Protein AF-A0A139AJ85-F1 (afdb_monomer)

Structure (mmCIF, N/CA/C/O backbone):
data_AF-A0A139AJ85-F1
#
_entry.id   AF-A0A139AJ85-F1
#
loop_
_atom_site.group_PDB
_atom_site.id
_atom_site.type_symbol
_atom_site.label_atom_id
_atom_site.label_alt_id
_atom_site.label_comp_id
_atom_site.label_asym_id
_atom_site.label_entity_id
_atom_site.label_seq_id
_atom_site.pdbx_PDB_ins_code
_atom_site.Cartn_x
_atom_site.Cartn_y
_atom_site.Cartn_z
_atom_site.occupancy
_atom_site.B_iso_or_equiv
_atom_site.auth_seq_id
_atom_site.auth_comp_id
_atom_site.auth_asym_id
_atom_site.auth_atom_id
_atom_site.pdbx_PDB_model_num
ATOM 1 N N . MET A 1 1 ? 9.800 14.112 -50.191 1.00 46.16 1 MET A N 1
ATOM 2 C CA . MET A 1 1 ? 9.819 13.091 -49.121 1.00 46.16 1 MET A CA 1
ATOM 3 C C . MET A 1 1 ? 8.438 12.838 -48.501 1.00 46.16 1 MET A C 1
ATOM 5 O O . MET A 1 1 ? 8.319 11.889 -47.741 1.00 46.16 1 MET A O 1
ATOM 9 N N . ASP A 1 2 ? 7.379 13.553 -48.911 1.00 44.53 2 ASP A N 1
ATOM 10 C CA . ASP A 1 2 ? 6.018 13.368 -48.366 1.00 44.53 2 ASP A CA 1
ATOM 11 C C . ASP A 1 2 ? 5.126 12.355 -49.108 1.00 44.53 2 ASP A C 1
ATOM 13 O O . ASP A 1 2 ? 4.056 12.001 -48.620 1.00 44.53 2 ASP A O 1
ATOM 17 N N . SER A 1 3 ? 5.541 11.822 -50.264 1.00 40.16 3 SER A N 1
ATOM 18 C CA . SER A 1 3 ? 4.709 10.868 -51.022 1.00 40.16 3 SER A CA 1
ATOM 19 C C . SER A 1 3 ? 4.814 9.417 -50.537 1.00 40.16 3 SER A C 1
ATOM 21 O O . SER A 1 3 ? 3.957 8.599 -50.868 1.00 40.16 3 SER A O 1
ATOM 23 N N . HIS A 1 4 ? 5.823 9.080 -49.725 1.00 42.94 4 HIS A N 1
ATOM 24 C CA . HIS A 1 4 ? 6.067 7.693 -49.314 1.00 42.94 4 HIS A CA 1
ATOM 25 C C . HIS A 1 4 ? 5.326 7.284 -48.027 1.00 42.94 4 HIS A C 1
ATOM 27 O O . HIS A 1 4 ? 5.080 6.095 -47.817 1.00 42.94 4 HIS A O 1
ATOM 33 N N . TYR A 1 5 ? 4.900 8.253 -47.206 1.00 44.56 5 TYR A N 1
ATOM 34 C CA . TYR A 1 5 ? 4.148 8.002 -45.968 1.00 44.56 5 TYR A CA 1
ATOM 35 C C . TYR A 1 5 ? 2.639 7.798 -46.190 1.00 44.56 5 TYR A C 1
ATOM 37 O O . TYR A 1 5 ? 1.988 7.141 -45.377 1.00 44.56 5 TYR A O 1
ATOM 45 N N . GLY A 1 6 ? 2.080 8.279 -47.308 1.00 44.84 6 GLY A N 1
ATOM 46 C CA . GLY A 1 6 ? 0.665 8.060 -47.645 1.00 44.84 6 GLY A CA 1
ATOM 47 C C . GLY A 1 6 ? 0.330 6.589 -47.927 1.00 44.84 6 GLY A C 1
ATOM 48 O O . GLY A 1 6 ? -0.697 6.085 -47.479 1.00 44.84 6 GLY A O 1
ATOM 49 N N . SER A 1 7 ? 1.244 5.866 -48.583 1.00 50.69 7 SER A N 1
ATOM 50 C CA . SER A 1 7 ? 1.019 4.483 -49.038 1.00 50.69 7 SER A CA 1
ATOM 51 C C . SER A 1 7 ? 0.919 3.463 -47.888 1.00 50.69 7 SER A C 1
ATOM 53 O O . SER A 1 7 ? 0.108 2.536 -47.930 1.00 50.69 7 SER A O 1
ATOM 55 N N . LEU A 1 8 ? 1.669 3.663 -46.797 1.00 50.22 8 LEU A N 1
ATOM 56 C CA . LEU A 1 8 ? 1.635 2.764 -45.632 1.00 50.22 8 LEU A CA 1
ATOM 57 C C . LEU A 1 8 ? 0.370 2.943 -44.775 1.00 50.22 8 LEU A C 1
ATOM 59 O O . LEU A 1 8 ? -0.097 1.985 -44.153 1.00 50.22 8 LEU A O 1
ATOM 63 N N . ARG A 1 9 ? -0.226 4.143 -44.771 1.00 54.47 9 ARG A N 1
ATOM 64 C CA . ARG A 1 9 ? -1.460 4.426 -44.021 1.00 54.47 9 ARG A CA 1
ATOM 65 C C . ARG A 1 9 ? -2.677 3.751 -44.658 1.00 54.47 9 ARG A C 1
ATOM 67 O O . ARG A 1 9 ? -3.504 3.181 -43.943 1.00 54.47 9 ARG A O 1
ATOM 74 N N . ASP A 1 10 ? -2.733 3.726 -45.987 1.00 58.81 10 ASP A N 1
ATOM 75 C CA . ASP A 1 10 ? -3.826 3.094 -46.732 1.00 58.81 10 ASP A CA 1
ATOM 76 C C . ASP A 1 10 ? -3.798 1.561 -46.648 1.00 58.81 10 ASP A C 1
ATOM 78 O O . ASP A 1 10 ? -4.854 0.921 -46.615 1.00 58.81 10 ASP A O 1
ATOM 82 N N . HIS A 1 11 ? -2.613 0.955 -46.526 1.00 58.75 11 HIS A N 1
ATOM 83 C CA . HIS A 1 11 ? -2.492 -0.499 -46.388 1.00 58.75 11 HIS A CA 1
ATOM 84 C C . HIS A 1 11 ? -2.968 -1.010 -45.015 1.00 58.75 11 HIS A C 1
ATOM 86 O O . HIS A 1 11 ? -3.567 -2.085 -44.925 1.00 58.75 11 HIS A O 1
ATOM 92 N N . SER A 1 12 ? -2.770 -0.219 -43.953 1.00 50.75 12 SER A N 1
ATOM 93 C CA . SER A 1 12 ? -3.234 -0.541 -42.595 1.00 50.75 12 SER A CA 1
ATOM 94 C C . SER A 1 12 ? -4.761 -0.421 -42.461 1.00 50.75 12 SER A C 1
ATOM 96 O O . SER A 1 12 ? -5.419 -1.298 -41.897 1.00 50.75 12 SER A O 1
ATOM 98 N N . LEU A 1 13 ? -5.360 0.605 -43.079 1.00 58.16 13 LEU A N 1
ATOM 99 C CA . LEU A 1 13 ? -6.812 0.817 -43.046 1.00 58.16 13 LEU A CA 1
ATOM 100 C C . LEU A 1 13 ? -7.599 -0.222 -43.864 1.00 58.16 13 LEU A C 1
ATOM 102 O O . LEU A 1 13 ? -8.723 -0.566 -43.489 1.00 58.16 13 LEU A O 1
ATOM 106 N N . ARG A 1 14 ? -7.022 -0.774 -44.942 1.00 61.22 14 ARG A N 1
ATOM 107 C CA . ARG A 1 14 ? -7.651 -1.880 -45.692 1.00 61.22 14 ARG A CA 1
ATOM 108 C C . ARG A 1 14 ? -7.643 -3.200 -44.917 1.00 61.22 14 ARG A C 1
ATOM 110 O O . ARG A 1 14 ? -8.640 -3.913 -44.966 1.00 61.22 14 ARG A O 1
ATOM 117 N N . SER A 1 15 ? -6.586 -3.478 -44.152 1.00 55.41 15 SER A N 1
ATOM 118 C CA . SER A 1 15 ? -6.479 -4.690 -43.320 1.00 55.41 15 SER A CA 1
ATOM 119 C C . SER A 1 15 ? -7.489 -4.705 -42.160 1.00 55.41 15 SER A C 1
ATOM 121 O O . SER A 1 15 ? -8.096 -5.731 -41.860 1.00 55.41 15 SER A O 1
ATOM 123 N N . MET A 1 16 ? -7.775 -3.548 -41.549 1.00 49.44 16 MET A N 1
ATOM 124 C CA . MET A 1 16 ? -8.801 -3.464 -40.498 1.00 49.44 16 MET A CA 1
ATOM 125 C C . MET A 1 16 ? -10.239 -3.591 -41.025 1.00 49.44 16 MET A C 1
ATOM 127 O O . MET A 1 16 ? -11.108 -4.086 -40.308 1.00 49.44 16 MET A O 1
ATOM 131 N N . ARG A 1 17 ? -10.512 -3.191 -42.277 1.00 53.75 17 ARG A N 1
ATOM 132 C CA . ARG A 1 17 ? -11.850 -3.351 -42.877 1.00 53.75 17 ARG A CA 1
ATOM 133 C C . ARG A 1 17 ? -12.166 -4.792 -43.280 1.00 53.75 17 ARG A C 1
ATOM 135 O O . ARG A 1 17 ? -13.332 -5.164 -43.207 1.00 53.75 17 ARG A O 1
ATOM 142 N N . SER A 1 18 ? -11.176 -5.609 -43.645 1.00 50.78 18 SER A N 1
ATOM 143 C CA . SER A 1 18 ? -11.422 -7.025 -43.964 1.00 50.78 18 SER A CA 1
ATOM 144 C C . SER A 1 18 ? -11.755 -7.860 -42.725 1.00 50.78 18 SER A C 1
ATOM 146 O O . SER A 1 18 ? -12.577 -8.762 -42.813 1.00 50.78 18 SER A O 1
ATOM 148 N N . VAL A 1 19 ? -11.212 -7.516 -41.551 1.00 53.41 19 VAL A N 1
ATOM 149 C CA . VAL A 1 19 ? -11.481 -8.251 -40.297 1.00 53.41 19 VAL A CA 1
ATOM 150 C C . VAL A 1 19 ? -12.881 -7.963 -39.734 1.00 53.41 19 VAL A C 1
ATOM 152 O O . VAL A 1 19 ? -13.472 -8.812 -39.074 1.00 53.41 19 VAL A O 1
ATOM 155 N N . LEU A 1 20 ? -13.460 -6.794 -40.025 1.00 49.91 20 LEU A N 1
ATOM 156 C CA . LEU A 1 20 ? -14.815 -6.444 -39.575 1.00 49.91 20 LEU A CA 1
ATOM 157 C C . LEU A 1 20 ? -15.931 -6.948 -40.508 1.00 49.91 20 LEU A C 1
ATOM 159 O O . LEU A 1 20 ? -17.098 -6.914 -40.122 1.00 49.91 20 LEU A O 1
ATOM 163 N N . ALA A 1 21 ? -15.597 -7.441 -41.703 1.00 49.25 21 ALA A N 1
ATOM 164 C CA . ALA A 1 21 ? -16.579 -7.933 -42.672 1.00 49.25 21 ALA A CA 1
ATOM 165 C C . ALA A 1 21 ? -16.942 -9.426 -42.502 1.00 49.25 21 ALA A C 1
ATOM 167 O O . ALA A 1 21 ? -17.945 -9.864 -43.058 1.00 49.25 21 ALA A O 1
ATOM 168 N N . GLU A 1 22 ? -16.194 -10.202 -41.707 1.00 46.22 22 GLU A N 1
ATOM 169 C CA . GLU A 1 22 ? -16.394 -11.660 -41.563 1.00 46.22 22 GLU A CA 1
ATOM 170 C C . GLU A 1 22 ? -17.235 -12.100 -40.344 1.00 46.22 22 GLU A C 1
ATOM 172 O O . GLU A 1 22 ? -17.474 -13.289 -40.150 1.00 46.22 22 GLU A O 1
ATOM 177 N N . GLY A 1 23 ? -17.752 -11.175 -39.526 1.00 41.59 23 GLY A N 1
ATOM 178 C CA . GLY A 1 23 ? -18.477 -11.519 -38.286 1.00 41.59 23 GLY A CA 1
ATOM 179 C C . GLY A 1 23 ? -19.999 -11.713 -38.396 1.00 41.59 23 GLY A C 1
ATOM 180 O O . GLY A 1 23 ? -20.656 -11.985 -37.392 1.00 41.59 23 GLY A O 1
ATOM 181 N N . GLY A 1 24 ? -20.598 -11.535 -39.575 1.00 45.09 24 GLY A N 1
ATOM 182 C CA . GLY A 1 24 ? -22.053 -11.437 -39.735 1.00 45.09 24 GLY A CA 1
ATOM 183 C C . GLY A 1 24 ? -22.715 -12.690 -40.302 1.00 45.09 24 GLY A C 1
ATOM 184 O O . GLY A 1 24 ? -23.142 -12.671 -41.451 1.00 45.09 24 GLY A O 1
ATOM 185 N N . GLY A 1 25 ? -22.864 -13.765 -39.522 1.00 43.09 25 GLY A N 1
ATOM 186 C CA . GLY A 1 25 ? -23.618 -14.922 -40.012 1.00 43.09 25 GLY A CA 1
ATOM 187 C C . GLY A 1 25 ? -23.871 -16.046 -39.014 1.00 43.09 25 GLY A C 1
ATOM 188 O O . GLY A 1 25 ? -23.111 -17.005 -38.983 1.00 43.09 25 GLY A O 1
ATOM 189 N N . ARG A 1 26 ? -24.990 -15.974 -38.275 1.00 40.25 26 ARG A N 1
ATOM 190 C CA . ARG A 1 26 ? -25.966 -17.081 -38.111 1.00 40.25 26 ARG A CA 1
ATOM 191 C C . ARG A 1 26 ? -27.108 -16.689 -37.162 1.00 40.25 26 ARG A C 1
ATOM 193 O O . ARG A 1 26 ? -26.933 -16.569 -35.955 1.00 40.25 26 ARG A O 1
ATOM 200 N N . ARG A 1 27 ? -28.296 -16.515 -37.751 1.00 41.59 27 ARG A N 1
ATOM 201 C CA . ARG A 1 27 ? -29.621 -16.531 -37.108 1.00 41.59 27 ARG A CA 1
ATOM 202 C C . ARG A 1 27 ? -30.286 -17.886 -37.387 1.00 41.59 27 ARG A C 1
ATOM 204 O O . ARG A 1 27 ? -30.116 -18.425 -38.475 1.00 41.59 27 ARG A O 1
ATOM 211 N N . GLY A 1 28 ? -31.101 -18.342 -36.437 1.00 36.38 28 GLY A N 1
ATOM 212 C CA . GLY A 1 28 ? -31.976 -19.528 -36.488 1.00 36.38 28 GLY A CA 1
ATOM 213 C C . GLY A 1 28 ? -31.721 -20.389 -35.246 1.00 36.38 28 GLY A C 1
ATOM 214 O O . GLY A 1 28 ? -30.566 -20.656 -34.955 1.00 36.38 28 GLY A O 1
ATOM 215 N N . SER A 1 29 ? -32.673 -20.811 -34.411 1.00 37.75 29 SER A N 1
ATOM 216 C CA . SER A 1 29 ? -34.120 -21.062 -34.524 1.00 37.75 29 SER A CA 1
ATOM 217 C C . SER A 1 29 ? -34.685 -21.123 -33.078 1.00 37.75 29 SER A C 1
ATOM 219 O O . SER A 1 29 ? -34.001 -21.647 -32.207 1.00 37.75 29 SER A O 1
ATOM 221 N N . GLN A 1 30 ? -35.787 -20.437 -32.717 1.00 34.59 30 GLN A N 1
ATOM 222 C CA . GLN A 1 30 ? -37.128 -21.003 -32.376 1.00 34.59 30 GLN A CA 1
ATOM 223 C C . GLN A 1 30 ? -37.122 -22.508 -32.010 1.00 34.59 30 GLN A C 1
ATOM 225 O O . GLN A 1 30 ? -36.550 -23.276 -32.777 1.00 34.59 30 GLN A O 1
ATOM 230 N N . SER A 1 31 ? -37.733 -23.092 -30.968 1.00 33.62 31 SER A N 1
ATOM 231 C CA . SER A 1 31 ? -38.722 -22.830 -29.880 1.00 33.62 31 SER A CA 1
ATOM 232 C C . SER A 1 31 ? -38.666 -24.110 -28.965 1.00 33.62 31 SER A C 1
ATOM 234 O O . SER A 1 31 ? -37.783 -24.927 -29.232 1.00 33.62 31 SER A O 1
ATOM 236 N N . PRO A 1 32 ? -39.553 -24.442 -27.985 1.00 50.81 32 PRO A N 1
ATOM 237 C CA . PRO A 1 32 ? -40.655 -23.722 -27.341 1.00 50.81 32 PRO A CA 1
ATOM 238 C C . PRO A 1 32 ? -40.664 -23.763 -25.786 1.00 50.81 32 PRO A C 1
ATOM 240 O O . PRO A 1 32 ? -39.930 -24.478 -25.113 1.00 50.81 32 PRO A O 1
ATOM 243 N N . VAL A 1 33 ? -41.593 -22.958 -25.272 1.00 45.03 33 VAL A N 1
ATOM 244 C CA . VAL A 1 33 ? -42.319 -22.983 -23.992 1.00 45.03 33 VAL A CA 1
ATOM 245 C C . VAL A 1 33 ? -42.526 -24.377 -23.376 1.00 45.03 33 VAL A C 1
ATOM 247 O O . VAL A 1 33 ? -43.086 -25.246 -24.035 1.00 45.03 33 VAL A O 1
ATOM 250 N N . THR A 1 34 ? -42.258 -24.507 -22.069 1.00 39.62 34 THR A N 1
ATOM 251 C CA . THR A 1 34 ? -42.920 -25.475 -21.170 1.00 39.62 34 THR A CA 1
ATOM 252 C C . THR A 1 34 ? -43.019 -24.929 -19.740 1.00 39.62 34 THR A C 1
ATOM 254 O O . THR A 1 34 ? -42.014 -24.711 -19.071 1.00 39.62 34 THR A O 1
ATOM 257 N N . THR A 1 35 ? -44.275 -24.737 -19.327 1.00 39.78 35 THR A N 1
ATOM 258 C CA . THR A 1 35 ? -44.887 -25.059 -18.021 1.00 39.78 35 THR A CA 1
ATOM 259 C C . THR A 1 35 ? -44.314 -24.514 -16.708 1.00 39.78 35 THR A C 1
ATOM 261 O O . THR A 1 35 ? -43.349 -25.010 -16.137 1.00 39.78 35 THR A O 1
ATOM 264 N N . VAL A 1 36 ? -45.097 -23.565 -16.189 1.00 44.34 36 VAL A N 1
ATOM 265 C CA . VAL A 1 36 ? -45.476 -23.324 -14.790 1.00 44.34 36 VAL A CA 1
ATOM 266 C C . VAL A 1 36 ? -45.466 -24.603 -13.942 1.00 44.34 36 VAL A C 1
ATOM 268 O O . VAL A 1 36 ? -46.153 -25.570 -14.266 1.00 44.34 36 VAL A O 1
ATOM 271 N N . GLY A 1 37 ? -44.723 -24.567 -12.836 1.00 39.44 37 GLY A N 1
ATOM 272 C CA . GLY A 1 37 ? -44.782 -25.544 -11.755 1.00 39.44 37 GLY A CA 1
ATOM 273 C C . GLY A 1 37 ? -44.872 -24.820 -10.416 1.00 39.44 37 GLY A C 1
ATOM 274 O O . GLY A 1 37 ? -43.897 -24.210 -9.976 1.00 39.44 37 GLY A O 1
ATOM 275 N N . ASP A 1 38 ? -46.059 -24.880 -9.816 1.00 40.78 38 ASP A N 1
ATOM 276 C CA . ASP A 1 38 ? -46.347 -24.535 -8.426 1.00 40.78 38 ASP A CA 1
ATOM 277 C C . ASP A 1 38 ? -45.371 -25.243 -7.479 1.00 40.78 38 ASP A C 1
ATOM 279 O O . ASP A 1 38 ? -45.293 -26.472 -7.465 1.00 40.78 38 ASP A O 1
ATOM 283 N N . TYR A 1 39 ? -44.684 -24.481 -6.626 1.00 41.34 39 TYR A N 1
ATOM 284 C CA . TYR A 1 39 ? -44.057 -25.030 -5.426 1.00 41.34 39 TYR A CA 1
ATOM 285 C C . TYR A 1 39 ? -44.779 -24.499 -4.199 1.00 41.34 39 TYR A C 1
ATOM 287 O O . TYR A 1 39 ? -44.596 -23.363 -3.762 1.00 41.34 39 TYR A O 1
ATOM 295 N N . GLY A 1 40 ? -45.627 -25.382 -3.678 1.00 40.06 40 GLY A N 1
ATOM 296 C CA . GLY A 1 40 ? -46.323 -25.236 -2.421 1.00 40.06 40 GLY A CA 1
ATOM 297 C C . GLY A 1 40 ? -45.371 -25.099 -1.237 1.00 40.06 40 GLY A C 1
ATOM 298 O O . GLY A 1 40 ? -44.315 -25.722 -1.131 1.00 40.06 40 GLY A O 1
ATOM 299 N N . THR A 1 41 ? -45.823 -24.263 -0.322 1.00 46.53 41 THR A N 1
ATOM 300 C CA . THR A 1 41 ? -45.392 -24.087 1.054 1.00 46.53 41 THR A CA 1
ATOM 301 C C . THR A 1 41 ? -45.497 -25.395 1.839 1.00 46.53 41 THR A C 1
ATOM 303 O O . THR A 1 41 ? -46.592 -25.847 2.164 1.00 46.53 41 THR A O 1
ATOM 306 N N . THR A 1 42 ? -44.363 -25.949 2.265 1.00 40.69 42 THR A N 1
ATOM 307 C CA . THR A 1 42 ? -44.315 -26.861 3.419 1.00 40.69 42 THR A CA 1
ATOM 308 C C . THR A 1 42 ? -43.135 -26.506 4.311 1.00 40.69 42 THR A C 1
ATOM 310 O O . THR A 1 42 ? -41.975 -26.706 3.953 1.00 40.69 42 THR A O 1
ATOM 313 N N . ALA A 1 43 ? -43.449 -25.960 5.484 1.00 41.38 43 ALA A N 1
ATOM 314 C CA . ALA A 1 43 ? -42.504 -25.734 6.565 1.00 41.38 43 ALA A CA 1
ATOM 315 C C . ALA A 1 43 ? -42.009 -27.081 7.131 1.00 41.38 43 ALA A C 1
ATOM 317 O O . ALA A 1 43 ? -42.835 -27.949 7.430 1.00 41.38 43 ALA A O 1
ATOM 318 N N . PRO A 1 44 ? -40.696 -27.280 7.330 1.00 46.56 44 PRO A N 1
ATOM 319 C CA . PRO A 1 44 ? -40.202 -28.472 7.998 1.00 46.56 44 PRO A CA 1
ATOM 320 C C . PRO A 1 44 ? -40.453 -28.385 9.511 1.00 46.56 44 PRO A C 1
ATOM 322 O O . PRO A 1 44 ? -39.958 -27.505 10.214 1.00 46.56 44 PRO A O 1
ATOM 325 N N . ARG A 1 45 ? -41.232 -29.348 10.008 1.00 42.38 45 ARG A N 1
ATOM 326 C CA . ARG A 1 45 ? -41.467 -29.638 11.426 1.00 42.38 45 ARG A CA 1
ATOM 327 C C . ARG A 1 45 ? -40.188 -30.222 12.035 1.00 42.38 45 ARG A C 1
ATOM 329 O O . ARG A 1 45 ? -39.852 -31.376 11.782 1.00 42.38 45 ARG A O 1
ATOM 336 N N . ILE A 1 46 ? -39.489 -29.432 12.845 1.00 48.47 46 ILE A N 1
ATOM 337 C CA . ILE A 1 46 ? -38.326 -29.874 13.624 1.00 48.47 46 ILE A CA 1
ATOM 338 C C . ILE A 1 46 ? -38.817 -30.808 14.743 1.00 48.47 46 ILE A C 1
ATOM 340 O O . ILE A 1 46 ? -39.571 -30.391 15.622 1.00 48.47 46 ILE A O 1
ATOM 344 N N . LYS A 1 47 ? -38.408 -32.081 14.697 1.00 43.03 47 LYS A N 1
ATOM 345 C CA . LYS A 1 47 ? -38.470 -33.011 15.836 1.00 43.03 47 LYS A CA 1
ATOM 346 C C . LYS A 1 47 ? -37.233 -32.783 16.717 1.00 43.03 47 LYS A C 1
ATOM 348 O O . LYS A 1 47 ? -36.134 -32.760 16.167 1.00 43.03 47 LYS A O 1
ATOM 353 N N . PRO A 1 48 ? -37.364 -32.671 18.048 1.00 42.66 48 PRO A N 1
ATOM 354 C CA . PRO A 1 48 ? -36.221 -32.767 18.939 1.00 42.66 48 PRO A CA 1
ATOM 355 C C . PRO A 1 48 ? -35.925 -34.252 19.180 1.00 42.66 48 PRO A C 1
ATOM 357 O O . PRO A 1 48 ? -36.750 -34.965 19.749 1.00 42.66 48 PRO A O 1
ATOM 360 N N . SER A 1 49 ? -34.767 -34.734 18.733 1.00 40.31 49 SER A N 1
ATOM 361 C CA . SER A 1 49 ? -34.222 -36.014 19.191 1.00 40.31 49 SER A CA 1
ATOM 362 C C . SER A 1 49 ? -32.985 -35.751 20.034 1.00 40.31 49 SER A C 1
ATOM 364 O O . SER A 1 49 ? -31.931 -35.371 19.528 1.00 40.31 49 SER A O 1
ATOM 366 N N . HIS A 1 50 ? -33.173 -35.944 21.335 1.00 41.84 50 HIS A N 1
ATOM 367 C CA . HIS A 1 50 ? -32.130 -36.259 22.294 1.00 41.84 50 HIS A CA 1
ATOM 368 C C . HIS A 1 50 ? -31.313 -37.463 21.817 1.00 41.84 50 HIS A C 1
ATOM 370 O O . HIS A 1 50 ? -31.886 -38.526 21.605 1.00 41.84 50 HIS A O 1
ATOM 376 N N . THR A 1 51 ? -29.996 -37.304 21.777 1.00 39.53 51 THR A N 1
ATOM 377 C CA . THR A 1 51 ? -29.027 -38.311 22.229 1.00 39.53 51 THR A CA 1
ATOM 378 C C . THR A 1 51 ? -27.812 -37.531 22.706 1.00 39.53 51 THR A C 1
ATOM 380 O O . THR A 1 51 ? -27.056 -36.982 21.909 1.00 39.53 51 THR A O 1
ATOM 383 N N . ALA A 1 52 ? -27.734 -37.387 24.026 1.00 39.19 52 ALA A N 1
ATOM 384 C CA . ALA A 1 52 ? -26.536 -36.973 24.726 1.00 39.19 52 ALA A CA 1
ATOM 385 C C . ALA A 1 52 ? -25.614 -38.194 24.766 1.00 39.19 52 ALA A C 1
ATOM 387 O O . ALA A 1 52 ? -25.990 -39.212 25.344 1.00 39.19 52 ALA A O 1
ATOM 388 N N . GLU A 1 53 ? -24.463 -38.098 24.113 1.00 40.81 53 GLU A N 1
ATOM 389 C CA . GLU A 1 53 ? -23.305 -38.920 24.441 1.00 40.81 53 GLU A CA 1
ATOM 390 C C . GLU A 1 53 ? -22.296 -38.009 25.135 1.00 40.81 53 GLU A C 1
ATOM 392 O O . GLU A 1 53 ? -21.992 -36.906 24.672 1.00 40.81 53 GLU A O 1
ATOM 397 N N . ASP A 1 54 ? -21.906 -38.474 26.316 1.00 41.56 54 ASP A N 1
ATOM 398 C CA . ASP A 1 54 ? -20.961 -37.888 27.243 1.00 41.56 54 ASP A CA 1
ATOM 399 C C . ASP A 1 54 ? -19.563 -37.813 26.627 1.00 41.56 54 ASP A C 1
ATOM 401 O O . ASP A 1 54 ? -18.918 -38.837 26.437 1.00 41.56 54 ASP A O 1
ATOM 405 N N . ASP A 1 55 ? -19.061 -36.595 26.434 1.00 40.81 55 ASP A N 1
ATOM 406 C CA . ASP A 1 55 ? -17.627 -36.311 26.466 1.00 40.81 55 ASP A CA 1
ATOM 407 C C . ASP A 1 55 ? -17.395 -35.254 27.551 1.00 40.81 55 ASP A C 1
ATOM 409 O O . ASP A 1 55 ? -17.498 -34.041 27.341 1.00 40.81 55 ASP A O 1
ATOM 413 N N . GLN A 1 56 ? -17.143 -35.747 28.766 1.00 35.44 56 GLN A N 1
ATOM 414 C CA . GLN A 1 56 ? -16.674 -34.955 29.897 1.00 35.44 56 GLN A CA 1
ATOM 415 C C . GLN A 1 56 ? -15.233 -34.488 29.628 1.00 35.44 56 GLN A C 1
ATOM 417 O O . GLN A 1 56 ? -14.270 -35.114 30.063 1.00 35.44 56 GLN A O 1
ATOM 422 N N . GLU A 1 57 ? -15.067 -33.353 28.946 1.00 39.72 57 GLU A N 1
ATOM 423 C CA . GLU A 1 57 ? -13.884 -32.521 29.174 1.00 39.72 57 GLU A CA 1
ATOM 424 C C . GLU A 1 57 ? -14.059 -31.824 30.529 1.00 39.72 57 GLU A C 1
ATOM 426 O O . GLU A 1 57 ? -14.921 -30.962 30.714 1.00 39.72 57 GLU A O 1
ATOM 431 N N . GLU A 1 58 ? -13.234 -32.243 31.484 1.00 37.75 58 GLU A N 1
ATOM 432 C CA . GLU A 1 58 ? -13.055 -31.678 32.816 1.00 37.75 58 GLU A CA 1
ATOM 433 C C . GLU A 1 58 ? -12.672 -30.189 32.718 1.00 37.75 58 GLU A C 1
ATOM 435 O O . GLU A 1 58 ? -11.506 -29.787 32.726 1.00 37.75 58 GLU A O 1
ATOM 440 N N . ILE A 1 59 ? -13.684 -29.330 32.590 1.00 41.19 59 ILE A N 1
ATOM 441 C CA . ILE A 1 59 ? -13.553 -27.897 32.816 1.00 41.19 59 ILE A CA 1
ATOM 442 C C . ILE A 1 59 ? -13.451 -27.725 34.326 1.00 41.19 59 ILE A C 1
ATOM 444 O O . ILE A 1 59 ? -14.456 -27.678 35.033 1.00 41.19 59 ILE A O 1
ATOM 448 N N . VAL A 1 60 ? -12.216 -27.610 34.808 1.00 43.09 60 VAL A N 1
ATOM 449 C CA . VAL A 1 60 ? -11.907 -27.043 36.121 1.00 43.09 60 VAL A CA 1
ATOM 450 C C . VAL A 1 60 ? -12.488 -25.625 36.150 1.00 43.09 60 VAL A C 1
ATOM 452 O O . VAL A 1 60 ? -11.871 -24.663 35.687 1.00 43.09 60 VAL A O 1
ATOM 455 N N . MET A 1 61 ? -13.728 -25.504 36.629 1.00 37.25 61 MET A N 1
ATOM 456 C CA . MET A 1 61 ? -14.292 -24.239 37.073 1.00 37.25 61 MET A CA 1
ATOM 457 C C . MET A 1 61 ? -13.538 -23.851 38.340 1.00 37.25 61 MET A C 1
ATOM 459 O O . MET A 1 61 ? -13.815 -24.357 39.423 1.00 37.25 61 MET A O 1
ATOM 463 N N . GLU A 1 62 ? -12.552 -22.967 38.192 1.00 40.91 62 GLU A N 1
ATOM 464 C CA . GLU A 1 62 ? -12.092 -22.155 39.312 1.00 40.91 62 GLU A CA 1
ATOM 465 C C . GLU A 1 62 ? -13.303 -21.408 39.877 1.00 40.91 62 GLU A C 1
ATOM 467 O O . GLU A 1 62 ? -13.937 -20.614 39.175 1.00 40.91 62 GLU A O 1
ATOM 472 N N . ASP A 1 63 ? -13.605 -21.716 41.138 1.00 40.69 63 ASP A N 1
ATOM 473 C CA . ASP A 1 63 ? -14.576 -21.068 42.012 1.00 40.69 63 ASP A CA 1
ATOM 474 C C . ASP A 1 63 ? -14.566 -19.547 41.801 1.00 40.69 63 ASP A C 1
ATOM 476 O O . ASP A 1 63 ? -13.699 -18.813 42.293 1.00 40.69 63 ASP A O 1
ATOM 480 N N . PHE A 1 64 ? -15.551 -19.057 41.048 1.00 42.91 64 PHE A N 1
ATOM 481 C CA . PHE A 1 64 ? -15.838 -17.636 40.940 1.00 42.91 64 PHE A CA 1
ATOM 482 C C . PHE A 1 64 ? -16.550 -17.228 42.228 1.00 42.91 64 PHE A C 1
ATOM 484 O O . PHE A 1 64 ? -17.771 -17.221 42.332 1.00 42.91 64 PHE A O 1
ATOM 491 N N . ARG A 1 65 ? -15.731 -16.950 43.241 1.00 48.97 65 ARG A N 1
ATOM 492 C CA . ARG A 1 65 ? -16.135 -16.409 44.533 1.00 48.97 65 ARG A CA 1
ATOM 493 C C . ARG A 1 65 ? -16.953 -15.133 44.305 1.00 48.97 65 ARG A C 1
ATOM 495 O O . ARG A 1 65 ? -16.450 -14.162 43.738 1.00 48.97 65 ARG A O 1
ATOM 502 N N . ASP A 1 66 ? -18.210 -15.172 44.738 1.00 43.47 66 ASP A N 1
ATOM 503 C CA . ASP A 1 66 ? -19.152 -14.053 44.739 1.00 43.47 66 ASP A CA 1
ATOM 504 C C . ASP A 1 66 ? -18.609 -12.895 45.590 1.00 43.47 66 ASP A C 1
ATOM 506 O O . ASP A 1 66 ? -18.783 -12.850 46.807 1.00 43.47 66 ASP A O 1
ATOM 510 N N . ASP A 1 67 ? -17.949 -11.934 44.943 1.00 41.28 67 ASP A N 1
ATOM 511 C CA . ASP A 1 67 ? -17.655 -10.629 45.532 1.00 41.28 67 ASP A CA 1
ATOM 512 C C . ASP A 1 67 ? -18.811 -9.678 45.197 1.00 41.28 67 ASP A C 1
ATOM 514 O O . ASP A 1 67 ? -18.833 -8.964 44.189 1.00 41.28 67 ASP A O 1
ATOM 518 N N . SER A 1 68 ? -19.814 -9.677 46.074 1.00 46.25 68 SER A N 1
ATOM 519 C CA . SER A 1 68 ? -20.996 -8.816 46.050 1.00 46.25 68 SER A CA 1
ATOM 520 C C . SER A 1 68 ? -20.662 -7.349 46.379 1.00 46.25 68 SER A C 1
ATOM 522 O O . SER A 1 68 ? -21.197 -6.763 47.319 1.00 46.25 68 SER A O 1
ATOM 524 N N . THR A 1 69 ? -19.788 -6.714 45.593 1.00 47.97 69 THR A N 1
ATOM 525 C CA . THR A 1 69 ? -19.517 -5.264 45.642 1.00 47.97 69 THR A CA 1
ATOM 526 C C . THR A 1 69 ? -20.002 -4.573 44.365 1.00 47.97 69 THR A C 1
ATOM 528 O O . THR A 1 69 ? -19.261 -3.944 43.609 1.00 47.97 69 THR A O 1
ATOM 531 N N . MET A 1 70 ? -21.315 -4.641 44.135 1.00 47.03 70 MET A N 1
ATOM 532 C CA . MET A 1 70 ? -22.011 -4.099 42.958 1.00 47.03 70 MET A CA 1
ATOM 533 C C . MET A 1 70 ? -22.138 -2.554 42.933 1.00 47.03 70 MET A C 1
ATOM 535 O O . MET A 1 70 ? -23.047 -2.011 42.315 1.00 47.03 70 MET A O 1
ATOM 539 N N . GLY A 1 71 ? -21.225 -1.821 43.584 1.00 46.28 71 GLY A N 1
ATOM 540 C CA . GLY A 1 71 ? -21.254 -0.351 43.690 1.00 46.28 71 GLY A CA 1
ATOM 541 C C . GLY A 1 71 ? -20.094 0.399 43.018 1.00 46.28 71 GLY A C 1
ATOM 542 O O . GLY A 1 71 ? -20.095 1.627 43.006 1.00 46.28 71 GLY A O 1
ATOM 543 N N . ARG A 1 72 ? -19.084 -0.292 42.465 1.00 46.62 72 ARG A N 1
ATOM 544 C CA . ARG A 1 72 ? -17.820 0.337 41.998 1.00 46.62 72 ARG A CA 1
ATOM 545 C C . ARG A 1 72 ? -17.380 -0.017 40.568 1.00 46.62 72 ARG A C 1
ATOM 547 O O . ARG A 1 72 ? -16.238 0.232 40.191 1.00 46.62 72 ARG A O 1
ATOM 554 N N . SER A 1 73 ? -18.273 -0.573 39.749 1.00 48.28 73 SER A N 1
ATOM 555 C CA . SER A 1 73 ? -17.913 -1.134 38.433 1.00 48.28 73 SER A CA 1
ATOM 556 C C . SER A 1 73 ? -17.642 -0.089 37.328 1.00 48.28 73 SER A C 1
ATOM 558 O O . SER A 1 73 ? -16.919 -0.359 36.371 1.00 48.28 73 SER A O 1
ATOM 560 N N . THR A 1 74 ? -18.125 1.152 37.4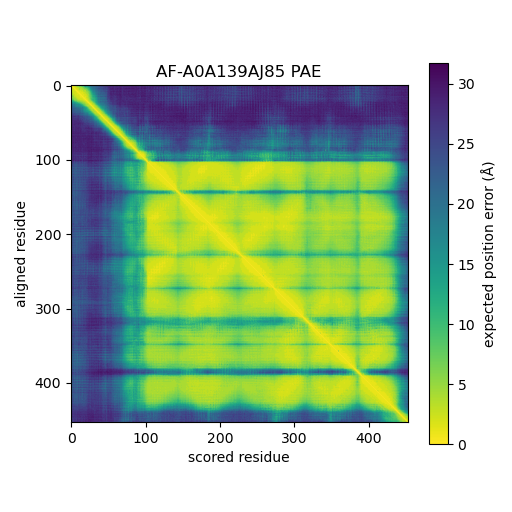51 1.00 52.47 74 THR A N 1
ATOM 561 C CA . THR A 1 74 ? -17.986 2.153 36.370 1.00 52.47 74 THR A CA 1
ATOM 562 C C . THR A 1 74 ? -16.635 2.879 36.336 1.00 52.47 74 THR A C 1
ATOM 564 O O . THR A 1 74 ? -16.257 3.413 35.293 1.00 52.47 74 THR A O 1
ATOM 567 N N . THR A 1 75 ? -15.857 2.877 37.422 1.00 50.81 75 THR A N 1
ATOM 568 C CA . THR A 1 75 ? -14.556 3.573 37.491 1.00 50.81 75 THR A CA 1
ATOM 569 C C . THR A 1 75 ? -13.379 2.734 36.986 1.00 50.81 75 THR A C 1
ATOM 571 O O . THR A 1 75 ? -12.398 3.297 36.498 1.00 50.81 75 THR A O 1
ATOM 574 N N . ILE A 1 76 ? -13.473 1.401 37.027 1.00 51.91 76 ILE A N 1
ATOM 575 C CA . ILE A 1 76 ? -12.388 0.499 36.590 1.00 51.91 76 ILE A CA 1
ATOM 576 C C . ILE A 1 76 ? -12.266 0.476 35.057 1.00 51.91 76 ILE A C 1
ATOM 578 O O . ILE A 1 76 ? -11.154 0.460 34.526 1.00 51.91 76 ILE A O 1
ATOM 582 N N . GLY A 1 77 ? -13.385 0.597 34.333 1.00 48.91 77 GLY A N 1
ATOM 583 C CA . GLY A 1 77 ? -13.379 0.685 32.867 1.00 48.91 77 GLY A CA 1
ATOM 584 C C . GLY A 1 77 ? -12.672 1.932 32.318 1.00 48.91 77 GLY A C 1
ATOM 585 O O . GLY A 1 77 ? -12.116 1.889 31.223 1.00 48.91 77 GLY A O 1
ATOM 586 N N . ARG A 1 78 ? -12.630 3.034 33.084 1.00 48.22 78 ARG A N 1
ATOM 587 C CA . ARG A 1 78 ? -11.999 4.292 32.647 1.00 48.22 78 ARG A CA 1
ATOM 588 C C . ARG A 1 78 ? -10.468 4.250 32.757 1.00 48.22 78 ARG A C 1
ATOM 590 O O . ARG A 1 78 ? -9.792 4.730 31.856 1.00 48.22 78 ARG A O 1
ATOM 597 N N . ARG A 1 79 ? -9.924 3.585 33.787 1.00 47.94 79 ARG A N 1
ATOM 598 C CA . ARG A 1 79 ? -8.466 3.458 34.002 1.00 47.94 79 ARG A CA 1
ATOM 599 C C . ARG A 1 79 ? -7.769 2.509 33.019 1.00 47.94 79 ARG A C 1
ATOM 601 O O . ARG A 1 79 ? -6.593 2.703 32.730 1.00 47.94 79 ARG A O 1
ATOM 608 N N . GLN A 1 80 ? -8.464 1.508 32.469 1.00 48.72 80 GLN A N 1
ATOM 609 C CA . GLN A 1 80 ? -7.854 0.619 31.465 1.00 48.72 80 GLN A CA 1
ATOM 610 C C . GLN A 1 80 ? -7.684 1.263 30.083 1.00 48.72 80 GLN A C 1
ATOM 612 O O . GLN A 1 80 ? -6.815 0.829 29.329 1.00 48.72 80 GLN A O 1
ATOM 617 N N . LEU A 1 81 ? -8.471 2.292 29.752 1.00 50.12 81 LEU A N 1
ATOM 618 C CA . LEU A 1 81 ? -8.284 3.053 28.514 1.00 50.12 81 LEU A CA 1
ATOM 619 C C . LEU A 1 81 ? -7.076 4.001 28.615 1.00 50.12 81 LEU A C 1
ATOM 621 O O . LEU A 1 81 ? -6.294 4.062 27.674 1.00 50.12 81 LEU A O 1
ATOM 625 N N . GLU A 1 82 ? -6.858 4.625 29.776 1.00 48.00 82 GLU A N 1
ATOM 626 C CA . GLU A 1 82 ? -5.716 5.525 30.039 1.00 48.00 82 GLU A CA 1
ATOM 627 C C . GLU A 1 82 ? -4.357 4.798 30.088 1.00 48.00 82 GLU A C 1
ATOM 629 O O . GLU A 1 82 ? -3.329 5.339 29.691 1.00 48.00 82 GLU A O 1
ATOM 634 N N . GLN A 1 83 ? -4.305 3.533 30.522 1.00 43.38 83 GLN A N 1
ATOM 635 C CA . GLN A 1 83 ? -3.029 2.806 30.624 1.00 43.38 83 GLN A CA 1
ATOM 636 C C . GLN A 1 83 ? -2.509 2.262 29.275 1.00 43.38 83 GLN A C 1
ATOM 638 O O . GLN A 1 83 ? -1.429 1.669 29.205 1.00 43.38 83 GLN A O 1
ATOM 643 N N . SER A 1 84 ? -3.249 2.483 28.184 1.00 48.31 84 SER A N 1
ATOM 644 C CA . SER A 1 84 ? -2.793 2.190 26.822 1.00 48.31 84 SER A CA 1
ATOM 645 C C . SER A 1 84 ? -1.936 3.315 26.213 1.00 48.31 84 SER A C 1
ATOM 647 O O . SER A 1 84 ? -1.369 3.114 25.136 1.00 48.31 84 SER A O 1
ATOM 649 N N . ASP A 1 85 ? -1.802 4.469 26.880 1.00 46.88 85 ASP A N 1
ATOM 650 C CA . ASP A 1 85 ? -1.386 5.716 26.222 1.00 46.88 85 ASP A CA 1
ATOM 651 C C . ASP A 1 85 ? 0.125 5.951 26.052 1.00 46.88 85 ASP A C 1
ATOM 653 O O . ASP A 1 85 ? 0.506 6.778 25.226 1.00 46.88 85 ASP A O 1
ATOM 657 N N . ASN A 1 86 ? 1.014 5.205 26.720 1.00 45.72 86 ASN A N 1
ATOM 658 C CA . ASN A 1 86 ? 2.446 5.566 26.753 1.00 45.72 86 ASN A CA 1
ATOM 659 C C . ASN A 1 86 ? 3.427 4.614 26.045 1.00 45.72 86 ASN A C 1
ATOM 661 O O . ASN A 1 86 ? 4.634 4.707 26.254 1.00 45.72 86 ASN A O 1
ATOM 665 N N . ASN A 1 87 ? 2.957 3.696 25.195 1.00 42.16 87 ASN A N 1
ATOM 666 C CA . ASN A 1 87 ? 3.795 2.584 24.722 1.00 42.16 87 ASN A CA 1
ATOM 667 C C . ASN A 1 87 ? 3.898 2.486 23.187 1.00 42.16 87 ASN A C 1
ATOM 669 O O . ASN A 1 87 ? 3.561 1.466 22.590 1.00 42.16 87 ASN A O 1
ATOM 673 N N . TRP A 1 88 ? 4.363 3.572 22.561 1.00 49.28 88 TRP A N 1
ATOM 674 C CA . TRP A 1 88 ? 4.485 3.757 21.103 1.00 49.28 88 TRP A CA 1
ATOM 675 C C . TRP A 1 88 ? 5.759 3.167 20.482 1.00 49.28 88 TRP A C 1
ATOM 677 O O . TRP A 1 88 ? 5.946 3.224 19.268 1.00 49.28 88 TRP A O 1
ATOM 687 N N . ARG A 1 89 ? 6.657 2.584 21.281 1.00 55.16 89 ARG A N 1
ATOM 688 C CA . ARG A 1 89 ? 7.786 1.839 20.725 1.00 55.16 89 ARG A CA 1
ATOM 689 C C . ARG A 1 89 ? 7.235 0.528 20.136 1.00 55.16 89 ARG A C 1
ATOM 691 O O . ARG A 1 89 ? 6.597 -0.251 20.836 1.00 55.16 89 ARG A O 1
ATOM 698 N N . PHE A 1 90 ? 7.508 0.275 18.857 1.00 54.34 90 PHE A N 1
ATOM 699 C CA . PHE A 1 90 ? 7.190 -0.981 18.152 1.00 54.34 90 PHE A CA 1
ATOM 700 C C . PHE A 1 90 ? 7.585 -2.231 18.974 1.00 54.34 90 PHE A C 1
ATOM 702 O O . PHE A 1 90 ? 6.871 -3.229 19.041 1.00 54.34 90 PHE A O 1
ATOM 709 N N . TRP A 1 91 ? 8.692 -2.116 19.709 1.00 53.28 91 TRP A N 1
ATOM 710 C CA . TRP A 1 91 ? 9.251 -3.146 20.580 1.00 53.28 91 TRP A CA 1
ATOM 711 C C . TRP A 1 91 ? 8.341 -3.599 21.740 1.00 53.28 91 TRP A C 1
ATOM 713 O O . TRP A 1 91 ? 8.052 -4.791 21.830 1.00 53.28 91 TRP A O 1
ATOM 723 N N . PRO A 1 92 ? 7.843 -2.727 22.635 1.00 64.06 92 PRO A N 1
ATOM 724 C CA . PRO A 1 92 ? 6.932 -3.135 23.701 1.00 64.06 92 PRO A CA 1
ATOM 725 C C . PRO A 1 92 ? 5.593 -3.705 23.226 1.00 64.06 92 PRO A C 1
ATOM 727 O O . PRO A 1 92 ? 4.937 -4.399 24.004 1.00 64.06 92 PRO A O 1
ATOM 730 N N . ALA A 1 93 ? 5.157 -3.439 21.994 1.00 59.19 93 ALA A N 1
ATOM 731 C CA . ALA A 1 93 ? 3.953 -4.053 21.446 1.00 59.19 93 ALA A CA 1
ATOM 732 C C . ALA A 1 93 ? 4.189 -5.535 21.099 1.00 59.19 93 ALA A C 1
ATOM 734 O O . ALA A 1 93 ? 3.457 -6.398 21.592 1.00 59.19 93 ALA A O 1
ATOM 735 N N . ILE A 1 94 ? 5.311 -5.841 20.431 1.00 63.09 94 ILE A N 1
ATOM 736 C CA . ILE A 1 94 ? 5.807 -7.216 20.250 1.00 63.09 94 ILE A CA 1
ATOM 737 C C . ILE A 1 94 ? 5.978 -7.890 21.617 1.00 63.09 94 ILE A C 1
ATOM 739 O O . ILE A 1 94 ? 5.391 -8.936 21.870 1.00 63.09 94 ILE A O 1
ATOM 743 N N . VAL A 1 95 ? 6.681 -7.268 22.567 1.00 66.19 95 VAL A N 1
ATOM 744 C CA . VAL A 1 95 ? 6.913 -7.861 23.900 1.00 66.19 95 VAL A CA 1
ATOM 745 C C . VAL A 1 95 ? 5.601 -8.136 24.658 1.00 66.19 95 VAL A C 1
ATOM 747 O O . VAL A 1 95 ? 5.484 -9.155 25.343 1.00 66.19 95 VAL A O 1
ATOM 750 N N . ARG A 1 96 ? 4.580 -7.276 24.528 1.00 63.78 96 ARG A N 1
ATOM 751 C CA . ARG A 1 96 ? 3.250 -7.505 25.128 1.00 63.78 96 ARG A CA 1
ATOM 752 C C . ARG A 1 96 ? 2.508 -8.672 24.477 1.00 63.78 96 ARG A C 1
ATOM 754 O O . ARG A 1 96 ? 1.888 -9.453 25.201 1.00 63.78 96 ARG A O 1
ATOM 761 N N . LEU A 1 97 ? 2.608 -8.813 23.155 1.00 56.00 97 LEU A N 1
ATOM 762 C CA . LEU A 1 97 ? 2.099 -9.968 22.407 1.00 56.00 97 LEU A CA 1
ATOM 763 C C . LEU A 1 97 ? 2.712 -11.281 22.921 1.00 56.00 97 LEU A C 1
ATOM 765 O O . LEU A 1 97 ? 2.024 -12.295 22.996 1.00 56.00 97 LEU A O 1
ATOM 769 N N . TRP A 1 98 ? 3.971 -11.246 23.362 1.00 57.56 98 TRP A N 1
ATOM 770 C CA . TRP A 1 98 ? 4.683 -12.414 23.879 1.00 57.56 98 TRP A CA 1
ATOM 771 C C . TRP A 1 98 ? 4.352 -12.780 25.337 1.00 57.56 98 TRP A C 1
ATOM 773 O O . TRP A 1 98 ? 4.340 -13.969 25.660 1.00 57.56 98 TRP A O 1
ATOM 783 N N . ARG A 1 99 ? 4.028 -11.815 26.216 1.00 59.03 99 ARG A N 1
ATOM 784 C CA . ARG A 1 99 ? 3.774 -12.085 27.653 1.00 59.03 99 ARG A CA 1
ATOM 785 C C . ARG A 1 99 ? 2.442 -12.775 27.963 1.00 59.03 99 ARG A C 1
ATOM 787 O O . ARG A 1 99 ? 2.365 -13.541 28.917 1.00 59.03 99 ARG A O 1
ATOM 794 N N . LYS A 1 100 ? 1.371 -12.509 27.212 1.00 55.81 100 LYS A N 1
ATOM 795 C CA . LYS A 1 100 ? 0.040 -13.072 27.507 1.00 55.81 100 LYS A CA 1
ATOM 796 C C . LYS A 1 100 ? -0.204 -14.310 26.664 1.00 55.81 100 LYS A C 1
ATOM 798 O O . LYS A 1 100 ? -0.720 -14.076 25.584 1.00 55.81 100 LYS A O 1
ATOM 803 N N . LYS A 1 101 ? 0.131 -15.543 27.112 1.00 54.28 101 LYS A N 1
ATOM 804 C CA . LYS A 1 101 ? -0.051 -16.844 26.392 1.00 54.28 101 LYS A CA 1
ATOM 805 C C . LYS A 1 101 ? -0.917 -16.693 25.122 1.00 54.28 101 LYS A C 1
ATOM 807 O O . LYS A 1 101 ? -2.120 -16.972 25.169 1.00 54.28 101 LYS A O 1
ATOM 812 N N . PRO A 1 102 ? -0.371 -16.143 24.017 1.00 59.16 102 PRO A N 1
ATOM 813 C CA . PRO A 1 102 ? -1.214 -15.793 22.898 1.00 59.16 102 PRO A CA 1
ATOM 814 C C . PRO A 1 102 ? -1.649 -17.108 22.292 1.00 59.16 102 PRO A C 1
ATOM 816 O O . PRO A 1 102 ? -0.890 -18.081 22.237 1.00 59.16 102 PRO A O 1
ATOM 819 N N . ARG A 1 103 ? -2.916 -17.141 21.903 1.00 81.06 103 ARG A N 1
ATOM 820 C CA . ARG A 1 103 ? -3.507 -18.321 21.293 1.00 81.06 103 ARG A CA 1
ATOM 821 C C . ARG A 1 103 ? -2.628 -18.763 20.137 1.00 81.06 103 ARG A C 1
ATOM 823 O O . ARG A 1 103 ? -2.186 -17.921 19.355 1.00 81.06 103 ARG A O 1
ATOM 830 N N . LEU A 1 104 ? -2.391 -20.069 20.063 1.00 89.75 104 LEU A N 1
ATOM 831 C CA . LEU A 1 104 ? -1.493 -20.718 19.111 1.00 89.75 104 LEU A CA 1
ATOM 832 C C . LEU A 1 104 ? -1.631 -20.137 17.691 1.00 89.75 104 LEU A C 1
ATOM 834 O O . LEU A 1 104 ? -0.638 -19.746 17.087 1.00 89.75 104 LEU A O 1
ATOM 838 N N . TRP A 1 105 ? -2.869 -19.942 17.230 1.00 92.94 105 TRP A N 1
ATOM 839 C CA . TRP A 1 105 ? -3.194 -19.367 15.922 1.00 92.94 105 TRP A CA 1
ATOM 840 C C . TRP A 1 105 ? -2.613 -17.974 15.660 1.00 92.94 105 TRP A C 1
ATOM 842 O O . TRP A 1 105 ? -2.113 -17.726 14.569 1.00 92.94 105 TRP A O 1
ATOM 852 N N . LEU A 1 106 ? -2.630 -17.068 16.643 1.00 92.75 106 LEU A N 1
ATOM 853 C CA . LEU A 1 106 ? -2.104 -15.712 16.457 1.00 92.75 106 LEU A CA 1
ATOM 854 C C . LEU A 1 106 ? -0.573 -15.715 16.352 1.00 92.75 106 LEU A C 1
ATOM 856 O O . LEU A 1 106 ? -0.013 -14.956 15.568 1.00 92.75 106 LEU A O 1
ATOM 860 N N . ARG A 1 107 ? 0.097 -16.605 17.102 1.00 92.81 107 ARG A N 1
ATOM 861 C CA . ARG A 1 107 ? 1.551 -16.808 16.996 1.00 92.81 107 ARG A CA 1
ATOM 862 C C . ARG A 1 107 ? 1.925 -17.346 15.621 1.00 92.81 107 ARG A C 1
ATOM 864 O O . ARG A 1 107 ? 2.839 -16.816 15.002 1.00 92.81 107 ARG A O 1
ATOM 871 N N . ILE A 1 108 ? 1.206 -18.367 15.151 1.00 95.75 108 ILE A N 1
ATOM 872 C CA . ILE A 1 108 ? 1.427 -18.957 13.826 1.00 95.75 108 ILE A CA 1
ATOM 873 C C . ILE A 1 108 ? 1.227 -17.891 12.743 1.00 95.75 108 ILE A C 1
ATOM 875 O O . ILE A 1 108 ? 2.126 -17.677 11.938 1.00 95.75 108 ILE A O 1
ATOM 879 N N . GLY A 1 109 ? 0.102 -17.166 12.769 1.00 96.19 109 GLY A N 1
ATOM 880 C CA . GLY A 1 109 ? -0.177 -16.097 11.806 1.00 96.19 109 GLY A CA 1
ATOM 881 C C . GLY A 1 109 ? 0.888 -14.998 11.800 1.00 96.19 109 GLY A C 1
ATOM 882 O O . GLY A 1 109 ? 1.300 -14.556 10.734 1.00 96.19 109 GLY A O 1
ATOM 883 N N . PHE A 1 110 ? 1.392 -14.602 12.971 1.00 95.94 110 PHE A N 1
ATOM 884 C CA . PHE A 1 110 ? 2.462 -13.608 13.084 1.00 95.94 110 PHE A CA 1
ATOM 885 C C . PHE A 1 110 ? 3.770 -14.070 12.439 1.00 95.94 110 PHE A C 1
ATOM 887 O O . PHE A 1 110 ? 4.362 -13.325 11.660 1.00 95.94 110 PHE A O 1
ATOM 894 N N . TRP A 1 111 ? 4.202 -15.303 12.714 1.00 96.69 111 TRP A N 1
ATOM 895 C CA . TRP A 1 111 ? 5.403 -15.854 12.089 1.00 96.69 111 TRP A CA 1
ATOM 896 C C . TRP A 1 111 ? 5.244 -16.000 10.580 1.00 96.69 111 TRP A C 1
ATOM 898 O O . TRP A 1 111 ? 6.136 -15.596 9.842 1.00 96.69 111 TRP A O 1
ATOM 908 N N . VAL A 1 112 ? 4.087 -16.475 10.112 1.00 97.44 112 VAL A N 1
ATOM 909 C CA . VAL A 1 112 ? 3.790 -16.559 8.676 1.00 97.44 112 VAL A CA 1
ATOM 910 C C . VAL A 1 112 ? 3.822 -15.175 8.021 1.00 97.44 112 VAL A C 1
ATOM 912 O O . VAL A 1 112 ? 4.426 -15.034 6.962 1.00 97.44 112 VAL A O 1
ATOM 915 N N . ALA A 1 113 ? 3.253 -14.142 8.653 1.00 97.06 113 ALA A N 1
ATOM 916 C CA . ALA A 1 113 ? 3.289 -12.769 8.141 1.00 97.06 113 ALA A CA 1
ATOM 917 C C . ALA A 1 113 ? 4.724 -12.229 8.018 1.00 97.06 113 ALA A C 1
ATOM 919 O O . ALA A 1 113 ? 5.075 -11.618 7.005 1.00 97.06 113 ALA A O 1
ATOM 920 N N . ILE A 1 114 ? 5.569 -12.471 9.028 1.00 97.38 114 ILE A N 1
ATOM 921 C CA . ILE A 1 114 ? 6.984 -12.075 9.004 1.00 97.38 114 ILE A CA 1
ATOM 922 C C . ILE A 1 114 ? 7.731 -12.824 7.905 1.00 97.38 114 ILE A C 1
ATOM 924 O O . ILE A 1 114 ? 8.403 -12.192 7.093 1.00 97.38 114 ILE A O 1
ATOM 928 N N . THR A 1 115 ? 7.601 -14.151 7.850 1.00 97.81 115 THR A N 1
ATOM 929 C CA . THR A 1 115 ? 8.270 -14.980 6.843 1.00 97.81 115 THR A CA 1
ATOM 930 C C . THR A 1 115 ? 7.844 -14.584 5.433 1.00 97.81 115 THR A C 1
ATOM 932 O O . THR A 1 115 ? 8.706 -14.436 4.570 1.00 97.81 115 THR A O 1
ATOM 935 N N . GLN A 1 116 ? 6.550 -14.333 5.207 1.00 97.06 116 GLN A N 1
ATOM 936 C CA . GLN A 1 116 ? 6.045 -13.805 3.940 1.00 97.06 116 GLN A CA 1
ATOM 937 C C . GLN A 1 116 ? 6.717 -12.487 3.582 1.00 97.06 116 GLN A C 1
ATOM 939 O O . GLN A 1 116 ? 7.253 -12.352 2.486 1.00 97.06 116 GLN A O 1
ATOM 944 N N . THR A 1 117 ? 6.705 -11.524 4.502 1.00 96.69 117 THR A N 1
ATOM 945 C CA . THR A 1 117 ? 7.242 -10.184 4.242 1.00 96.69 117 THR A CA 1
ATOM 946 C C . THR A 1 117 ? 8.733 -10.246 3.927 1.00 96.69 117 THR A C 1
ATOM 948 O O . THR A 1 117 ? 9.166 -9.689 2.924 1.00 96.69 117 THR A O 1
ATOM 951 N N . LEU A 1 118 ? 9.513 -10.981 4.725 1.00 97.12 118 LEU A N 1
ATOM 952 C CA . LEU A 1 118 ? 10.953 -11.132 4.516 1.00 97.12 118 LEU A CA 1
ATOM 953 C C . LEU A 1 118 ? 11.275 -11.842 3.199 1.00 97.12 118 LEU A C 1
ATOM 955 O O . LEU A 1 118 ? 12.109 -11.349 2.442 1.00 97.12 118 LEU A O 1
ATOM 959 N N . LEU A 1 119 ? 10.607 -12.961 2.893 1.00 96.94 119 LEU A N 1
ATOM 960 C CA . LEU A 1 119 ? 10.849 -13.687 1.645 1.00 96.94 119 LEU A CA 1
ATOM 961 C C . LEU A 1 119 ? 10.516 -12.816 0.428 1.00 96.94 119 LEU A C 1
ATOM 963 O O . LEU A 1 119 ? 11.307 -12.742 -0.509 1.00 96.94 119 LEU A O 1
ATOM 967 N N . MET A 1 120 ? 9.384 -12.111 0.464 1.00 95.50 120 MET A N 1
ATOM 968 C CA . MET A 1 120 ? 8.970 -11.209 -0.613 1.00 95.50 120 MET A CA 1
ATOM 969 C C . MET A 1 120 ? 9.922 -10.031 -0.779 1.00 95.50 120 MET A C 1
ATOM 971 O O . MET A 1 120 ? 10.265 -9.679 -1.904 1.00 95.50 120 MET A O 1
ATOM 975 N N . MET A 1 121 ? 10.399 -9.452 0.324 1.00 94.81 121 MET A N 1
ATOM 976 C CA . MET A 1 121 ? 11.406 -8.393 0.285 1.00 94.81 121 MET A CA 1
ATOM 977 C C . MET A 1 121 ? 12.721 -8.878 -0.330 1.00 94.81 121 MET A C 1
ATOM 979 O O . MET A 1 121 ? 13.300 -8.166 -1.146 1.00 94.81 121 MET A O 1
ATOM 983 N N . ILE A 1 122 ? 13.181 -10.084 0.021 1.00 96.38 122 ILE A N 1
ATOM 984 C CA . ILE A 1 122 ? 14.409 -10.668 -0.535 1.00 96.38 122 ILE A CA 1
ATOM 985 C C . ILE A 1 122 ? 14.248 -10.927 -2.037 1.00 96.38 122 ILE A C 1
ATOM 987 O O . ILE A 1 122 ? 15.100 -10.506 -2.818 1.00 96.38 122 ILE A O 1
ATOM 991 N N . LEU A 1 123 ? 13.152 -11.569 -2.456 1.00 95.38 123 LEU A N 1
ATOM 992 C CA . LEU A 1 123 ? 12.889 -11.866 -3.868 1.00 95.38 123 LEU A CA 1
ATOM 993 C C . LEU A 1 123 ? 12.730 -10.586 -4.699 1.00 95.38 123 LEU A C 1
ATOM 995 O O . LEU A 1 123 ? 13.363 -10.447 -5.744 1.00 95.38 123 LEU A O 1
ATOM 999 N N . SER A 1 124 ? 11.943 -9.621 -4.214 1.00 93.69 124 SER A N 1
ATOM 1000 C CA . SER A 1 124 ? 11.741 -8.337 -4.892 1.00 93.69 124 SER A CA 1
ATOM 1001 C C . SER A 1 124 ? 13.024 -7.506 -4.934 1.00 93.69 124 SER A C 1
ATOM 1003 O O . SER A 1 124 ? 13.318 -6.893 -5.956 1.00 93.69 124 SER A O 1
ATOM 1005 N N . GLY A 1 125 ? 13.814 -7.494 -3.856 1.00 94.50 125 GLY A N 1
ATOM 1006 C CA . GLY A 1 125 ? 15.091 -6.783 -3.805 1.00 94.50 125 GLY A CA 1
ATOM 1007 C C . GLY A 1 125 ? 16.136 -7.392 -4.740 1.00 94.50 125 GLY A C 1
ATOM 1008 O O . GLY A 1 125 ? 16.833 -6.664 -5.447 1.00 94.50 125 GLY A O 1
ATOM 1009 N N . ALA A 1 126 ? 16.206 -8.724 -4.811 1.00 95.44 126 ALA A N 1
ATOM 1010 C CA . ALA A 1 126 ? 17.055 -9.421 -5.770 1.00 95.44 126 ALA A CA 1
ATOM 1011 C C . ALA A 1 126 ? 16.611 -9.162 -7.225 1.00 95.44 126 ALA A C 1
ATOM 1013 O O . ALA A 1 126 ? 17.470 -8.956 -8.084 1.00 95.44 126 ALA A O 1
ATOM 1014 N N . SER A 1 127 ? 15.298 -9.092 -7.491 1.00 93.88 127 SER A N 1
ATOM 1015 C CA . SER A 1 127 ? 14.745 -8.748 -8.814 1.00 93.88 127 SER A CA 1
ATOM 1016 C C . SER A 1 127 ? 15.148 -7.342 -9.218 1.00 93.88 127 SER A C 1
ATOM 1018 O O . SER A 1 127 ? 15.748 -7.153 -10.275 1.00 93.88 127 SER A O 1
ATOM 1020 N N . LEU A 1 128 ? 14.950 -6.378 -8.320 1.00 92.81 128 LEU A N 1
ATOM 1021 C CA . LEU A 1 128 ? 15.318 -4.985 -8.536 1.00 92.81 128 LEU A CA 1
ATOM 1022 C C . LEU A 1 128 ? 16.822 -4.821 -8.794 1.00 92.81 128 LEU A C 1
ATOM 1024 O O . LEU A 1 128 ? 17.225 -4.114 -9.722 1.00 92.81 128 LEU A O 1
ATOM 1028 N N . ALA A 1 129 ? 17.667 -5.493 -8.008 1.00 93.69 129 ALA A N 1
ATOM 1029 C CA . ALA A 1 129 ? 19.118 -5.445 -8.172 1.00 93.69 129 ALA A CA 1
ATOM 1030 C C . ALA A 1 129 ? 19.568 -6.045 -9.514 1.00 93.69 129 ALA A C 1
ATOM 1032 O O . ALA A 1 129 ? 20.428 -5.479 -10.196 1.00 93.69 129 ALA A O 1
ATOM 1033 N N . LEU A 1 130 ? 18.976 -7.170 -9.920 1.00 93.44 130 LEU A N 1
ATOM 1034 C CA . LEU A 1 130 ? 19.301 -7.831 -11.180 1.00 93.44 130 LEU A CA 1
ATOM 1035 C C . LEU A 1 130 ? 18.802 -7.032 -12.389 1.00 93.44 130 LEU A C 1
ATOM 1037 O O . LEU A 1 130 ? 19.577 -6.800 -13.317 1.00 93.44 130 LEU A O 1
ATOM 1041 N N . ASN A 1 131 ? 17.561 -6.542 -12.347 1.00 90.81 131 ASN A N 1
ATOM 1042 C CA . ASN A 1 131 ? 16.998 -5.658 -13.367 1.00 90.81 131 ASN A CA 1
ATOM 1043 C C . ASN A 1 131 ? 17.836 -4.384 -13.506 1.00 90.81 131 ASN A C 1
ATOM 1045 O O . ASN A 1 131 ? 18.129 -3.953 -14.618 1.00 90.81 131 ASN A O 1
ATOM 1049 N N . SER A 1 132 ? 18.329 -3.831 -12.394 1.00 90.06 132 SER A N 1
ATOM 1050 C CA . SER A 1 132 ? 19.219 -2.667 -12.419 1.00 90.06 132 SER A CA 1
ATOM 1051 C C . SER A 1 132 ? 20.535 -2.930 -13.148 1.00 90.06 132 SER A C 1
ATOM 1053 O O . SER A 1 132 ? 20.973 -2.087 -13.927 1.00 90.06 132 SER A O 1
ATOM 1055 N N . ARG A 1 133 ? 21.132 -4.113 -12.965 1.00 91.69 133 ARG A N 1
ATOM 1056 C CA . ARG A 1 133 ? 22.344 -4.522 -13.695 1.00 91.69 133 ARG A CA 1
ATOM 1057 C C . ARG A 1 133 ? 22.075 -4.808 -15.170 1.00 91.69 133 ARG A C 1
ATOM 1059 O O . ARG A 1 133 ? 22.926 -4.511 -16.004 1.00 91.69 133 ARG A O 1
ATOM 1066 N N . LEU A 1 134 ? 20.922 -5.398 -15.489 1.00 89.56 134 LEU A N 1
ATOM 1067 C CA . LEU A 1 134 ? 20.518 -5.667 -16.870 1.00 89.56 134 LEU A CA 1
ATOM 1068 C C . LEU A 1 134 ? 20.357 -4.368 -17.656 1.00 89.56 134 LEU A C 1
ATOM 1070 O O . LEU A 1 134 ? 20.879 -4.284 -18.759 1.00 89.56 134 LEU A O 1
ATOM 1074 N N . ILE A 1 135 ? 19.737 -3.348 -17.061 1.00 89.38 135 ILE A N 1
ATOM 1075 C CA . ILE A 1 135 ? 19.568 -2.027 -17.681 1.00 89.38 135 ILE A CA 1
ATOM 1076 C C . ILE A 1 135 ? 20.909 -1.452 -18.118 1.00 89.38 135 ILE A C 1
ATOM 1078 O O . ILE A 1 135 ? 21.075 -1.149 -19.288 1.00 89.38 135 ILE A O 1
ATOM 1082 N N . VAL A 1 136 ? 21.891 -1.392 -17.213 1.00 89.88 136 VAL A N 1
ATOM 1083 C CA . VAL A 1 136 ? 23.215 -0.830 -17.527 1.00 89.88 136 VAL A CA 1
ATOM 1084 C C . VAL A 1 136 ? 23.865 -1.552 -18.709 1.00 89.88 136 VAL A C 1
ATOM 1086 O O . VAL A 1 136 ? 24.400 -0.902 -19.599 1.00 89.88 136 VAL A O 1
ATOM 1089 N N . ARG A 1 137 ? 23.779 -2.889 -18.751 1.00 89.19 137 ARG A N 1
ATOM 1090 C CA . ARG A 1 137 ? 24.363 -3.692 -19.839 1.00 89.19 137 ARG A CA 1
ATOM 1091 C C . ARG A 1 137 ? 23.649 -3.511 -21.170 1.00 89.19 137 ARG A C 1
ATOM 1093 O O . ARG A 1 137 ? 24.293 -3.536 -22.213 1.00 89.19 137 ARG A O 1
ATOM 1100 N N . VAL A 1 138 ? 22.324 -3.405 -21.137 1.00 88.81 138 VAL A N 1
ATOM 1101 C CA . VAL A 1 138 ? 21.547 -3.230 -22.360 1.00 88.81 138 VAL A CA 1
ATOM 1102 C C . VAL A 1 138 ? 21.743 -1.811 -22.886 1.00 88.81 138 VAL A C 1
ATOM 1104 O O . VAL A 1 138 ? 22.062 -1.663 -24.058 1.00 88.81 138 VAL A O 1
ATOM 1107 N N . THR A 1 139 ? 21.680 -0.786 -22.032 1.00 87.81 139 THR A N 1
ATOM 1108 C CA . THR A 1 139 ? 21.959 0.603 -22.423 1.00 87.81 139 THR A CA 1
ATOM 1109 C C . THR A 1 139 ? 23.366 0.752 -23.008 1.00 87.81 139 THR A C 1
ATOM 1111 O O . THR A 1 139 ? 23.512 1.385 -24.047 1.00 87.81 139 THR A O 1
ATOM 1114 N N . SER A 1 140 ? 24.390 0.104 -22.434 1.00 88.44 140 SER A N 1
ATOM 1115 C CA . SER A 1 140 ? 25.750 0.150 -22.997 1.00 88.44 140 SER A CA 1
ATOM 1116 C C . SER A 1 140 ? 25.888 -0.538 -24.358 1.00 88.44 140 SER A C 1
ATOM 1118 O O . SER A 1 140 ? 26.777 -0.190 -25.117 1.00 88.44 140 SER A O 1
ATOM 1120 N N . ALA A 1 141 ? 25.041 -1.522 -24.672 1.00 87.44 141 ALA A N 1
ATOM 1121 C CA . ALA A 1 141 ? 25.054 -2.187 -25.978 1.00 87.44 141 ALA A CA 1
ATOM 1122 C C . ALA A 1 141 ? 24.302 -1.391 -27.061 1.00 87.44 141 ALA A C 1
ATOM 1124 O O . ALA A 1 141 ? 24.453 -1.666 -28.248 1.00 87.44 141 ALA A O 1
ATOM 1125 N N . TYR A 1 142 ? 23.467 -0.432 -26.650 1.00 83.62 142 TYR A N 1
ATOM 1126 C CA . TYR A 1 142 ? 22.649 0.392 -27.537 1.00 83.62 142 TYR A CA 1
ATOM 1127 C C . TYR A 1 142 ? 23.403 1.583 -28.132 1.00 83.62 142 TYR A C 1
ATOM 1129 O O . TYR A 1 142 ? 23.072 1.987 -29.247 1.00 83.62 142 TYR A O 1
ATOM 1137 N N . ASP A 1 143 ? 24.387 2.124 -27.405 1.00 76.19 143 ASP A N 1
ATOM 1138 C CA . ASP A 1 143 ? 25.100 3.363 -27.764 1.00 76.19 143 ASP A CA 1
ATOM 1139 C C . ASP A 1 143 ? 25.776 3.304 -29.144 1.00 76.19 143 ASP A C 1
ATOM 1141 O O . ASP A 1 143 ? 25.959 4.336 -29.781 1.00 76.19 143 ASP A O 1
ATOM 1145 N N . ASP A 1 144 ? 26.069 2.103 -29.646 1.00 69.88 144 ASP A N 1
ATOM 1146 C CA . ASP A 1 144 ? 26.838 1.935 -30.879 1.00 69.88 144 ASP A CA 1
ATOM 1147 C C . ASP A 1 144 ? 25.981 1.733 -32.144 1.00 69.88 144 ASP A C 1
ATOM 1149 O O . ASP A 1 144 ? 26.515 1.802 -33.251 1.00 69.88 144 ASP A O 1
ATOM 1153 N N . THR A 1 145 ? 24.677 1.424 -32.037 1.00 70.44 145 THR A N 1
ATOM 1154 C CA . THR A 1 145 ? 23.943 0.836 -33.187 1.00 70.44 145 THR A CA 1
ATOM 1155 C C . THR A 1 145 ? 22.476 1.226 -33.375 1.00 70.44 145 THR A C 1
ATOM 1157 O O . THR A 1 145 ? 21.926 0.939 -34.441 1.00 70.44 145 THR A O 1
ATOM 1160 N N . VAL A 1 146 ? 21.807 1.859 -32.405 1.00 80.50 146 VAL A N 1
ATOM 1161 C CA . VAL A 1 146 ? 20.337 1.984 -32.437 1.00 80.50 146 VAL A CA 1
ATOM 1162 C C . VAL A 1 146 ? 19.849 3.434 -32.341 1.00 80.50 146 VAL A C 1
ATOM 1164 O O . VAL A 1 146 ? 20.455 4.275 -31.693 1.00 80.50 146 VAL A O 1
ATOM 1167 N N . THR A 1 147 ? 18.705 3.719 -32.971 1.00 85.25 147 THR A N 1
ATOM 1168 C CA . THR A 1 147 ? 17.991 5.004 -32.896 1.00 85.25 147 THR A CA 1
ATOM 1169 C C . THR A 1 147 ? 17.667 5.414 -31.453 1.00 85.25 147 THR A C 1
ATOM 1171 O O . THR A 1 147 ? 17.135 4.595 -30.693 1.00 85.25 147 THR A O 1
ATOM 1174 N N . GLU A 1 148 ? 17.861 6.695 -31.124 1.00 83.00 148 GLU A N 1
ATOM 1175 C CA . GLU A 1 148 ? 17.559 7.302 -29.812 1.00 83.00 148 GLU A CA 1
ATOM 1176 C C . GLU A 1 148 ? 16.143 6.986 -29.294 1.00 83.00 148 GLU A C 1
ATOM 1178 O O . GLU A 1 148 ? 15.958 6.670 -28.118 1.00 83.00 148 GLU A O 1
ATOM 1183 N N . ASP A 1 149 ? 15.138 6.944 -30.174 1.00 81.19 149 ASP A N 1
ATOM 1184 C CA . ASP A 1 149 ? 13.752 6.632 -29.794 1.00 81.19 149 ASP A CA 1
ATOM 1185 C C . ASP A 1 149 ? 13.594 5.239 -29.160 1.00 81.19 149 ASP A C 1
ATOM 1187 O O . ASP A 1 149 ? 12.816 5.035 -28.222 1.00 81.19 149 ASP A O 1
ATOM 1191 N N . ALA A 1 150 ? 14.338 4.248 -29.659 1.00 81.50 150 ALA A N 1
ATOM 1192 C CA . ALA A 1 150 ? 14.276 2.886 -29.139 1.00 81.50 150 ALA A CA 1
ATOM 1193 C C . ALA A 1 150 ? 15.010 2.760 -27.796 1.00 81.50 150 ALA A C 1
ATOM 1195 O O . ALA A 1 150 ? 14.556 2.000 -26.934 1.00 81.50 150 ALA A O 1
ATOM 1196 N N . LYS A 1 151 ? 16.096 3.523 -27.611 1.00 82.69 151 LYS A N 1
ATOM 1197 C CA . LYS A 1 151 ? 16.823 3.640 -26.340 1.00 82.69 151 LYS A CA 1
ATOM 1198 C C . LYS A 1 151 ? 15.915 4.247 -25.269 1.00 82.69 151 LYS A C 1
ATOM 1200 O O . LYS A 1 151 ? 15.682 3.615 -24.238 1.00 82.69 151 LYS A O 1
ATOM 1205 N N . MET A 1 152 ? 15.281 5.380 -25.573 1.00 80.75 152 MET A N 1
ATOM 1206 C CA . MET A 1 152 ? 14.355 6.062 -24.663 1.00 80.75 152 MET A CA 1
ATOM 1207 C C . MET A 1 152 ? 13.156 5.177 -24.283 1.00 80.75 152 MET A C 1
ATOM 1209 O O . MET A 1 152 ? 12.837 5.015 -23.102 1.00 80.75 152 MET A O 1
ATOM 1213 N N . SER A 1 153 ? 12.531 4.506 -25.259 1.00 80.88 153 SER A N 1
ATOM 1214 C CA . SER A 1 153 ? 11.400 3.603 -24.997 1.00 80.88 153 SER A CA 1
ATOM 1215 C C . SER A 1 153 ? 11.774 2.410 -24.102 1.00 80.88 153 SER A C 1
ATOM 1217 O O . SER A 1 153 ? 10.947 1.899 -23.334 1.00 80.88 153 SER A O 1
ATOM 1219 N N . MET A 1 154 ? 13.018 1.940 -24.190 1.00 81.62 154 MET A N 1
ATOM 1220 C CA .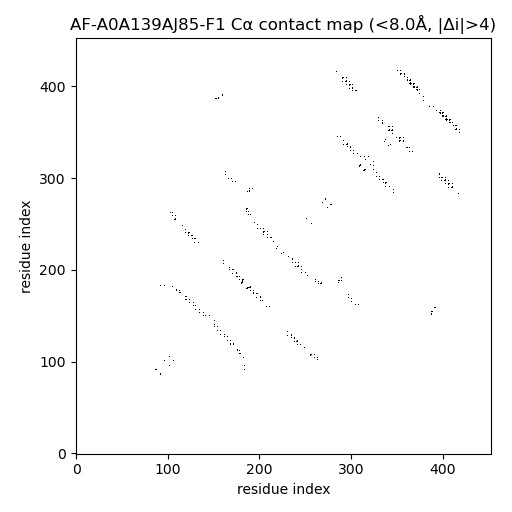 MET A 1 154 ? 13.520 0.851 -23.364 1.00 81.62 154 MET A CA 1
ATOM 1221 C C . MET A 1 154 ? 13.815 1.303 -21.934 1.00 81.62 154 MET A C 1
ATOM 1223 O O . MET A 1 154 ? 13.335 0.663 -20.995 1.00 81.62 154 MET A O 1
ATOM 1227 N N . GLU A 1 155 ? 14.555 2.399 -21.762 1.00 82.62 155 GLU A N 1
ATOM 1228 C CA . GLU A 1 155 ? 14.844 2.980 -20.444 1.00 82.62 155 GLU A CA 1
ATOM 1229 C C . GLU A 1 155 ? 13.555 3.254 -19.670 1.00 82.62 155 GLU A C 1
ATOM 1231 O O . GLU A 1 155 ? 13.432 2.906 -18.493 1.00 82.62 155 GLU A O 1
ATOM 1236 N N . TYR A 1 156 ? 12.544 3.762 -20.372 1.00 81.31 156 TYR A N 1
ATOM 1237 C CA . TYR A 1 156 ? 11.220 3.977 -19.820 1.00 81.31 156 TYR A CA 1
ATOM 1238 C C . TYR A 1 156 ? 10.550 2.684 -19.331 1.00 81.31 156 TYR A C 1
ATOM 1240 O O . TYR A 1 156 ? 10.040 2.626 -18.211 1.00 81.31 156 TYR A O 1
ATOM 1248 N N . SER A 1 157 ? 10.572 1.621 -20.144 1.00 83.88 157 SER A N 1
ATOM 1249 C CA . SER A 1 157 ? 9.974 0.323 -19.787 1.00 83.88 157 SER A CA 1
ATOM 1250 C C . SER A 1 157 ? 10.592 -0.244 -18.505 1.00 83.88 157 SER A C 1
ATOM 1252 O O . SER A 1 157 ? 9.903 -0.803 -17.650 1.00 83.88 157 SER A O 1
ATOM 1254 N N . PHE A 1 158 ? 11.896 -0.049 -18.343 1.00 84.44 158 PHE A N 1
ATOM 1255 C CA . PHE A 1 158 ? 12.628 -0.450 -17.155 1.00 84.44 158 PHE A CA 1
ATOM 1256 C C . PHE A 1 158 ? 12.345 0.429 -15.934 1.00 84.44 158 PHE A C 1
ATOM 1258 O O . PHE A 1 158 ? 12.250 -0.084 -14.819 1.00 84.44 158 PHE A O 1
ATOM 1265 N N . LEU A 1 159 ? 12.188 1.739 -16.122 1.00 83.75 159 LEU A N 1
ATOM 1266 C CA . LEU A 1 159 ? 11.822 2.658 -15.047 1.00 83.75 159 LEU A CA 1
ATOM 1267 C C . LEU A 1 159 ? 10.434 2.324 -14.487 1.00 83.75 159 LEU A C 1
ATOM 1269 O O . LEU A 1 159 ? 10.266 2.256 -13.269 1.00 83.75 159 LEU A O 1
ATOM 1273 N N . VAL A 1 160 ? 9.474 2.034 -15.369 1.00 82.94 160 VAL A N 1
ATOM 1274 C CA . VAL A 1 160 ? 8.137 1.543 -15.005 1.00 82.94 160 VAL A CA 1
ATOM 1275 C C . VAL A 1 160 ? 8.237 0.276 -14.158 1.00 82.94 160 VAL A C 1
ATOM 1277 O O . VAL A 1 160 ? 7.621 0.197 -13.097 1.00 82.94 160 VAL A O 1
ATOM 1280 N N . LEU A 1 161 ? 9.051 -0.690 -14.589 1.00 85.44 161 LEU A N 1
ATOM 1281 C CA . LEU A 1 161 ? 9.250 -1.947 -13.870 1.00 85.44 161 LEU A CA 1
ATOM 1282 C C . LEU A 1 161 ? 9.821 -1.725 -12.458 1.00 85.44 161 LEU A C 1
ATOM 1284 O O . LEU A 1 161 ? 9.312 -2.296 -11.494 1.00 85.44 161 LEU A O 1
ATOM 1288 N N . ARG A 1 162 ? 10.826 -0.849 -12.313 1.00 87.31 162 ARG A N 1
ATOM 1289 C CA . ARG A 1 162 ? 11.413 -0.501 -11.005 1.00 87.31 162 ARG A CA 1
ATOM 1290 C C . ARG A 1 162 ? 10.396 0.156 -10.076 1.00 87.31 162 ARG A C 1
ATOM 1292 O O . ARG A 1 162 ? 10.321 -0.191 -8.900 1.00 87.31 162 ARG A O 1
ATOM 1299 N N . LEU A 1 163 ? 9.613 1.101 -10.599 1.00 85.25 163 LEU A N 1
ATOM 1300 C CA . LEU A 1 163 ? 8.574 1.788 -9.832 1.00 85.25 163 LEU A CA 1
ATOM 1301 C C . LEU A 1 163 ? 7.557 0.784 -9.274 1.00 85.25 163 LEU A C 1
ATOM 1303 O O . LEU A 1 163 ? 7.196 0.823 -8.099 1.00 85.25 163 LEU A O 1
ATOM 1307 N N . TYR A 1 164 ? 7.148 -0.150 -10.123 1.00 86.06 164 TYR A N 1
ATOM 1308 C CA . TYR A 1 164 ? 6.254 -1.249 -9.801 1.00 86.06 164 TYR A CA 1
ATOM 1309 C C . TYR A 1 164 ? 6.809 -2.159 -8.692 1.00 86.06 164 TYR A C 1
ATOM 1311 O O . TYR A 1 164 ? 6.098 -2.432 -7.722 1.00 86.06 164 TYR A O 1
ATOM 1319 N N . GLU A 1 165 ? 8.082 -2.550 -8.760 1.00 88.88 165 GLU A N 1
ATOM 1320 C CA . GLU A 1 165 ? 8.739 -3.337 -7.704 1.00 88.88 165 GLU A CA 1
ATOM 1321 C C . GLU A 1 165 ? 8.778 -2.593 -6.354 1.00 88.88 165 GLU A C 1
ATOM 1323 O O . GLU A 1 165 ? 8.485 -3.181 -5.310 1.00 88.88 165 GLU A O 1
ATOM 1328 N N . ILE A 1 166 ? 9.059 -1.284 -6.358 1.00 88.62 166 ILE A N 1
ATOM 1329 C CA . ILE A 1 166 ? 9.063 -0.452 -5.142 1.00 88.62 166 ILE A CA 1
ATOM 1330 C C . ILE A 1 166 ? 7.666 -0.383 -4.504 1.00 88.62 166 ILE A C 1
ATOM 1332 O O . ILE A 1 166 ? 7.531 -0.488 -3.283 1.00 88.62 166 ILE A O 1
ATOM 1336 N N . ILE A 1 167 ? 6.609 -0.234 -5.308 1.00 87.38 167 ILE A N 1
ATOM 1337 C CA . ILE A 1 167 ? 5.226 -0.189 -4.805 1.00 87.38 167 ILE A CA 1
ATOM 1338 C C . ILE A 1 167 ? 4.860 -1.503 -4.110 1.00 87.38 167 ILE A C 1
ATOM 1340 O O . ILE A 1 167 ? 4.248 -1.491 -3.042 1.00 87.38 167 ILE A O 1
ATOM 1344 N N . VAL A 1 168 ? 5.258 -2.640 -4.680 1.00 89.31 168 VAL A N 1
ATOM 1345 C CA . VAL A 1 168 ? 4.996 -3.959 -4.085 1.00 89.31 168 VAL A CA 1
ATOM 1346 C C . VAL A 1 168 ? 5.756 -4.153 -2.794 1.00 89.31 168 VAL A C 1
ATOM 1348 O O . VAL A 1 168 ? 5.189 -4.649 -1.823 1.00 89.31 168 VAL A O 1
ATOM 1351 N N . PHE A 1 169 ? 7.011 -3.718 -2.751 1.00 91.19 169 PHE A N 1
ATOM 1352 C CA . PHE A 1 169 ? 7.797 -3.726 -1.528 1.00 91.19 169 PHE A CA 1
ATOM 1353 C C . PHE A 1 169 ? 7.080 -2.965 -0.400 1.00 91.19 169 PHE A C 1
ATOM 1355 O O . PHE A 1 169 ? 6.910 -3.486 0.705 1.00 91.19 169 PHE A O 1
ATOM 1362 N N . MET A 1 170 ? 6.564 -1.770 -0.702 1.00 91.50 170 MET A N 1
ATOM 1363 C CA . MET A 1 170 ? 5.775 -0.981 0.247 1.00 91.50 170 MET A CA 1
ATOM 1364 C C . MET A 1 170 ? 4.459 -1.668 0.629 1.00 91.50 170 MET A C 1
ATOM 1366 O O . MET A 1 170 ? 4.079 -1.648 1.801 1.00 91.50 170 MET A O 1
ATOM 1370 N N . ALA A 1 171 ? 3.780 -2.312 -0.323 1.00 92.69 171 ALA A N 1
ATOM 1371 C CA . ALA A 1 171 ? 2.553 -3.062 -0.065 1.00 92.69 171 ALA A CA 1
ATOM 1372 C C . ALA A 1 171 ? 2.782 -4.226 0.913 1.00 92.69 171 ALA A C 1
ATOM 1374 O O . ALA A 1 171 ? 1.961 -4.432 1.804 1.00 92.69 171 ALA A O 1
ATOM 1375 N N . MET A 1 172 ? 3.916 -4.932 0.819 1.00 94.06 172 MET A N 1
ATOM 1376 C CA . MET A 1 172 ? 4.265 -6.019 1.746 1.00 94.06 172 MET A CA 1
ATOM 1377 C C . MET A 1 172 ? 4.483 -5.514 3.173 1.00 94.06 172 MET A C 1
ATOM 1379 O O . MET A 1 172 ? 3.938 -6.076 4.125 1.00 94.06 172 MET A O 1
ATOM 1383 N N . ILE A 1 173 ? 5.227 -4.414 3.332 1.00 94.50 173 ILE A N 1
ATOM 1384 C CA . ILE A 1 173 ? 5.434 -3.779 4.643 1.00 94.50 173 ILE A CA 1
ATOM 1385 C C . ILE A 1 173 ? 4.094 -3.316 5.223 1.00 94.50 173 ILE A C 1
ATOM 1387 O O . ILE A 1 173 ? 3.814 -3.513 6.408 1.00 94.50 173 ILE A O 1
ATOM 1391 N N . PHE A 1 174 ? 3.242 -2.723 4.388 1.00 95.12 174 PHE A N 1
ATOM 1392 C CA . PHE A 1 174 ? 1.922 -2.275 4.804 1.00 95.12 174 PHE A CA 1
ATOM 1393 C C . PHE A 1 174 ? 1.011 -3.437 5.219 1.00 95.12 174 PHE A C 1
ATOM 1395 O O . PHE A 1 174 ? 0.343 -3.347 6.249 1.00 95.12 174 PHE A O 1
ATOM 1402 N N . GLN A 1 175 ? 1.027 -4.552 4.486 1.00 96.00 175 GLN A N 1
ATOM 1403 C CA . GLN A 1 175 ? 0.269 -5.754 4.826 1.00 96.00 175 GLN A CA 1
ATOM 1404 C C . GLN A 1 175 ? 0.698 -6.326 6.188 1.00 96.00 175 GLN A C 1
ATOM 1406 O O . GLN A 1 175 ? -0.158 -6.672 7.007 1.00 96.00 175 GLN A O 1
ATOM 1411 N N . LEU A 1 176 ? 2.006 -6.367 6.474 1.00 96.38 176 LEU A N 1
ATOM 1412 C CA . LEU A 1 176 ? 2.520 -6.757 7.790 1.00 96.38 176 LEU A CA 1
ATOM 1413 C C . LEU A 1 176 ? 2.041 -5.801 8.887 1.00 96.38 176 LEU A C 1
ATOM 1415 O O . LEU A 1 176 ? 1.600 -6.245 9.946 1.00 96.38 176 LEU A O 1
ATOM 1419 N N . ASN A 1 177 ? 2.085 -4.492 8.632 1.00 95.75 177 ASN A N 1
ATOM 1420 C CA . ASN A 1 177 ? 1.614 -3.484 9.578 1.00 95.75 177 ASN A CA 1
ATOM 1421 C C . ASN A 1 177 ? 0.112 -3.638 9.883 1.00 95.75 177 ASN A C 1
ATOM 1423 O O . ASN A 1 177 ? -0.281 -3.613 11.049 1.00 95.75 177 ASN A O 1
ATOM 1427 N N . LEU A 1 178 ? -0.726 -3.870 8.863 1.00 95.94 178 LEU A N 1
ATOM 1428 C CA . LEU A 1 178 ? -2.148 -4.172 9.056 1.00 95.94 178 LEU A CA 1
ATOM 1429 C C . LEU A 1 178 ? -2.346 -5.418 9.923 1.00 95.94 178 LEU A C 1
ATOM 1431 O O . LEU A 1 178 ? -3.184 -5.409 10.821 1.00 95.94 178 LEU A O 1
ATOM 1435 N N . PHE A 1 179 ? -1.559 -6.473 9.701 1.00 96.94 179 PHE A N 1
ATOM 1436 C CA . PHE A 1 179 ? -1.643 -7.688 10.508 1.00 96.94 179 PHE A CA 1
ATOM 1437 C C . PHE A 1 179 ? -1.252 -7.453 11.978 1.00 96.94 179 PHE A C 1
ATOM 1439 O O . PHE A 1 179 ? -1.929 -7.940 12.889 1.00 96.94 179 PHE A O 1
ATOM 1446 N N . ILE A 1 180 ? -0.173 -6.702 12.225 1.00 95.88 180 ILE A N 1
ATOM 1447 C CA . ILE A 1 180 ? 0.287 -6.366 13.581 1.00 95.88 180 ILE A CA 1
ATOM 1448 C C . ILE A 1 180 ? -0.803 -5.590 14.325 1.00 95.88 180 ILE A C 1
ATOM 1450 O O . ILE A 1 180 ? -1.200 -5.983 15.423 1.00 95.88 180 ILE A O 1
ATOM 1454 N N . ARG A 1 181 ? -1.360 -4.551 13.697 1.00 93.88 181 ARG A N 1
ATOM 1455 C CA . ARG A 1 181 ? -2.425 -3.732 14.295 1.00 93.88 181 ARG A CA 1
ATOM 1456 C C . ARG A 1 181 ? -3.709 -4.522 14.530 1.00 93.88 181 ARG A C 1
ATOM 1458 O O . ARG A 1 181 ? -4.249 -4.495 15.640 1.00 93.88 181 ARG A O 1
ATOM 1465 N N . ALA A 1 182 ? -4.109 -5.346 13.560 1.00 95.50 182 ALA A N 1
ATOM 1466 C CA . ALA A 1 182 ? -5.229 -6.267 13.709 1.00 95.50 182 ALA A CA 1
ATOM 1467 C C . ALA A 1 182 ? -5.054 -7.191 14.925 1.00 95.50 182 ALA A C 1
ATOM 1469 O O . ALA A 1 182 ? -6.012 -7.453 15.657 1.00 95.50 182 ALA A O 1
ATOM 1470 N N . SER A 1 183 ? -3.826 -7.655 15.168 1.00 94.38 183 SER A N 1
ATOM 1471 C CA . SER A 1 183 ? -3.483 -8.545 16.279 1.00 94.38 183 SER A CA 1
ATOM 1472 C C . SER A 1 183 ? -3.522 -7.842 17.639 1.00 94.38 183 SER A C 1
ATOM 1474 O O . SER A 1 183 ? -4.066 -8.391 18.601 1.00 94.38 183 SER A O 1
ATOM 1476 N N . GLU A 1 184 ? -2.982 -6.626 17.732 1.00 92.00 184 GLU A N 1
ATOM 1477 C CA . GLU A 1 184 ? -2.912 -5.848 18.977 1.00 92.00 184 GLU A CA 1
ATOM 1478 C C . GLU A 1 184 ? -4.300 -5.431 19.480 1.00 92.00 184 GLU A C 1
ATOM 1480 O O . GLU A 1 184 ? -4.646 -5.607 20.660 1.00 92.00 184 GLU A O 1
ATOM 1485 N N . GLU A 1 185 ? -5.123 -4.939 18.559 1.00 91.44 185 GLU A N 1
ATOM 1486 C CA . GLU A 1 185 ? -6.442 -4.386 18.856 1.00 91.44 185 GLU A CA 1
ATOM 1487 C C . GLU A 1 185 ? -7.565 -5.418 18.726 1.00 91.44 185 GLU A C 1
ATOM 1489 O O . GLU A 1 185 ? -8.715 -5.151 19.072 1.00 91.44 185 GLU A O 1
ATOM 1494 N N . SER A 1 186 ? -7.246 -6.637 18.274 1.00 94.06 186 SER A N 1
ATOM 1495 C CA . SER A 1 186 ? -8.254 -7.639 17.901 1.00 94.06 186 SER A CA 1
ATOM 1496 C C . SER A 1 186 ? -9.221 -7.112 16.830 1.00 94.06 186 SER A C 1
ATOM 1498 O O . SER A 1 186 ? -10.422 -7.411 16.834 1.00 94.06 186 SER A O 1
ATOM 1500 N N . ASN A 1 187 ? -8.684 -6.315 15.903 1.00 94.88 187 ASN A N 1
ATOM 1501 C CA . ASN A 1 187 ? -9.431 -5.674 14.839 1.00 94.88 187 ASN A CA 1
ATOM 1502 C C . ASN A 1 187 ? -9.587 -6.613 13.630 1.00 94.88 187 ASN A C 1
ATOM 1504 O O . ASN A 1 187 ? -8.699 -6.790 12.799 1.00 94.88 187 ASN A O 1
ATOM 1508 N N . ARG A 1 188 ? -10.774 -7.213 13.518 1.00 95.25 188 ARG A N 1
ATOM 1509 C CA . ARG A 1 188 ? -11.109 -8.154 12.439 1.00 95.25 188 ARG A CA 1
ATOM 1510 C C . ARG A 1 188 ? -11.204 -7.504 11.059 1.00 95.25 188 ARG A C 1
ATOM 1512 O O . ARG A 1 188 ? -10.979 -8.197 10.072 1.00 95.25 188 ARG A O 1
ATOM 1519 N N . THR A 1 189 ? -11.567 -6.222 10.972 1.00 95.25 189 THR A N 1
ATOM 1520 C CA . THR A 1 189 ? -11.700 -5.547 9.671 1.00 95.25 189 THR A CA 1
ATOM 1521 C C . THR A 1 189 ? -10.329 -5.278 9.064 1.00 95.25 189 THR A C 1
ATOM 1523 O O . THR A 1 189 ? -10.156 -5.475 7.868 1.00 95.25 189 THR A O 1
ATOM 1526 N N . GLU A 1 190 ? -9.333 -4.937 9.887 1.00 95.81 190 GLU A N 1
ATOM 1527 C CA . GLU A 1 190 ? -7.935 -4.832 9.448 1.00 95.81 190 GLU A CA 1
ATOM 1528 C C . GLU A 1 190 ? -7.346 -6.177 9.017 1.00 95.81 190 GLU A C 1
ATOM 1530 O O . GLU A 1 190 ? -6.639 -6.218 8.015 1.00 95.81 190 GLU A O 1
ATOM 1535 N N . LEU A 1 191 ? -7.683 -7.286 9.691 1.00 96.19 191 LEU A N 1
ATOM 1536 C CA . LEU A 1 191 ? -7.265 -8.617 9.232 1.00 96.19 191 LEU A CA 1
ATOM 1537 C C . LEU A 1 191 ? -7.852 -8.946 7.849 1.00 96.19 191 LEU A C 1
ATOM 1539 O O . LEU A 1 191 ? -7.137 -9.434 6.977 1.00 96.19 191 LEU A O 1
ATOM 1543 N N . LEU A 1 192 ? -9.146 -8.675 7.643 1.00 95.56 192 LEU A N 1
ATOM 1544 C CA . LEU A 1 192 ? -9.795 -8.905 6.350 1.00 95.56 192 LEU A CA 1
ATOM 1545 C C . LEU A 1 192 ? -9.172 -8.034 5.254 1.00 95.56 192 LEU A C 1
ATOM 1547 O O . LEU A 1 192 ? -8.945 -8.508 4.145 1.00 95.56 192 LEU A O 1
ATOM 1551 N N . ALA A 1 193 ? -8.850 -6.781 5.577 1.00 95.12 193 ALA A N 1
ATOM 1552 C CA . ALA A 1 193 ? -8.132 -5.912 4.663 1.00 95.12 193 ALA A CA 1
ATOM 1553 C C . ALA A 1 193 ? -6.728 -6.443 4.361 1.00 95.12 193 ALA A C 1
ATOM 1555 O O . ALA A 1 193 ? -6.363 -6.498 3.197 1.00 95.12 193 ALA A O 1
ATOM 1556 N N . ALA A 1 194 ? -5.968 -6.910 5.356 1.00 95.81 194 ALA A N 1
ATOM 1557 C CA . ALA A 1 194 ? -4.661 -7.526 5.127 1.00 95.81 194 ALA A CA 1
ATOM 1558 C C . ALA A 1 194 ? -4.755 -8.727 4.168 1.00 95.81 194 ALA A C 1
ATOM 1560 O O . ALA A 1 194 ? -3.908 -8.868 3.291 1.00 95.81 194 ALA A O 1
ATOM 1561 N N . ALA A 1 195 ? -5.808 -9.545 4.283 1.00 94.62 195 ALA A N 1
ATOM 1562 C CA . ALA A 1 195 ? -6.086 -10.633 3.345 1.00 94.62 195 ALA A CA 1
ATOM 1563 C C . ALA A 1 195 ? -6.428 -10.122 1.934 1.00 94.62 195 ALA A C 1
ATOM 1565 O O . ALA A 1 195 ? -5.876 -10.615 0.955 1.00 94.62 195 ALA A O 1
ATOM 1566 N N . ALA A 1 196 ? -7.276 -9.096 1.812 1.00 93.69 196 ALA A N 1
ATOM 1567 C CA . ALA A 1 196 ? -7.584 -8.476 0.520 1.00 93.69 196 ALA A CA 1
ATOM 1568 C C . ALA A 1 196 ? -6.336 -7.853 -0.135 1.00 93.69 196 ALA A C 1
ATOM 1570 O O . ALA A 1 196 ? -6.145 -7.960 -1.345 1.00 93.69 196 ALA A O 1
ATOM 1571 N N . PHE A 1 197 ? -5.443 -7.267 0.666 1.00 93.12 197 PHE A N 1
ATOM 1572 C CA . PHE A 1 197 ? -4.179 -6.700 0.204 1.00 93.12 197 PHE A CA 1
ATOM 1573 C C . PHE A 1 197 ? -3.209 -7.749 -0.349 1.00 93.12 197 PHE A C 1
ATOM 1575 O O . PHE A 1 197 ? -2.328 -7.361 -1.104 1.00 93.12 197 PHE A O 1
ATOM 1582 N N . MET A 1 198 ? -3.396 -9.049 -0.084 1.00 93.75 198 MET A N 1
ATOM 1583 C CA . MET A 1 198 ? -2.612 -10.120 -0.725 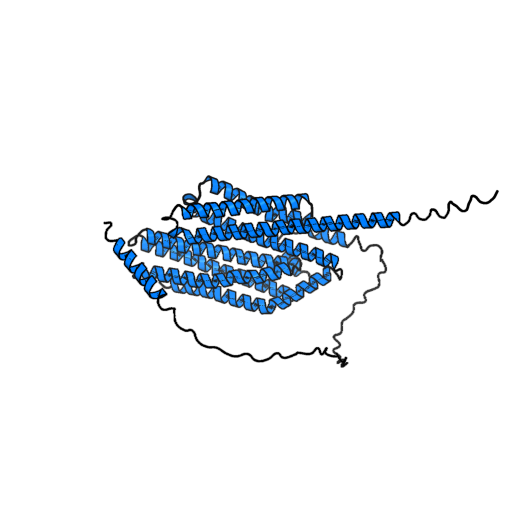1.00 93.75 198 MET A CA 1
ATOM 1584 C C . MET A 1 198 ? -2.952 -10.307 -2.207 1.00 93.75 198 MET A C 1
ATOM 1586 O O . MET A 1 198 ? -2.131 -10.821 -2.964 1.00 93.75 198 MET A O 1
ATOM 1590 N N . ILE A 1 199 ? -4.135 -9.865 -2.646 1.00 92.56 199 ILE A N 1
ATOM 1591 C CA . ILE A 1 199 ? -4.540 -9.939 -4.056 1.00 92.56 199 ILE A CA 1
ATOM 1592 C C . ILE A 1 199 ? -3.665 -9.008 -4.905 1.00 92.56 199 ILE A C 1
ATOM 1594 O O . ILE A 1 199 ? -3.302 -9.350 -6.027 1.00 92.56 199 ILE A O 1
ATOM 1598 N N . ILE A 1 200 ? -3.269 -7.855 -4.357 1.00 90.62 200 ILE A N 1
ATOM 1599 C CA . ILE A 1 200 ? -2.447 -6.856 -5.052 1.00 90.62 200 ILE A CA 1
ATOM 1600 C C . ILE A 1 200 ? -1.093 -7.436 -5.502 1.00 90.62 200 ILE A C 1
ATOM 1602 O O . ILE A 1 200 ? -0.824 -7.411 -6.704 1.00 90.62 200 ILE A O 1
ATOM 1606 N N . PRO A 1 201 ? -0.238 -7.989 -4.616 1.00 91.69 201 PRO A N 1
ATOM 1607 C CA . PRO A 1 201 ? 1.032 -8.567 -5.026 1.00 91.69 201 PRO A CA 1
ATOM 1608 C C . PRO A 1 201 ? 0.881 -9.841 -5.862 1.00 91.69 201 PRO A C 1
ATOM 1610 O O . PRO A 1 201 ? 1.777 -10.149 -6.640 1.00 91.69 201 PRO A O 1
ATOM 1613 N N . PHE A 1 202 ? -0.240 -10.559 -5.758 1.00 94.81 202 PHE A N 1
ATOM 1614 C CA . PHE A 1 202 ? -0.536 -11.674 -6.658 1.00 94.81 202 PHE A CA 1
ATOM 1615 C C . PHE A 1 202 ? -0.781 -11.199 -8.095 1.00 94.81 202 PHE A C 1
ATOM 1617 O O . PHE A 1 202 ? -0.106 -11.657 -9.019 1.00 94.81 202 PHE A O 1
ATOM 1624 N N . CYS A 1 203 ? -1.690 -10.233 -8.284 1.00 93.44 203 CYS A N 1
ATOM 1625 C CA . CYS A 1 203 ? -1.936 -9.617 -9.588 1.00 93.44 203 CYS A CA 1
ATOM 1626 C C . CYS A 1 203 ? -0.647 -9.012 -10.144 1.00 93.44 203 CYS A C 1
ATOM 1628 O O . CYS A 1 203 ? -0.316 -9.197 -11.313 1.00 93.44 203 CYS A O 1
ATOM 1630 N N . PHE A 1 204 ? 0.112 -8.338 -9.282 1.00 90.56 204 PHE A N 1
ATOM 1631 C CA . PHE A 1 204 ? 1.415 -7.814 -9.637 1.00 90.56 204 PHE A CA 1
ATOM 1632 C C . PHE A 1 204 ? 2.375 -8.897 -10.115 1.00 90.56 204 PHE A C 1
ATOM 1634 O O . PHE A 1 204 ? 2.979 -8.723 -11.162 1.00 90.56 204 PHE A O 1
ATOM 1641 N N . GLY A 1 205 ? 2.532 -9.996 -9.373 1.00 92.31 205 GLY A N 1
ATOM 1642 C CA . GLY A 1 205 ? 3.454 -11.068 -9.741 1.00 92.31 205 GLY A CA 1
ATOM 1643 C C . GLY A 1 205 ? 3.139 -11.620 -11.131 1.00 92.31 205 GLY A C 1
ATOM 1644 O O . GLY A 1 205 ? 4.046 -11.809 -11.937 1.00 92.31 205 GLY A O 1
ATOM 1645 N N . ALA A 1 206 ? 1.851 -11.775 -11.454 1.00 93.69 206 ALA A N 1
ATOM 1646 C CA . ALA A 1 206 ? 1.414 -12.170 -12.790 1.00 93.69 206 ALA A CA 1
ATOM 1647 C C . ALA A 1 206 ? 1.793 -11.125 -13.856 1.00 93.69 206 ALA A C 1
ATOM 1649 O O . ALA A 1 206 ? 2.382 -11.469 -14.883 1.00 93.69 206 ALA A O 1
ATOM 1650 N N . PHE A 1 207 ? 1.499 -9.843 -13.611 1.00 91.75 207 PHE A N 1
ATOM 1651 C CA . PHE A 1 207 ? 1.854 -8.766 -14.540 1.00 91.75 207 PHE A CA 1
ATOM 1652 C C . PHE A 1 207 ? 3.365 -8.601 -14.710 1.00 91.75 207 PHE A C 1
ATOM 1654 O O . PHE A 1 207 ? 3.820 -8.366 -15.826 1.00 91.75 207 PHE A O 1
ATOM 1661 N N . HIS A 1 208 ? 4.141 -8.763 -13.640 1.00 90.62 208 HIS A N 1
ATOM 1662 C CA . HIS A 1 208 ? 5.597 -8.652 -13.637 1.00 90.62 208 HIS A CA 1
ATOM 1663 C C . HIS A 1 208 ? 6.223 -9.709 -14.544 1.00 90.62 208 HIS A C 1
ATOM 1665 O O . HIS A 1 208 ? 7.019 -9.362 -15.410 1.00 90.62 208 HIS A O 1
ATOM 1671 N N . VAL A 1 209 ? 5.773 -10.967 -14.466 1.00 94.00 209 VAL A N 1
ATOM 1672 C CA . VAL A 1 209 ? 6.211 -12.032 -15.388 1.00 94.00 209 VAL A CA 1
ATOM 1673 C C . VAL A 1 209 ? 5.909 -11.670 -16.846 1.00 94.00 209 VAL A C 1
ATOM 1675 O O . VAL A 1 209 ? 6.777 -11.801 -17.713 1.00 94.00 209 VAL A O 1
ATOM 1678 N N . VAL A 1 210 ? 4.695 -11.185 -17.136 1.00 92.69 210 VAL A N 1
ATOM 1679 C CA . VAL A 1 210 ? 4.299 -10.797 -18.501 1.00 92.69 210 VAL A CA 1
ATOM 1680 C C . VAL A 1 210 ? 5.145 -9.630 -19.014 1.00 92.69 210 VAL A C 1
ATOM 1682 O O . VAL A 1 210 ? 5.649 -9.694 -20.137 1.00 92.69 210 VAL A O 1
ATOM 1685 N N . GLN A 1 211 ? 5.339 -8.588 -18.205 1.00 89.69 211 GLN A N 1
ATOM 1686 C CA . GLN A 1 211 ? 6.158 -7.425 -18.554 1.00 89.69 211 GLN A CA 1
ATOM 1687 C C . GLN A 1 211 ? 7.616 -7.820 -18.785 1.00 89.69 211 GLN A C 1
ATOM 1689 O O . GLN A 1 211 ? 8.203 -7.435 -19.795 1.00 89.69 211 GLN A O 1
ATOM 1694 N N . GLN A 1 212 ? 8.177 -8.659 -17.915 1.00 90.75 212 GLN A N 1
ATOM 1695 C CA . GLN A 1 212 ? 9.544 -9.153 -18.034 1.00 90.75 212 GLN A CA 1
ATOM 1696 C C . GLN A 1 212 ? 9.747 -9.911 -19.357 1.00 90.75 212 GLN A C 1
ATOM 1698 O O . GLN A 1 212 ? 10.697 -9.652 -20.099 1.00 90.75 212 GLN A O 1
ATOM 1703 N N . LEU A 1 213 ? 8.807 -10.792 -19.721 1.00 92.75 213 LEU A N 1
ATOM 1704 C CA . LEU A 1 213 ? 8.816 -11.493 -21.009 1.00 92.75 213 LEU A CA 1
ATOM 1705 C C . LEU A 1 213 ? 8.713 -10.532 -22.202 1.00 92.75 213 LEU A C 1
ATOM 1707 O O . LEU A 1 213 ? 9.378 -10.745 -23.217 1.00 92.75 213 LEU A O 1
ATOM 1711 N N . GLN A 1 214 ? 7.887 -9.489 -22.106 1.00 90.62 214 GLN A N 1
ATOM 1712 C CA . GLN A 1 214 ? 7.739 -8.487 -23.165 1.00 90.62 214 GLN A CA 1
ATOM 1713 C C . GLN A 1 214 ? 9.021 -7.674 -23.368 1.00 90.62 214 GLN A C 1
ATOM 1715 O O . GLN A 1 214 ? 9.459 -7.528 -24.510 1.00 90.62 214 GLN A O 1
ATOM 1720 N N . VAL A 1 215 ? 9.650 -7.206 -22.285 1.00 88.50 215 VAL A N 1
ATOM 1721 C CA . VAL A 1 215 ? 10.927 -6.474 -22.333 1.00 88.50 215 VAL A CA 1
ATOM 1722 C C . VAL A 1 215 ? 12.003 -7.335 -22.989 1.00 88.50 215 VAL A C 1
ATOM 1724 O O . VAL A 1 215 ? 12.675 -6.885 -23.916 1.00 88.50 215 VAL A O 1
ATOM 1727 N N . PHE A 1 216 ? 12.111 -8.607 -22.606 1.00 90.00 216 PHE A N 1
ATOM 1728 C CA . PHE A 1 216 ? 13.097 -9.510 -23.196 1.00 90.00 216 PHE A CA 1
ATOM 1729 C C . PHE A 1 216 ? 12.836 -9.834 -24.667 1.00 90.00 216 PHE A C 1
ATOM 1731 O O . PHE A 1 216 ? 13.770 -9.825 -25.467 1.00 90.00 216 PHE A O 1
ATOM 1738 N N . ARG A 1 217 ? 11.577 -10.058 -25.062 1.00 90.88 217 ARG A N 1
ATOM 1739 C CA . ARG A 1 217 ? 11.218 -10.221 -26.482 1.00 90.88 217 ARG A CA 1
ATOM 1740 C C . ARG A 1 217 ? 11.552 -8.978 -27.297 1.00 90.88 217 ARG A C 1
ATOM 1742 O O . ARG A 1 217 ? 11.901 -9.103 -28.466 1.00 90.88 217 ARG A O 1
ATOM 1749 N N . ARG A 1 218 ? 11.428 -7.790 -26.700 1.00 88.50 218 ARG A N 1
ATOM 1750 C CA . ARG A 1 218 ? 11.779 -6.530 -27.353 1.00 88.50 218 ARG A CA 1
ATOM 1751 C C . ARG A 1 218 ? 13.286 -6.417 -27.552 1.00 88.50 218 ARG A C 1
ATOM 1753 O O . ARG A 1 218 ? 13.687 -6.198 -28.685 1.00 88.50 218 ARG A O 1
ATOM 1760 N N . ILE A 1 219 ? 14.081 -6.672 -26.508 1.00 88.88 219 ILE A N 1
ATOM 1761 C CA . ILE A 1 219 ? 15.554 -6.691 -26.582 1.00 88.88 219 ILE A CA 1
ATOM 1762 C C . ILE A 1 219 ? 16.034 -7.671 -27.659 1.00 88.88 219 ILE A C 1
ATOM 1764 O O . ILE A 1 219 ? 16.856 -7.309 -28.488 1.00 88.88 219 ILE A O 1
ATOM 1768 N N . ALA A 1 220 ? 15.482 -8.886 -27.703 1.00 90.44 220 ALA A N 1
ATOM 1769 C CA . ALA A 1 220 ? 15.880 -9.889 -28.693 1.00 90.44 220 ALA A CA 1
ATOM 1770 C C . ALA A 1 220 ? 15.569 -9.480 -30.147 1.00 90.44 220 ALA A C 1
ATOM 1772 O O . ALA A 1 220 ? 16.232 -9.942 -31.069 1.00 90.44 220 ALA A O 1
ATOM 1773 N N . ARG A 1 221 ? 14.552 -8.635 -30.367 1.00 89.56 221 ARG A N 1
ATOM 1774 C CA . ARG A 1 221 ? 14.208 -8.116 -31.702 1.00 89.56 221 ARG A CA 1
ATOM 1775 C C . ARG A 1 221 ? 15.060 -6.920 -32.103 1.00 89.56 221 ARG A C 1
ATOM 1777 O O . ARG A 1 221 ? 15.317 -6.748 -33.286 1.00 89.56 221 ARG A O 1
ATOM 1784 N N . THR A 1 222 ? 15.425 -6.073 -31.146 1.00 87.69 222 THR A N 1
ATOM 1785 C CA . THR A 1 222 ? 16.185 -4.847 -31.409 1.00 87.69 222 THR A CA 1
ATOM 1786 C C . THR A 1 222 ? 17.689 -5.083 -31.450 1.00 87.69 222 THR A C 1
ATOM 1788 O O . THR A 1 222 ? 18.380 -4.398 -32.191 1.00 87.69 222 THR A O 1
ATOM 1791 N N . LEU A 1 223 ? 18.185 -6.061 -30.692 1.00 89.06 223 LEU A N 1
ATOM 1792 C CA . LEU A 1 223 ? 19.590 -6.449 -30.623 1.00 89.06 223 LEU A CA 1
ATOM 1793 C C . LEU A 1 223 ? 19.723 -7.969 -30.842 1.00 89.06 223 LEU A C 1
ATOM 1795 O O . LEU A 1 223 ? 19.925 -8.712 -29.877 1.00 89.06 223 LEU A O 1
ATOM 1799 N N . PRO A 1 224 ? 19.597 -8.464 -32.087 1.00 86.88 224 PRO A N 1
ATOM 1800 C CA . PRO A 1 224 ? 19.637 -9.902 -32.368 1.00 86.88 224 PRO A CA 1
ATOM 1801 C C . PRO A 1 224 ? 20.980 -10.550 -31.993 1.00 86.88 224 PRO A C 1
ATOM 1803 O O . PRO A 1 224 ? 21.004 -11.701 -31.559 1.00 86.88 224 PRO A O 1
ATOM 1806 N N . ASP A 1 225 ? 22.081 -9.800 -32.085 1.00 89.50 225 ASP A N 1
ATOM 1807 C CA . ASP A 1 225 ? 23.429 -10.293 -31.774 1.00 89.50 225 ASP A CA 1
ATOM 1808 C C . ASP A 1 225 ? 23.778 -10.208 -30.277 1.00 89.50 225 ASP A C 1
ATOM 1810 O O . ASP A 1 225 ? 24.774 -10.782 -29.818 1.00 89.50 225 ASP A O 1
ATOM 1814 N N . PHE A 1 226 ? 22.955 -9.522 -29.474 1.00 86.94 226 PHE A N 1
ATOM 1815 C CA . PHE A 1 226 ? 23.210 -9.359 -28.048 1.00 86.94 226 PHE A CA 1
ATOM 1816 C C . PHE A 1 226 ? 22.852 -10.632 -27.280 1.00 86.94 226 PHE A C 1
ATOM 1818 O O . PHE A 1 226 ? 21.689 -10.978 -27.063 1.00 86.94 226 PHE A O 1
ATOM 1825 N N . LYS A 1 227 ? 23.876 -11.330 -26.788 1.00 87.19 227 LYS A N 1
ATOM 1826 C CA . LYS A 1 227 ? 23.699 -12.496 -25.918 1.00 87.19 227 LYS A CA 1
ATOM 1827 C C . LYS A 1 227 ? 23.326 -12.030 -24.508 1.00 87.19 227 LYS A C 1
ATOM 1829 O O . LYS A 1 227 ? 24.203 -11.692 -23.718 1.00 87.19 227 LYS A O 1
ATOM 1834 N N . LEU A 1 228 ? 22.035 -12.089 -24.153 1.00 80.44 228 LEU A N 1
ATOM 1835 C CA . LEU A 1 228 ? 21.551 -11.727 -22.806 1.00 80.44 228 LEU A CA 1
ATOM 1836 C C . LEU A 1 228 ? 22.225 -12.535 -21.668 1.00 80.44 228 LEU A C 1
ATOM 1838 O O . LEU A 1 228 ? 22.251 -12.093 -20.515 1.00 80.44 228 LEU A O 1
ATOM 1842 N N . GLY A 1 229 ? 22.792 -13.704 -21.983 1.00 85.50 229 GLY A N 1
ATOM 1843 C CA . GLY A 1 229 ? 23.539 -14.544 -21.048 1.00 85.50 229 GLY A CA 1
ATOM 1844 C C . GLY A 1 229 ? 22.677 -15.137 -19.926 1.00 85.50 229 GLY A C 1
ATOM 1845 O O . GLY A 1 229 ? 21.449 -15.079 -19.952 1.00 85.50 229 GLY A O 1
ATOM 1846 N N . ALA A 1 230 ? 23.329 -15.707 -18.907 1.00 88.62 230 ALA A N 1
ATOM 1847 C CA . ALA A 1 230 ? 22.653 -16.373 -17.786 1.00 88.62 230 ALA A CA 1
ATOM 1848 C C . ALA A 1 230 ? 21.754 -15.433 -16.955 1.00 88.62 230 ALA A C 1
ATOM 1850 O O . ALA A 1 230 ? 20.779 -15.880 -16.354 1.00 88.62 230 ALA A O 1
ATOM 1851 N N . ASN A 1 231 ? 22.040 -14.126 -16.949 1.00 86.81 231 ASN A N 1
ATOM 1852 C CA . ASN A 1 231 ? 21.288 -13.141 -16.166 1.00 86.81 231 ASN A CA 1
ATOM 1853 C C . ASN A 1 231 ? 19.809 -13.056 -16.572 1.00 86.81 231 ASN A C 1
ATOM 1855 O O . ASN A 1 231 ? 18.965 -12.803 -15.717 1.00 86.81 231 ASN A O 1
ATOM 1859 N N . TYR A 1 232 ? 19.493 -13.292 -17.849 1.00 87.62 232 TYR A N 1
ATOM 1860 C CA . TYR A 1 232 ? 18.114 -13.353 -18.342 1.00 87.62 232 TYR A CA 1
ATOM 1861 C C . TYR A 1 232 ? 17.322 -14.469 -17.660 1.00 87.62 232 TYR A C 1
ATOM 1863 O O . TYR A 1 232 ? 16.246 -14.228 -17.111 1.00 87.62 232 TYR A O 1
ATOM 1871 N N . THR A 1 233 ? 17.883 -15.679 -17.654 1.00 91.75 233 THR A N 1
ATOM 1872 C CA . THR A 1 233 ? 17.228 -16.855 -17.080 1.00 91.75 233 THR A CA 1
ATOM 1873 C C . THR A 1 233 ? 17.010 -16.665 -15.587 1.00 91.75 233 THR A C 1
ATOM 1875 O O . THR A 1 233 ? 15.935 -16.977 -15.086 1.00 91.75 233 THR A O 1
ATOM 1878 N N . VAL A 1 234 ? 17.990 -16.081 -14.887 1.00 94.56 234 VAL A N 1
ATOM 1879 C CA . VAL A 1 234 ? 17.864 -15.771 -13.457 1.00 94.56 234 VAL A CA 1
ATOM 1880 C C . VAL A 1 234 ? 16.767 -14.733 -13.210 1.00 94.56 234 VAL A C 1
ATOM 1882 O O . VAL A 1 234 ? 15.963 -14.920 -12.304 1.00 94.56 234 VAL A O 1
ATOM 1885 N N . ALA A 1 235 ? 16.680 -13.672 -14.017 1.00 92.81 235 ALA A N 1
ATOM 1886 C CA . ALA A 1 235 ? 15.662 -12.636 -13.842 1.00 92.81 235 ALA A CA 1
ATOM 1887 C C . ALA A 1 235 ? 14.247 -13.171 -14.080 1.00 92.81 235 ALA A C 1
ATOM 1889 O O . ALA A 1 235 ? 13.334 -12.883 -13.309 1.00 92.81 235 ALA A O 1
ATOM 1890 N N . LEU A 1 236 ? 14.074 -13.994 -15.116 1.00 93.50 236 LEU A N 1
ATOM 1891 C CA . LEU A 1 236 ? 12.796 -14.637 -15.395 1.00 93.50 236 LEU A CA 1
ATOM 1892 C C . LEU A 1 236 ? 12.428 -15.655 -14.305 1.00 93.50 236 LEU A C 1
ATOM 1894 O O . LEU A 1 236 ? 11.287 -15.681 -13.849 1.00 93.50 236 LEU A O 1
ATOM 1898 N N . PHE A 1 237 ? 13.394 -16.458 -13.851 1.00 96.12 237 PHE A N 1
ATOM 1899 C CA . PHE A 1 237 ? 13.200 -17.390 -12.742 1.00 96.12 237 PHE A CA 1
ATOM 1900 C C . PHE A 1 237 ? 12.759 -16.663 -11.472 1.00 96.12 237 PHE A C 1
ATOM 1902 O O . PHE A 1 237 ? 11.848 -17.120 -10.791 1.00 96.12 237 PHE A O 1
ATOM 1909 N N . LEU A 1 238 ? 13.357 -15.511 -11.176 1.00 95.56 238 LEU A N 1
ATOM 1910 C CA . LEU A 1 238 ? 13.030 -14.737 -9.988 1.00 95.56 238 LEU A CA 1
ATOM 1911 C C . LEU A 1 238 ? 11.628 -14.114 -10.062 1.00 95.56 238 LEU A C 1
ATOM 1913 O O . LEU A 1 238 ? 10.914 -14.122 -9.061 1.00 95.56 238 LEU A O 1
ATOM 1917 N N . ALA A 1 239 ? 11.199 -13.665 -11.247 1.00 94.44 239 ALA A N 1
ATOM 1918 C CA . ALA A 1 239 ? 9.825 -13.222 -11.487 1.00 94.44 239 ALA A CA 1
ATOM 1919 C C . ALA A 1 239 ? 8.813 -14.362 -11.251 1.00 94.44 239 ALA A C 1
ATOM 1921 O O . ALA A 1 239 ? 7.823 -14.184 -10.538 1.00 94.44 239 ALA A O 1
ATOM 1922 N N . TYR A 1 240 ? 9.092 -15.566 -11.769 1.00 96.81 240 TYR A N 1
ATOM 1923 C CA . TYR A 1 240 ? 8.268 -16.748 -11.492 1.00 96.81 240 TYR A CA 1
ATOM 1924 C C . TYR A 1 240 ? 8.288 -17.140 -10.013 1.00 96.81 240 TYR A C 1
ATOM 1926 O O . TYR A 1 240 ? 7.237 -17.448 -9.457 1.00 96.81 240 TYR A O 1
ATOM 1934 N N . ALA A 1 241 ? 9.450 -17.102 -9.359 1.00 96.69 241 ALA A N 1
ATOM 1935 C CA . ALA A 1 241 ? 9.582 -17.413 -7.940 1.00 96.69 241 ALA A CA 1
ATOM 1936 C C . ALA A 1 241 ? 8.755 -16.451 -7.077 1.00 96.69 241 ALA A C 1
ATOM 1938 O O . ALA A 1 241 ? 8.070 -16.899 -6.161 1.00 96.69 241 ALA A O 1
ATOM 1939 N N . LEU A 1 242 ? 8.758 -15.153 -7.402 1.00 95.19 242 LEU A N 1
ATOM 1940 C CA . LEU A 1 242 ? 7.921 -14.151 -6.742 1.00 95.19 242 LEU A CA 1
ATOM 1941 C C . LEU A 1 242 ? 6.430 -14.486 -6.912 1.00 95.19 242 LEU A C 1
ATOM 1943 O O . LEU A 1 242 ? 5.695 -14.555 -5.926 1.00 95.19 242 LEU A O 1
ATOM 1947 N N . PHE A 1 243 ? 5.990 -14.766 -8.142 1.00 96.69 243 PHE A N 1
ATOM 1948 C CA . PHE A 1 243 ? 4.600 -15.127 -8.421 1.00 96.69 243 PHE A CA 1
ATOM 1949 C C . PHE A 1 243 ? 4.171 -16.410 -7.689 1.00 96.69 243 PHE A C 1
ATOM 1951 O O . PHE A 1 243 ? 3.169 -16.412 -6.972 1.00 96.69 243 PHE A O 1
ATOM 1958 N N . VAL A 1 244 ? 4.960 -17.482 -7.776 1.00 97.69 244 VAL A N 1
ATOM 1959 C CA . VAL A 1 244 ? 4.679 -18.756 -7.094 1.00 97.69 244 VAL A CA 1
ATOM 1960 C C . VAL A 1 244 ? 4.660 -18.574 -5.577 1.00 97.69 244 VAL A C 1
ATOM 1962 O O . VAL A 1 244 ? 3.743 -19.063 -4.918 1.00 97.69 244 VAL A O 1
ATOM 1965 N N . ALA A 1 245 ? 5.607 -17.823 -5.010 1.00 97.06 245 ALA A N 1
ATOM 1966 C CA . ALA A 1 245 ? 5.622 -17.536 -3.581 1.00 97.06 245 ALA A CA 1
ATOM 1967 C C . ALA A 1 245 ? 4.347 -16.795 -3.141 1.00 97.06 245 ALA A C 1
ATOM 1969 O O . ALA A 1 245 ? 3.792 -17.119 -2.092 1.00 97.06 245 ALA A O 1
ATOM 1970 N N . THR A 1 246 ? 3.839 -15.839 -3.935 1.00 96.31 246 THR A N 1
ATOM 1971 C CA . THR A 1 246 ? 2.599 -15.120 -3.578 1.00 96.31 246 THR A CA 1
ATOM 1972 C C . THR A 1 246 ? 1.394 -16.056 -3.592 1.00 96.31 246 THR A C 1
ATOM 1974 O O . THR A 1 246 ? 0.597 -16.025 -2.655 1.00 96.31 246 THR A O 1
ATOM 1977 N N . CYS A 1 247 ? 1.312 -16.958 -4.575 1.00 97.69 247 CYS A N 1
ATOM 1978 C CA . CYS A 1 247 ? 0.282 -17.996 -4.633 1.00 97.69 247 CYS A CA 1
ATOM 1979 C C . CYS A 1 247 ? 0.327 -18.904 -3.397 1.00 97.69 247 CYS A C 1
ATOM 1981 O O . CYS A 1 247 ? -0.698 -19.139 -2.758 1.00 97.69 247 CYS A O 1
ATOM 1983 N N . LEU A 1 248 ? 1.521 -19.378 -3.026 1.00 98.12 248 LEU A N 1
ATOM 1984 C CA . LEU A 1 248 ? 1.709 -20.239 -1.859 1.00 98.12 248 LEU A CA 1
ATOM 1985 C C . LEU A 1 248 ? 1.275 -19.544 -0.566 1.00 98.12 248 LEU A C 1
ATOM 1987 O O . LEU A 1 248 ? 0.544 -20.137 0.224 1.00 98.12 248 LEU A O 1
ATOM 1991 N N . PHE A 1 249 ? 1.656 -18.280 -0.355 1.00 97.81 249 PHE A N 1
ATOM 1992 C CA . PHE A 1 249 ? 1.223 -17.553 0.838 1.00 97.81 249 PHE A CA 1
ATOM 1993 C C . PHE A 1 249 ? -0.280 -17.296 0.866 1.00 97.81 249 PHE A C 1
ATOM 1995 O O . PHE A 1 249 ? -0.865 -17.396 1.940 1.00 97.81 249 PHE A O 1
ATOM 2002 N N . ILE A 1 250 ? -0.927 -17.035 -0.272 1.00 97.50 250 ILE A N 1
ATOM 2003 C CA . ILE A 1 250 ? -2.393 -16.926 -0.327 1.00 97.50 250 ILE A CA 1
ATOM 2004 C C . ILE A 1 250 ? -3.049 -18.228 0.144 1.00 97.50 250 ILE A C 1
ATOM 2006 O O . ILE A 1 250 ? -3.964 -18.183 0.964 1.00 97.50 250 ILE A O 1
ATOM 2010 N N . LEU A 1 251 ? -2.557 -19.387 -0.307 1.00 97.62 251 LEU A N 1
ATOM 2011 C CA . LEU A 1 251 ? -3.072 -20.691 0.126 1.00 97.62 251 LEU A CA 1
ATOM 2012 C C . LEU A 1 251 ? -2.826 -20.940 1.620 1.00 97.62 251 LEU A C 1
ATOM 2014 O O . LEU A 1 251 ? -3.730 -21.381 2.331 1.00 97.62 251 LEU A O 1
ATOM 2018 N N . ILE A 1 252 ? -1.632 -20.604 2.121 1.00 97.56 252 ILE A N 1
ATOM 2019 C CA . ILE A 1 252 ? -1.310 -20.699 3.551 1.00 97.56 252 ILE A CA 1
ATOM 2020 C C . ILE A 1 252 ? -2.267 -19.821 4.365 1.00 97.56 252 ILE A C 1
ATOM 2022 O O . ILE A 1 252 ? -2.831 -20.289 5.354 1.00 97.56 252 ILE A O 1
ATOM 2026 N N . TRP A 1 253 ? -2.504 -18.577 3.942 1.00 97.25 253 TRP A N 1
ATOM 2027 C CA . TRP A 1 253 ? -3.436 -17.665 4.606 1.00 97.25 253 TRP A CA 1
ATOM 2028 C C . TRP A 1 253 ? -4.889 -18.105 4.506 1.00 97.25 253 TRP A C 1
ATOM 2030 O O . TRP A 1 253 ? -5.629 -17.904 5.466 1.00 97.25 253 TRP A O 1
ATOM 2040 N N . ALA A 1 254 ? -5.300 -18.746 3.415 1.00 95.81 254 ALA A N 1
ATOM 2041 C CA . ALA A 1 254 ? -6.622 -19.352 3.322 1.00 95.81 254 ALA A CA 1
ATOM 2042 C C . ALA A 1 254 ? -6.805 -20.453 4.385 1.00 95.81 254 ALA A C 1
ATOM 2044 O O . ALA A 1 254 ? -7.854 -20.517 5.026 1.00 95.81 254 ALA A O 1
ATOM 2045 N N . ALA A 1 255 ? -5.766 -21.259 4.636 1.00 95.69 255 ALA A N 1
ATOM 2046 C CA . ALA A 1 255 ? -5.793 -22.317 5.645 1.00 95.69 255 ALA A CA 1
ATOM 2047 C C . ALA A 1 255 ? -5.743 -21.778 7.088 1.00 95.69 255 ALA A C 1
ATOM 2049 O O . ALA A 1 255 ? -6.587 -22.129 7.911 1.00 95.69 255 ALA A O 1
ATOM 2050 N N . ILE A 1 256 ? -4.780 -20.906 7.417 1.00 96.31 256 ILE A N 1
ATOM 2051 C CA . ILE A 1 256 ? -4.584 -20.419 8.800 1.00 96.31 256 ILE A CA 1
ATOM 2052 C C . ILE A 1 256 ? -5.490 -19.234 9.158 1.00 96.31 256 ILE A C 1
ATOM 2054 O O . ILE A 1 256 ? -5.737 -18.964 10.337 1.00 96.31 256 ILE A O 1
ATOM 2058 N N . GLY A 1 257 ? -5.971 -18.495 8.156 1.00 94.88 257 GLY A N 1
ATOM 2059 C CA . GLY A 1 257 ? -6.684 -17.231 8.332 1.00 94.88 257 GLY A CA 1
ATOM 2060 C C . GLY A 1 257 ? -8.002 -17.393 9.079 1.00 94.88 257 GLY A C 1
ATOM 2061 O O . GLY A 1 257 ? -8.353 -16.534 9.887 1.00 94.88 257 GLY A O 1
ATOM 2062 N N . THR A 1 258 ? -8.690 -18.523 8.898 1.00 93.81 258 THR A N 1
ATOM 2063 C CA . THR A 1 258 ? -9.918 -18.865 9.634 1.00 93.81 258 THR A CA 1
ATOM 2064 C C . THR A 1 258 ? -9.649 -19.015 11.137 1.00 93.81 258 THR A C 1
ATOM 2066 O O . THR A 1 258 ? -10.371 -18.436 11.955 1.00 93.81 258 THR A O 1
ATOM 2069 N N . GLY A 1 259 ? -8.561 -19.698 11.509 1.00 94.50 259 GLY A N 1
ATOM 2070 C CA . GLY A 1 259 ? -8.114 -19.859 12.895 1.00 94.50 259 GLY A CA 1
ATOM 2071 C C . GLY A 1 259 ? -7.708 -18.532 13.542 1.00 94.50 259 GLY A C 1
ATOM 2072 O O . GLY A 1 259 ? -8.128 -18.226 14.664 1.00 94.50 259 GLY A O 1
ATOM 2073 N N . VAL A 1 260 ? -6.959 -17.690 12.818 1.00 96.12 260 VAL A N 1
ATOM 2074 C CA . VAL A 1 260 ? -6.596 -16.336 13.279 1.00 96.12 260 VAL A CA 1
ATOM 2075 C C . VAL A 1 260 ? -7.849 -15.476 13.473 1.00 96.12 260 VAL A C 1
ATOM 2077 O O . VAL A 1 260 ? -8.015 -14.852 14.525 1.00 96.12 260 VAL A O 1
ATOM 2080 N N . TYR A 1 261 ? -8.770 -15.486 12.505 1.00 95.69 261 TYR A N 1
ATOM 2081 C CA . TYR A 1 261 ? -10.020 -14.728 12.560 1.00 95.69 261 TYR A CA 1
ATOM 2082 C C . TYR A 1 261 ? -10.889 -15.139 13.759 1.00 95.69 261 TYR A C 1
ATOM 2084 O O . TYR A 1 261 ? -11.364 -14.280 14.513 1.00 95.69 261 TYR A O 1
ATOM 2092 N N . GLY A 1 262 ? -11.061 -16.448 13.981 1.00 93.88 262 GLY A N 1
ATOM 2093 C CA . GLY A 1 262 ? -11.767 -16.990 15.146 1.00 93.88 262 GLY A CA 1
ATOM 2094 C C . GLY A 1 262 ? -11.108 -16.580 16.467 1.00 93.88 262 GLY A C 1
ATOM 2095 O O . GLY A 1 262 ? -11.788 -16.150 17.406 1.00 93.88 262 GLY A O 1
ATOM 2096 N N . GLY A 1 263 ? -9.772 -16.611 16.513 1.00 92.81 263 GLY A N 1
ATOM 2097 C CA . GLY A 1 263 ? -8.976 -16.150 17.648 1.00 92.81 263 GLY A CA 1
ATOM 2098 C C . GLY A 1 263 ? -9.243 -14.687 18.016 1.00 92.81 263 GLY A C 1
ATOM 2099 O O . GLY A 1 263 ? -9.517 -14.395 19.185 1.00 92.81 263 GLY A O 1
ATOM 2100 N N . LEU A 1 264 ? -9.229 -13.781 17.031 1.00 93.19 264 LEU A N 1
ATOM 2101 C CA . LEU A 1 264 ? -9.484 -12.350 17.242 1.00 93.19 264 LEU A CA 1
ATOM 2102 C C . LEU A 1 264 ? -10.942 -12.068 17.623 1.00 93.19 264 LEU A C 1
ATOM 2104 O O . LEU A 1 264 ? -11.191 -11.265 18.524 1.00 93.19 264 LEU A O 1
ATOM 2108 N N . ARG A 1 265 ? -11.911 -12.757 17.000 1.00 91.75 265 ARG A N 1
ATOM 2109 C CA . ARG A 1 265 ? -13.344 -12.630 17.334 1.00 91.75 265 ARG A CA 1
ATOM 2110 C C . ARG A 1 265 ? -13.591 -12.886 18.814 1.00 91.75 265 ARG A C 1
ATOM 2112 O O . ARG A 1 265 ? -14.297 -12.121 19.470 1.00 91.75 265 ARG A O 1
ATOM 2119 N N . TRP A 1 266 ? -13.015 -13.958 19.335 1.00 91.12 266 TRP A N 1
ATOM 2120 C CA . TRP A 1 266 ? -13.191 -14.318 20.732 1.00 91.12 266 TRP A CA 1
ATOM 2121 C C . TRP A 1 266 ? -12.455 -13.371 21.687 1.00 91.12 266 TRP A C 1
ATOM 2123 O O . TRP A 1 266 ? -12.985 -13.038 22.745 1.00 91.12 266 TRP A O 1
ATOM 2133 N N . ASN A 1 267 ? -11.267 -12.885 21.316 1.00 90.88 267 ASN A N 1
ATOM 2134 C CA . ASN A 1 267 ? -10.562 -11.877 22.112 1.00 90.88 267 ASN A CA 1
ATOM 2135 C C . ASN A 1 267 ? -11.374 -10.582 22.232 1.00 90.88 267 ASN A C 1
ATOM 2137 O O . ASN A 1 267 ? -11.482 -10.026 23.324 1.00 90.88 267 ASN A O 1
ATOM 2141 N N . LEU A 1 268 ? -11.995 -10.138 21.136 1.00 90.50 268 LEU A N 1
ATOM 2142 C CA . LEU A 1 268 ? -12.891 -8.985 21.145 1.00 90.50 268 LEU A CA 1
ATOM 2143 C C . LEU A 1 268 ? -14.128 -9.241 22.021 1.00 90.50 268 LEU A C 1
ATOM 2145 O O . LEU A 1 268 ? -14.498 -8.381 22.816 1.00 90.50 268 LEU A O 1
ATOM 2149 N N . TYR A 1 269 ? -14.729 -10.434 21.925 1.00 91.12 269 TYR A N 1
ATOM 2150 C CA . TYR A 1 269 ? -15.868 -10.833 22.762 1.00 91.12 269 TYR A CA 1
ATOM 2151 C C . TYR A 1 269 ? -15.524 -10.766 24.256 1.00 91.12 269 TYR A C 1
ATOM 2153 O O . TYR A 1 269 ? -16.271 -10.169 25.027 1.00 91.12 269 TYR A O 1
ATOM 2161 N N . LYS A 1 270 ? -14.365 -11.313 24.650 1.00 91.25 270 LYS A N 1
ATOM 2162 C CA . LYS A 1 270 ? -13.877 -11.284 26.036 1.00 91.25 270 LYS A CA 1
ATOM 2163 C C . LYS A 1 270 ? -13.609 -9.869 26.553 1.00 91.25 270 LYS A C 1
ATOM 2165 O O . LYS A 1 270 ? -13.870 -9.607 27.717 1.00 91.25 270 LYS A O 1
ATOM 2170 N N . ARG A 1 271 ? -13.079 -8.969 25.715 1.00 89.31 271 ARG A N 1
ATOM 2171 C CA . ARG A 1 271 ? -12.761 -7.588 26.128 1.00 89.31 271 ARG A CA 1
ATOM 2172 C C . ARG A 1 271 ? -13.995 -6.702 26.265 1.00 89.31 271 ARG A C 1
ATOM 2174 O O . ARG A 1 271 ? -14.049 -5.887 27.173 1.00 89.31 271 ARG A O 1
ATOM 2181 N N . VAL A 1 272 ? -14.945 -6.818 25.339 1.00 91.44 272 VAL A N 1
ATOM 2182 C CA . VAL A 1 272 ? -16.091 -5.897 25.256 1.00 91.44 272 VAL A CA 1
ATOM 2183 C C . VAL A 1 272 ? -17.296 -6.400 26.056 1.00 91.44 272 VAL A C 1
ATOM 2185 O O . VAL A 1 272 ? -18.143 -5.606 26.452 1.00 91.44 272 VAL A O 1
ATOM 2188 N N . GLY A 1 273 ? -17.394 -7.709 26.303 1.00 92.62 273 GLY A N 1
ATOM 2189 C CA . GLY A 1 273 ? -18.581 -8.307 26.913 1.00 92.62 273 GLY A CA 1
ATOM 2190 C C . GLY A 1 273 ? -19.772 -8.341 25.950 1.00 92.62 273 GLY A C 1
ATOM 2191 O O . GLY A 1 273 ? -19.614 -8.117 24.745 1.00 92.62 273 GLY A O 1
ATOM 2192 N N . ALA A 1 274 ? -20.961 -8.678 26.459 1.00 91.94 274 ALA A N 1
ATOM 2193 C CA . ALA A 1 274 ? -22.174 -8.934 25.669 1.00 91.94 274 ALA A CA 1
ATOM 2194 C C . ALA A 1 274 ? -22.907 -7.674 25.163 1.00 91.94 274 ALA A C 1
ATOM 2196 O O . ALA A 1 274 ? -23.793 -7.799 24.320 1.00 91.94 274 ALA A O 1
ATOM 2197 N N . ASP A 1 275 ? -22.529 -6.473 25.614 1.00 93.50 275 ASP A N 1
ATOM 2198 C CA . ASP A 1 275 ? -23.234 -5.239 25.249 1.00 93.50 275 ASP A CA 1
ATOM 2199 C C . ASP A 1 275 ? -23.134 -4.928 23.741 1.00 93.50 275 ASP A C 1
ATOM 2201 O O . ASP A 1 275 ? -22.073 -4.613 23.186 1.00 93.50 275 ASP A O 1
ATOM 2205 N N . THR A 1 276 ? -24.283 -4.980 23.067 1.00 90.88 276 THR A N 1
ATOM 2206 C CA . THR A 1 276 ? -24.421 -4.717 21.634 1.00 90.88 276 THR A CA 1
ATOM 2207 C C . THR A 1 276 ? -24.124 -3.267 21.258 1.00 90.88 276 THR A C 1
ATOM 2209 O O . THR A 1 276 ? -23.602 -3.025 20.164 1.00 90.88 276 THR A O 1
ATOM 2212 N N . ARG A 1 277 ? -24.413 -2.294 22.138 1.00 90.50 277 ARG A N 1
ATOM 2213 C CA . ARG A 1 277 ? -24.213 -0.866 21.837 1.00 90.50 277 ARG A CA 1
ATOM 2214 C C . ARG A 1 277 ? -22.725 -0.541 21.789 1.00 90.50 277 ARG A C 1
ATOM 2216 O O . ARG A 1 277 ? -22.246 0.021 20.799 1.00 90.50 277 ARG A O 1
ATOM 2223 N N . THR A 1 278 ? -21.979 -0.979 22.801 1.00 90.12 278 THR A N 1
ATOM 2224 C CA . THR A 1 278 ? -20.523 -0.808 22.852 1.00 90.12 278 THR A CA 1
ATOM 2225 C C . THR A 1 278 ? -19.834 -1.521 21.685 1.00 90.12 278 THR A C 1
ATOM 2227 O O . THR A 1 278 ? -18.985 -0.926 21.017 1.00 90.12 278 THR A O 1
ATOM 2230 N N . ARG A 1 279 ? -20.262 -2.744 21.333 1.00 91.06 279 ARG A N 1
ATOM 2231 C CA . ARG A 1 279 ? -19.743 -3.463 20.152 1.00 91.06 279 ARG A CA 1
ATOM 2232 C C . ARG A 1 279 ? -19.942 -2.695 18.850 1.00 91.06 279 ARG A C 1
ATOM 2234 O O . ARG A 1 279 ? -19.012 -2.617 18.050 1.00 91.06 279 ARG A O 1
ATOM 2241 N N . ARG A 1 280 ? -21.126 -2.112 18.630 1.00 91.81 280 ARG A N 1
ATOM 2242 C CA . ARG A 1 280 ? -21.404 -1.316 17.424 1.00 91.81 280 ARG A CA 1
ATOM 2243 C C . ARG A 1 280 ? -20.524 -0.066 17.368 1.00 91.81 280 ARG A C 1
ATOM 2245 O O . ARG A 1 280 ? -20.053 0.297 16.293 1.00 91.81 280 ARG A O 1
ATOM 2252 N N . ARG A 1 281 ? -20.276 0.589 18.506 1.00 90.75 281 ARG A N 1
ATOM 2253 C CA . ARG A 1 281 ? -19.381 1.755 18.575 1.00 90.75 281 ARG A CA 1
ATOM 2254 C C . ARG A 1 281 ? -17.929 1.384 18.261 1.00 90.75 281 ARG A C 1
ATOM 2256 O O . ARG A 1 281 ? -17.293 2.059 17.458 1.00 90.75 281 ARG A O 1
ATOM 2263 N N . ILE A 1 282 ? -17.431 0.287 18.831 1.00 91.88 282 ILE A N 1
ATOM 2264 C CA . ILE A 1 282 ? -16.074 -0.215 18.563 1.00 91.88 282 ILE A CA 1
ATOM 2265 C C . ILE A 1 282 ? -15.925 -0.634 17.097 1.00 91.88 282 ILE A C 1
ATOM 2267 O O . ILE A 1 282 ? -14.947 -0.267 16.457 1.00 91.88 282 ILE A O 1
ATOM 2271 N N . GLY A 1 283 ? -16.922 -1.322 16.530 1.00 92.81 283 GLY A N 1
ATOM 2272 C CA . GLY A 1 283 ? -16.916 -1.703 15.116 1.00 92.81 283 GLY A CA 1
ATOM 2273 C C . GLY A 1 283 ? -16.781 -0.502 14.175 1.00 92.81 283 GLY A C 1
ATOM 2274 O O . GLY A 1 283 ? -15.972 -0.540 13.254 1.00 92.81 283 GLY A O 1
ATOM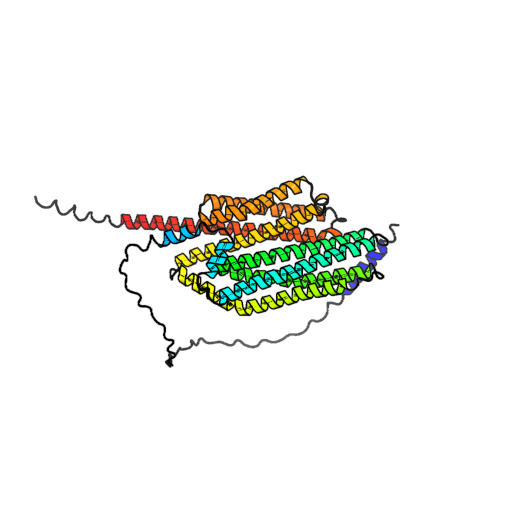 2275 N N . ARG A 1 284 ? -17.501 0.596 14.440 1.00 93.19 284 ARG A N 1
ATOM 2276 C CA . ARG A 1 284 ? -17.378 1.842 13.662 1.00 93.19 284 ARG A CA 1
ATOM 2277 C C . ARG A 1 284 ? -15.976 2.445 13.746 1.00 93.19 284 ARG A C 1
ATOM 2279 O O . ARG A 1 284 ? -15.415 2.818 12.720 1.00 93.19 284 ARG A O 1
ATOM 2286 N N . ARG A 1 285 ? -15.385 2.474 14.945 1.00 91.56 285 ARG A N 1
ATOM 2287 C CA . ARG A 1 285 ? -14.001 2.938 15.146 1.00 91.56 285 ARG A CA 1
ATOM 2288 C C . ARG A 1 285 ? -12.991 2.074 14.393 1.00 91.56 285 ARG A C 1
ATOM 2290 O O . ARG A 1 285 ? -12.130 2.617 13.719 1.00 91.56 285 ARG A O 1
ATOM 2297 N N . HIS A 1 286 ? -13.141 0.752 14.434 1.00 94.44 286 HIS A N 1
ATOM 2298 C CA . HIS A 1 286 ? -12.288 -0.182 13.694 1.00 94.44 286 HIS A CA 1
ATOM 2299 C C . HIS A 1 286 ? -12.357 0.016 12.171 1.00 94.44 286 HIS A C 1
ATOM 2301 O O . HIS A 1 286 ? -11.340 -0.110 11.492 1.00 94.44 286 HIS A O 1
ATOM 2307 N N . ILE A 1 287 ? -13.539 0.341 11.632 1.00 94.62 287 ILE A N 1
ATOM 2308 C CA . ILE A 1 287 ? -13.713 0.654 10.206 1.00 94.62 287 ILE A CA 1
ATOM 2309 C C . ILE A 1 287 ? -13.044 1.990 9.860 1.00 94.62 287 ILE A C 1
ATOM 2311 O O . ILE A 1 287 ? -12.320 2.068 8.873 1.00 94.62 287 ILE A O 1
ATOM 2315 N N . LEU A 1 288 ? -13.233 3.027 10.682 1.00 92.69 288 LEU A N 1
ATOM 2316 C CA . LEU A 1 288 ? -12.574 4.321 10.477 1.00 92.69 288 LEU A CA 1
ATOM 2317 C C . LEU A 1 288 ? -11.052 4.172 10.506 1.00 92.69 288 LEU A C 1
ATOM 2319 O O . LEU A 1 288 ? -10.353 4.673 9.633 1.00 92.69 288 LEU A O 1
ATOM 2323 N N . GLN A 1 289 ? -10.550 3.415 11.475 1.00 93.12 289 GLN A N 1
ATOM 2324 C CA . GLN A 1 289 ? -9.139 3.101 11.595 1.00 93.12 289 GLN A CA 1
ATOM 2325 C C . GLN A 1 289 ? -8.590 2.388 10.359 1.00 93.12 289 GLN A C 1
ATOM 2327 O O . GLN A 1 289 ? -7.489 2.706 9.899 1.00 93.12 289 GLN A O 1
ATOM 2332 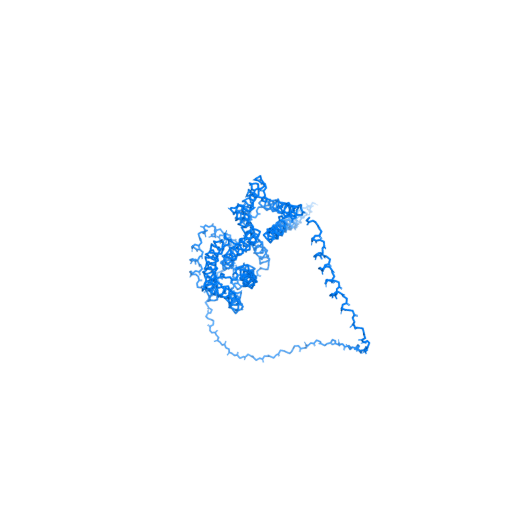N N . LEU A 1 290 ? -9.356 1.442 9.814 1.00 94.94 290 LEU A N 1
ATOM 2333 C CA . LEU A 1 290 ? -9.001 0.756 8.585 1.00 94.94 290 LEU A CA 1
ATOM 2334 C C . LEU A 1 290 ? -8.891 1.747 7.420 1.00 94.94 290 LEU A C 1
ATOM 2336 O O . LEU A 1 290 ? -7.860 1.765 6.750 1.00 94.94 290 LEU A O 1
ATOM 2340 N N . PHE A 1 291 ? -9.898 2.599 7.209 1.00 94.44 291 PHE A N 1
ATOM 2341 C CA . PHE A 1 291 ? -9.875 3.602 6.141 1.00 94.44 291 PHE A CA 1
ATOM 2342 C C . PHE A 1 291 ? -8.696 4.567 6.278 1.00 94.44 291 PHE A C 1
ATOM 2344 O O . PHE A 1 291 ? -7.976 4.782 5.308 1.00 94.44 291 PHE A O 1
ATOM 2351 N N . THR A 1 292 ? -8.407 5.049 7.488 1.00 93.25 292 THR A N 1
ATOM 2352 C CA . THR A 1 292 ? -7.217 5.869 7.752 1.00 93.25 292 THR A CA 1
ATOM 2353 C C . THR A 1 292 ? -5.926 5.125 7.410 1.00 93.25 292 THR A C 1
ATOM 2355 O O . THR A 1 292 ? -4.998 5.701 6.848 1.00 93.25 292 THR A O 1
ATOM 2358 N N . SER A 1 293 ? -5.841 3.831 7.711 1.00 93.81 293 SER A N 1
ATOM 2359 C CA . SER A 1 293 ? -4.653 3.027 7.401 1.00 93.81 293 SER A CA 1
ATOM 2360 C C . SER A 1 293 ? -4.473 2.848 5.895 1.00 93.81 293 SER A C 1
ATOM 2362 O O . SER A 1 293 ? -3.372 3.037 5.387 1.00 93.81 293 SER A O 1
ATOM 2364 N N . ILE A 1 294 ? -5.557 2.540 5.180 1.00 93.81 294 ILE A N 1
ATOM 2365 C CA . ILE A 1 294 ? -5.569 2.414 3.718 1.00 93.81 294 ILE A CA 1
ATOM 2366 C C . ILE A 1 294 ? -5.231 3.757 3.055 1.00 93.81 294 ILE A C 1
ATOM 2368 O O . ILE A 1 294 ? -4.392 3.801 2.160 1.00 93.81 294 ILE A O 1
ATOM 2372 N N . GLY A 1 295 ? -5.816 4.862 3.519 1.00 92.75 295 GLY A N 1
ATOM 2373 C CA . GLY A 1 295 ? -5.497 6.198 3.015 1.00 92.75 295 GLY A CA 1
ATOM 2374 C C . GLY A 1 295 ? -4.044 6.578 3.263 1.00 92.75 295 GLY A C 1
ATOM 2375 O O . GLY A 1 295 ? -3.401 7.099 2.360 1.00 92.75 295 GLY A O 1
ATOM 2376 N N . THR A 1 296 ? -3.488 6.201 4.422 1.00 91.88 296 THR A N 1
ATOM 2377 C CA . THR A 1 296 ? -2.055 6.355 4.712 1.00 91.88 296 THR A CA 1
ATOM 2378 C C . THR A 1 296 ? -1.206 5.596 3.685 1.00 91.88 296 THR A C 1
ATOM 2380 O O . THR A 1 296 ? -0.234 6.134 3.170 1.00 91.88 296 THR A O 1
ATOM 2383 N N . PHE A 1 297 ? -1.571 4.361 3.335 1.00 93.38 297 PHE A N 1
ATOM 2384 C CA . PHE A 1 297 ? -0.854 3.605 2.306 1.00 93.38 297 PHE A CA 1
ATOM 2385 C C . PHE A 1 297 ? -0.893 4.294 0.938 1.00 93.38 297 PHE A C 1
ATOM 2387 O O . PHE A 1 297 ? 0.154 4.447 0.312 1.00 93.38 297 PHE A O 1
ATOM 2394 N N . PHE A 1 298 ? -2.069 4.742 0.491 1.00 92.12 298 PHE A N 1
ATOM 2395 C CA . PHE A 1 298 ? -2.199 5.388 -0.814 1.00 92.12 298 PHE A CA 1
ATOM 2396 C C . PHE A 1 298 ? -1.480 6.735 -0.882 1.00 92.12 298 PHE A C 1
ATOM 2398 O O . PHE A 1 298 ? -0.759 6.959 -1.849 1.00 92.12 298 PHE A O 1
ATOM 2405 N N . ILE A 1 299 ? -1.570 7.584 0.151 1.00 91.81 299 ILE A N 1
ATOM 2406 C CA . ILE A 1 299 ? -0.835 8.857 0.160 1.00 91.81 299 ILE A CA 1
ATOM 2407 C C . ILE A 1 299 ? 0.678 8.627 0.159 1.00 91.81 299 ILE A C 1
ATOM 2409 O O . ILE A 1 299 ? 1.382 9.266 -0.619 1.00 91.81 299 ILE A O 1
ATOM 2413 N N . PHE A 1 300 ? 1.196 7.676 0.950 1.00 90.88 300 PHE A N 1
ATOM 2414 C CA . PHE A 1 300 ? 2.624 7.334 0.923 1.00 90.88 300 PHE A CA 1
ATOM 2415 C C . PHE A 1 300 ? 3.050 6.753 -0.427 1.00 90.88 300 PHE A C 1
ATOM 2417 O O . PHE A 1 300 ? 4.092 7.140 -0.951 1.00 90.88 300 PHE A O 1
ATOM 2424 N N . GLY A 1 301 ? 2.253 5.850 -1.003 1.00 90.31 301 GLY A N 1
ATOM 2425 C CA . GLY A 1 301 ? 2.517 5.258 -2.313 1.00 90.31 301 GLY A CA 1
ATOM 2426 C C . GLY A 1 301 ? 2.540 6.307 -3.423 1.00 90.31 301 GLY A C 1
ATOM 2427 O O . GLY A 1 301 ? 3.494 6.357 -4.196 1.00 90.31 301 GLY A O 1
ATOM 2428 N N . PHE A 1 302 ? 1.541 7.188 -3.462 1.00 89.12 302 PHE A N 1
ATOM 2429 C CA . PHE A 1 302 ? 1.462 8.282 -4.426 1.00 89.12 302 PHE A CA 1
ATOM 2430 C C . PHE A 1 302 ? 2.613 9.279 -4.251 1.00 89.12 302 PHE A C 1
ATOM 2432 O O . PHE A 1 302 ? 3.265 9.644 -5.226 1.00 89.12 302 PHE A O 1
ATOM 2439 N N . THR A 1 303 ? 2.939 9.639 -3.006 1.00 89.69 303 THR A N 1
ATOM 2440 C CA . THR A 1 303 ? 4.058 10.539 -2.690 1.00 89.69 303 THR A CA 1
ATOM 2441 C C . THR A 1 303 ? 5.388 9.953 -3.151 1.00 89.69 303 THR A C 1
ATOM 2443 O O . THR A 1 303 ? 6.182 10.634 -3.795 1.00 89.69 303 THR A O 1
ATOM 2446 N N . LEU A 1 304 ? 5.627 8.670 -2.874 1.00 89.00 304 LEU A N 1
ATOM 2447 C CA . LEU A 1 304 ? 6.841 7.983 -3.298 1.00 89.00 304 LEU A CA 1
ATOM 2448 C C . LEU A 1 304 ? 6.943 7.913 -4.826 1.00 89.00 304 LEU A C 1
ATOM 2450 O O . LEU A 1 304 ? 8.013 8.173 -5.368 1.00 89.00 304 LEU A O 1
ATOM 2454 N N . GLN A 1 305 ? 5.842 7.606 -5.521 1.00 86.94 305 GLN A N 1
ATOM 2455 C CA . GLN A 1 305 ? 5.796 7.604 -6.987 1.00 86.94 305 GLN A CA 1
ATOM 2456 C C . GLN A 1 305 ? 6.107 8.988 -7.564 1.00 86.94 305 GLN A C 1
ATOM 2458 O O . GLN A 1 305 ? 6.900 9.101 -8.498 1.00 86.94 305 GLN A O 1
ATOM 2463 N N . PHE A 1 306 ? 5.516 10.034 -6.985 1.00 85.31 306 PHE A N 1
ATOM 2464 C CA . PHE A 1 306 ? 5.738 11.419 -7.382 1.00 85.31 306 PHE A CA 1
ATOM 2465 C C . PHE A 1 306 ? 7.207 11.827 -7.214 1.00 85.31 306 PHE A C 1
ATOM 2467 O O . PHE A 1 306 ? 7.829 12.292 -8.169 1.00 85.31 306 PHE A O 1
ATOM 2474 N N . TYR A 1 307 ? 7.798 11.586 -6.038 1.00 85.44 307 TYR A N 1
ATOM 2475 C CA . TYR A 1 307 ? 9.205 11.910 -5.791 1.00 85.44 307 TYR A CA 1
ATOM 2476 C C . TYR A 1 307 ? 10.161 11.059 -6.619 1.00 85.44 307 TYR A C 1
ATOM 2478 O O . TYR A 1 307 ? 11.165 11.576 -7.096 1.00 85.44 307 TYR A O 1
ATOM 2486 N N . PHE A 1 308 ? 9.866 9.776 -6.828 1.00 84.62 308 PHE A N 1
ATOM 2487 C CA . PHE A 1 308 ? 10.675 8.935 -7.703 1.00 84.62 308 PHE A CA 1
ATOM 2488 C C . PHE A 1 308 ? 10.713 9.511 -9.122 1.00 84.62 308 PHE A C 1
ATOM 2490 O O . PHE A 1 308 ? 11.790 9.670 -9.697 1.00 84.62 308 PHE A O 1
ATOM 2497 N N . LEU A 1 309 ? 9.559 9.919 -9.660 1.00 78.06 309 LEU A N 1
ATOM 2498 C CA . LEU A 1 309 ? 9.508 10.555 -10.971 1.00 78.06 309 LEU A CA 1
ATOM 2499 C C . LEU A 1 309 ? 10.265 11.892 -10.993 1.00 78.06 309 LEU A C 1
ATOM 2501 O O . LEU A 1 309 ? 10.991 12.174 -11.945 1.00 78.06 309 LEU A O 1
ATOM 2505 N N . ALA A 1 310 ? 10.145 12.681 -9.926 1.00 81.12 310 ALA A N 1
ATOM 2506 C CA . ALA A 1 310 ? 10.860 13.943 -9.776 1.00 81.12 310 ALA A CA 1
ATOM 2507 C C . ALA A 1 310 ? 12.380 13.771 -9.765 1.00 81.12 310 ALA A C 1
ATOM 2509 O O . ALA A 1 310 ? 13.087 14.480 -10.477 1.00 81.12 310 ALA A O 1
ATOM 2510 N N . LEU A 1 311 ? 12.881 12.794 -9.011 1.00 81.88 311 LEU A N 1
ATOM 2511 C CA . LEU A 1 311 ? 14.313 12.532 -8.868 1.00 81.88 311 LEU A CA 1
ATOM 2512 C C . LEU A 1 311 ? 14.934 11.910 -10.121 1.00 81.88 311 LEU A C 1
ATOM 2514 O O . LEU A 1 311 ? 16.107 12.137 -10.393 1.00 81.88 311 LEU A O 1
ATOM 2518 N N . THR A 1 312 ? 14.161 11.155 -10.905 1.00 77.81 312 THR A N 1
ATOM 2519 C CA . THR A 1 312 ? 14.636 10.588 -12.182 1.00 77.81 312 THR A CA 1
ATOM 2520 C C . THR A 1 312 ? 14.752 11.622 -13.309 1.00 77.81 312 THR A C 1
ATOM 2522 O O . THR A 1 312 ? 15.079 11.257 -14.432 1.00 77.81 312 THR A O 1
ATOM 2525 N N . GLY A 1 313 ? 14.474 12.905 -13.043 1.00 71.94 313 GLY A N 1
ATOM 2526 C CA . GLY A 1 313 ? 14.530 13.983 -14.035 1.00 71.94 313 GLY A CA 1
ATOM 2527 C C . GLY A 1 313 ? 13.339 14.007 -14.996 1.00 71.94 313 GLY A C 1
ATOM 2528 O O . GLY A 1 313 ? 13.089 15.033 -15.622 1.00 71.94 313 GLY A O 1
ATOM 2529 N N . LEU A 1 314 ? 12.543 12.932 -15.048 1.00 67.81 314 LEU A N 1
ATOM 2530 C CA . LEU A 1 314 ? 11.357 12.846 -15.899 1.00 67.81 314 LEU A CA 1
ATOM 2531 C C . LEU A 1 314 ? 10.285 13.865 -15.495 1.00 67.81 314 LEU A C 1
ATOM 2533 O O . LEU A 1 314 ? 9.590 14.395 -16.352 1.00 67.81 314 LEU A O 1
ATOM 2537 N N . ALA A 1 315 ? 10.137 14.175 -14.202 1.00 64.81 315 ALA A N 1
ATOM 2538 C CA . ALA A 1 315 ? 9.173 15.202 -13.806 1.00 64.81 315 ALA A CA 1
ATOM 2539 C C . ALA A 1 315 ? 9.669 16.627 -14.082 1.00 64.81 315 ALA A C 1
ATOM 2541 O O . ALA A 1 315 ? 8.838 17.510 -14.226 1.00 64.81 315 ALA A O 1
ATOM 2542 N N . ALA A 1 316 ? 10.981 16.871 -14.173 1.00 65.38 316 ALA A N 1
ATOM 2543 C CA . ALA A 1 316 ? 11.500 18.212 -14.459 1.00 65.38 316 ALA A CA 1
ATOM 2544 C C . ALA A 1 316 ? 11.182 18.659 -15.896 1.00 65.38 316 ALA A C 1
ATOM 2546 O O . ALA A 1 316 ? 11.061 19.854 -16.155 1.00 65.38 316 ALA A O 1
ATOM 2547 N N . THR A 1 317 ? 11.022 17.702 -16.814 1.00 66.25 317 THR A N 1
ATOM 2548 C CA . THR A 1 317 ? 10.575 17.956 -18.189 1.00 66.25 317 THR A CA 1
ATOM 2549 C C . THR A 1 317 ? 9.053 17.989 -18.308 1.00 66.25 317 THR A C 1
ATOM 2551 O O . THR A 1 317 ? 8.529 18.763 -19.100 1.00 66.25 317 THR A O 1
ATOM 2554 N N . LEU A 1 318 ? 8.344 17.174 -17.520 1.00 62.88 318 LEU A N 1
ATOM 2555 C CA . LEU A 1 318 ? 6.887 17.021 -17.606 1.00 62.88 318 LEU A CA 1
ATOM 2556 C C . LEU A 1 318 ? 6.096 18.018 -16.752 1.00 62.88 318 LEU A C 1
ATOM 2558 O O . LEU A 1 318 ? 4.937 18.280 -17.046 1.00 62.88 318 LEU A O 1
ATOM 2562 N N . VAL A 1 319 ? 6.673 18.527 -15.664 1.00 66.75 319 VAL A N 1
ATOM 2563 C CA . VAL A 1 319 ? 5.954 19.299 -14.648 1.00 66.75 319 VAL A CA 1
ATOM 2564 C C . VAL A 1 319 ? 6.729 20.581 -14.346 1.00 66.75 319 VAL A C 1
ATOM 2566 O O . VAL A 1 319 ? 7.883 20.510 -13.917 1.00 66.75 319 VAL A O 1
ATOM 2569 N N . PRO A 1 320 ? 6.117 21.770 -14.504 1.00 72.06 320 PRO A N 1
ATOM 2570 C CA . PRO A 1 320 ? 6.784 23.021 -14.172 1.00 72.06 320 PRO A CA 1
ATOM 2571 C C . PRO A 1 320 ? 7.303 23.025 -12.717 1.00 72.06 320 PRO A C 1
ATO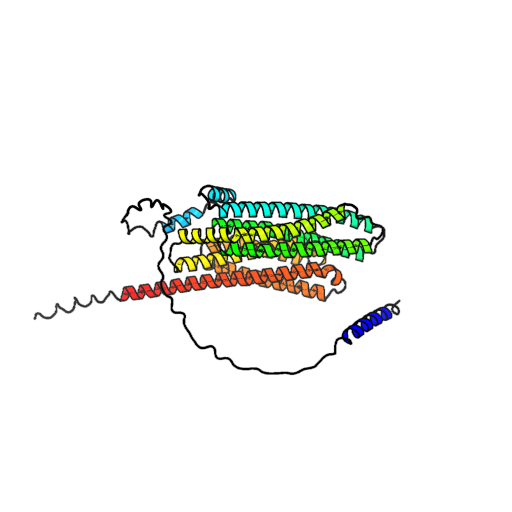M 2573 O O . PRO A 1 320 ? 6.599 22.551 -11.819 1.00 72.06 320 PRO A O 1
ATOM 2576 N N . PRO A 1 321 ? 8.486 23.610 -12.432 1.00 71.62 321 PRO A N 1
ATOM 2577 C CA . PRO A 1 321 ? 9.118 23.569 -11.102 1.00 71.62 321 PRO A CA 1
ATOM 2578 C C . PRO A 1 321 ? 8.224 24.054 -9.948 1.00 71.62 321 PRO A C 1
ATOM 2580 O O . PRO A 1 321 ? 8.319 23.576 -8.813 1.00 71.62 321 PRO A O 1
ATOM 2583 N N . PHE A 1 322 ? 7.310 24.981 -10.247 1.00 69.31 322 PHE A N 1
ATOM 2584 C CA . PHE A 1 322 ? 6.304 25.465 -9.305 1.00 69.31 322 PHE A CA 1
ATOM 2585 C C . PHE A 1 322 ? 5.341 24.353 -8.853 1.00 69.31 322 PHE A C 1
ATOM 2587 O O . PHE A 1 322 ? 5.123 24.180 -7.653 1.00 69.31 322 PHE A O 1
ATOM 2594 N N . PHE A 1 323 ? 4.821 23.550 -9.787 1.00 70.94 323 PHE A N 1
ATOM 2595 C CA . PHE A 1 323 ? 3.945 22.416 -9.475 1.00 70.94 323 PHE A CA 1
ATOM 2596 C C . PHE A 1 323 ? 4.684 21.309 -8.732 1.00 70.94 323 PHE A C 1
ATOM 2598 O O . PHE A 1 323 ? 4.090 20.650 -7.882 1.00 70.94 323 PHE A O 1
ATOM 2605 N N . LEU A 1 324 ? 5.982 21.143 -8.993 1.00 76.75 324 LEU A N 1
ATOM 2606 C CA . LEU A 1 324 ? 6.801 20.196 -8.248 1.00 76.75 324 LEU A CA 1
ATOM 2607 C C . LEU A 1 324 ? 6.891 20.578 -6.762 1.00 76.75 324 LEU A C 1
ATOM 2609 O O . LEU A 1 324 ? 6.681 19.741 -5.883 1.00 76.75 324 LEU A O 1
ATOM 2613 N N . THR A 1 325 ? 7.141 21.859 -6.486 1.00 79.50 325 THR A N 1
ATOM 2614 C CA . THR A 1 325 ? 7.268 22.382 -5.117 1.00 79.50 325 THR A CA 1
ATOM 2615 C C . THR A 1 325 ? 5.928 22.373 -4.382 1.00 79.50 325 THR A C 1
ATOM 2617 O O . THR A 1 325 ? 5.837 21.874 -3.259 1.00 79.50 325 THR A O 1
ATOM 2620 N N . LEU A 1 326 ? 4.871 22.882 -5.024 1.00 81.75 326 LEU A N 1
ATOM 2621 C CA . LEU A 1 326 ? 3.530 22.928 -4.439 1.00 81.75 326 LEU A CA 1
ATOM 2622 C C . LEU A 1 326 ? 2.958 21.520 -4.232 1.00 81.75 326 LEU A C 1
ATOM 2624 O O . LEU A 1 326 ? 2.375 21.242 -3.186 1.00 81.75 326 LEU A O 1
ATOM 2628 N N . GLY A 1 327 ? 3.165 20.622 -5.198 1.00 81.44 327 GLY A N 1
ATOM 2629 C CA . GLY A 1 327 ? 2.726 19.237 -5.105 1.00 81.44 327 GLY A CA 1
ATOM 2630 C C . GLY A 1 327 ? 3.426 18.485 -3.980 1.00 81.44 327 GLY A C 1
ATOM 2631 O O . GLY A 1 327 ? 2.760 17.831 -3.184 1.00 81.44 327 GLY A O 1
ATOM 2632 N N . GLY A 1 328 ? 4.744 18.654 -3.835 1.00 84.12 328 GLY A N 1
ATOM 2633 C CA . GLY A 1 328 ? 5.484 18.096 -2.701 1.00 84.12 328 GLY A CA 1
ATOM 2634 C C . GLY A 1 328 ? 4.956 18.594 -1.350 1.00 84.12 328 GLY A C 1
ATOM 2635 O O . GLY A 1 328 ? 4.777 17.798 -0.430 1.00 84.12 328 GLY A O 1
ATOM 2636 N N . LEU A 1 329 ? 4.642 19.890 -1.237 1.00 86.69 329 LEU A N 1
ATOM 2637 C CA . LEU A 1 329 ? 4.093 20.465 -0.007 1.00 86.69 329 LEU A CA 1
ATOM 2638 C C . LEU A 1 329 ? 2.708 19.900 0.335 1.00 86.69 329 LEU A C 1
ATOM 2640 O O . LEU A 1 329 ? 2.475 19.549 1.490 1.00 86.69 329 LEU A O 1
ATOM 2644 N N . MET A 1 330 ? 1.809 19.792 -0.649 1.00 87.56 330 MET A N 1
ATOM 2645 C CA . MET A 1 330 ? 0.484 19.195 -0.446 1.00 87.56 330 MET A CA 1
ATOM 2646 C C . MET A 1 330 ? 0.614 17.732 -0.022 1.00 87.56 330 MET A C 1
ATOM 2648 O O . MET A 1 330 ? 0.090 17.355 1.014 1.00 87.56 330 MET A O 1
ATOM 2652 N N . LEU A 1 331 ? 1.445 16.940 -0.701 1.00 86.88 331 LEU A N 1
ATOM 2653 C CA . LEU A 1 331 ? 1.682 15.540 -0.333 1.00 86.88 331 LEU A CA 1
ATOM 2654 C C . LEU A 1 331 ? 2.205 15.372 1.100 1.00 86.88 331 LEU A C 1
ATOM 2656 O O . LEU A 1 331 ? 1.739 14.501 1.839 1.00 86.88 331 LEU A O 1
ATOM 2660 N N . LEU A 1 332 ? 3.138 16.229 1.526 1.00 89.19 332 LEU A N 1
ATOM 2661 C CA . LEU A 1 332 ? 3.608 16.264 2.913 1.00 89.19 332 LEU A CA 1
ATOM 2662 C C . LEU A 1 332 ? 2.490 16.667 3.887 1.00 89.19 332 LEU A C 1
ATOM 2664 O O . LEU A 1 332 ? 2.388 16.086 4.970 1.00 89.19 332 LEU A O 1
ATOM 2668 N N . GLY A 1 333 ? 1.634 17.613 3.496 1.00 88.62 333 GLY A N 1
ATOM 2669 C CA . GLY A 1 333 ? 0.419 17.988 4.218 1.00 88.62 333 GLY A CA 1
ATOM 2670 C C . GLY A 1 333 ? -0.551 16.815 4.387 1.00 88.62 333 GLY A C 1
ATOM 2671 O O . GLY A 1 333 ? -0.983 16.539 5.507 1.00 88.62 333 GLY A O 1
ATOM 2672 N N . GLY A 1 334 ? -0.819 16.061 3.320 1.00 87.75 334 GLY A N 1
ATOM 2673 C CA . GLY A 1 334 ? -1.632 14.847 3.338 1.00 87.75 334 GLY A CA 1
ATOM 2674 C C . GLY A 1 334 ? -1.055 13.759 4.246 1.00 87.75 334 GLY A C 1
ATOM 2675 O O . GLY A 1 334 ? -1.786 13.177 5.055 1.00 87.75 334 GLY A O 1
ATOM 2676 N N . ILE A 1 335 ? 0.265 13.525 4.196 1.00 89.81 335 ILE A N 1
ATOM 2677 C CA . ILE A 1 335 ? 0.956 12.618 5.129 1.00 89.81 335 ILE A CA 1
ATOM 2678 C C . ILE A 1 335 ? 0.774 13.102 6.570 1.00 89.81 335 ILE A C 1
ATOM 2680 O O . ILE A 1 335 ? 0.425 12.306 7.446 1.00 89.81 335 ILE A O 1
ATOM 2684 N N . PHE A 1 336 ? 0.976 14.395 6.831 1.00 92.00 336 PHE A N 1
ATOM 2685 C CA . PHE A 1 336 ? 0.801 14.965 8.163 1.00 92.00 336 PHE A CA 1
ATOM 2686 C C . PHE A 1 336 ? -0.634 14.768 8.677 1.00 92.00 336 PHE A C 1
ATOM 2688 O O . PHE A 1 336 ? -0.847 14.324 9.811 1.00 92.00 336 PHE A O 1
ATOM 2695 N N . LEU A 1 337 ? -1.623 15.017 7.821 1.00 90.62 337 LEU A N 1
ATOM 2696 C CA . LEU A 1 337 ? -3.037 14.866 8.131 1.00 90.62 337 LEU A CA 1
ATOM 2697 C C . LEU A 1 337 ? -3.400 13.413 8.477 1.00 90.62 337 LEU A C 1
ATOM 2699 O O . LEU A 1 337 ? -4.062 13.165 9.486 1.00 90.62 337 LEU A O 1
ATOM 2703 N N . PHE A 1 338 ? -2.923 12.435 7.707 1.00 88.56 338 PHE A N 1
ATOM 2704 C CA . PHE A 1 338 ? -3.229 11.021 7.949 1.00 88.56 338 PHE A CA 1
ATOM 2705 C C . PHE A 1 338 ? -2.444 10.411 9.114 1.00 88.56 338 PHE A C 1
ATOM 2707 O O . PHE A 1 338 ? -2.988 9.615 9.882 1.00 88.56 338 PHE A O 1
ATOM 2714 N N . VAL A 1 339 ? -1.177 10.785 9.290 1.00 89.50 339 VAL A N 1
ATOM 2715 C CA . VAL A 1 339 ? -0.327 10.203 10.337 1.00 89.50 339 VAL A CA 1
ATOM 2716 C C . VAL A 1 339 ? -0.579 10.849 11.696 1.00 89.50 339 VAL A C 1
ATOM 2718 O O . VAL A 1 339 ? -0.630 10.134 12.699 1.00 89.50 339 VAL A O 1
ATOM 2721 N N . PHE A 1 340 ? -0.744 12.171 11.758 1.00 91.06 340 PHE A N 1
ATOM 2722 C CA . PHE A 1 340 ? -0.873 12.895 13.024 1.00 91.06 340 PHE A CA 1
ATOM 2723 C C . PHE A 1 340 ? -2.323 13.254 13.331 1.00 91.06 340 PHE A C 1
ATOM 2725 O O . PHE A 1 340 ? -2.846 12.819 14.359 1.00 91.06 340 PHE A O 1
ATOM 2732 N N . VAL A 1 341 ? -2.998 13.995 12.445 1.00 92.31 341 VAL A N 1
ATOM 2733 C CA . VAL A 1 341 ? -4.348 14.519 12.726 1.00 92.31 341 VAL A CA 1
ATOM 2734 C C . VAL A 1 341 ? -5.358 13.384 12.864 1.00 92.31 341 VAL A C 1
ATOM 2736 O O . VAL A 1 341 ? -6.086 13.339 13.853 1.00 92.31 341 VAL A O 1
ATOM 2739 N N . ALA A 1 342 ? -5.356 12.410 11.951 1.00 90.38 342 ALA A N 1
ATOM 2740 C CA . ALA A 1 342 ? -6.278 11.277 12.018 1.00 90.38 342 ALA A CA 1
ATOM 2741 C C . ALA A 1 342 ? -6.091 10.447 13.299 1.00 90.38 342 ALA A C 1
ATOM 2743 O O . ALA A 1 342 ? -7.063 9.988 13.901 1.00 90.38 342 ALA A O 1
ATOM 2744 N N . ARG A 1 343 ? -4.842 10.280 13.755 1.00 88.56 343 ARG A N 1
ATOM 2745 C CA . ARG A 1 343 ? -4.546 9.585 15.015 1.00 88.56 343 ARG A CA 1
ATOM 2746 C C . ARG A 1 343 ? -5.051 10.362 16.223 1.00 88.56 343 ARG A C 1
ATOM 2748 O O . ARG A 1 343 ? -5.667 9.758 17.095 1.00 88.56 343 ARG A O 1
ATOM 2755 N N . GLN A 1 344 ? -4.815 11.672 16.274 1.00 91.31 344 GLN A N 1
ATOM 2756 C CA . GLN A 1 344 ? -5.311 12.501 17.375 1.00 91.31 344 GLN A CA 1
ATOM 2757 C C . GLN A 1 344 ? -6.837 12.568 17.391 1.00 91.31 344 GLN A C 1
ATOM 2759 O O . GLN A 1 344 ? -7.449 12.419 18.445 1.00 91.31 344 GLN A O 1
ATOM 2764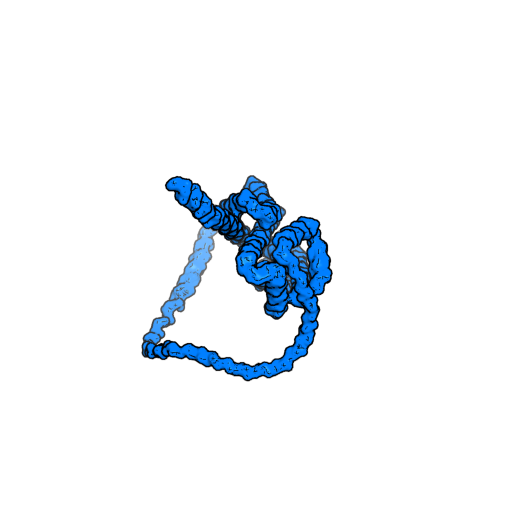 N N . MET A 1 345 ? -7.465 12.665 16.218 1.00 92.06 345 MET A N 1
ATOM 2765 C CA . MET A 1 345 ? -8.916 12.597 16.064 1.00 92.06 345 MET A CA 1
ATOM 2766 C C . MET A 1 345 ? -9.483 11.311 16.681 1.00 92.06 345 MET A C 1
ATOM 2768 O O . MET A 1 345 ? -10.469 11.357 17.418 1.00 92.06 345 MET A O 1
ATOM 2772 N N . MET A 1 346 ? -8.840 10.167 16.432 1.00 87.50 346 MET A N 1
ATOM 2773 C CA . MET A 1 346 ? -9.266 8.885 17.001 1.00 87.50 346 MET A CA 1
ATOM 2774 C C . MET A 1 346 ? -9.111 8.813 18.526 1.00 87.50 346 MET A C 1
ATOM 2776 O O . MET A 1 346 ? -9.876 8.097 19.177 1.00 87.50 346 MET A O 1
ATOM 2780 N N . LYS A 1 347 ? -8.149 9.547 19.096 1.00 87.94 347 LYS A N 1
ATOM 2781 C CA . LYS A 1 347 ? -7.911 9.608 20.544 1.00 87.94 347 LYS A CA 1
ATOM 2782 C C . LYS A 1 347 ? -8.898 10.536 21.246 1.00 87.94 347 LYS A C 1
ATOM 2784 O O . LYS A 1 347 ? -9.624 10.107 22.137 1.00 87.94 347 LYS A O 1
ATOM 2789 N N . GLU A 1 348 ? -8.949 11.794 20.826 1.00 86.88 348 GLU A N 1
ATOM 2790 C CA . GLU A 1 348 ? -9.634 12.853 21.573 1.00 86.88 348 GLU A CA 1
ATOM 2791 C C . GLU A 1 348 ? -11.119 12.983 21.209 1.00 86.88 348 GLU A C 1
ATOM 2793 O O . GLU A 1 348 ? -11.882 13.589 21.959 1.00 86.88 348 GLU A O 1
ATOM 2798 N N . SER A 1 349 ? -11.571 12.382 20.096 1.00 80.75 349 SER A N 1
ATOM 2799 C CA . SER A 1 349 ? -12.962 12.472 19.605 1.00 80.75 349 SER A CA 1
ATOM 2800 C C . SER A 1 349 ? -13.505 13.914 19.598 1.00 80.75 349 SER A C 1
ATOM 2802 O O . SER A 1 349 ? -14.698 14.143 19.821 1.00 80.75 349 SER A O 1
ATOM 2804 N N . SER A 1 350 ? -12.627 14.903 19.390 1.00 90.94 350 SER A N 1
ATOM 2805 C CA . SER A 1 350 ? -13.004 16.311 19.405 1.00 90.94 350 SER A CA 1
ATOM 2806 C C . SER A 1 350 ? -13.609 16.697 18.047 1.00 90.94 350 SER A C 1
ATOM 2808 O O . SER A 1 350 ? -13.058 16.352 16.997 1.00 90.94 350 SER A O 1
ATOM 2810 N N . PRO A 1 351 ? -14.750 17.412 18.023 1.00 88.81 351 PRO A N 1
ATOM 2811 C CA . PRO A 1 351 ? -15.419 17.767 16.771 1.00 88.81 351 PRO A CA 1
ATOM 2812 C C . PRO A 1 351 ? -14.554 18.682 15.895 1.00 88.81 351 PRO A C 1
ATOM 2814 O O . PRO A 1 351 ? -14.622 18.599 14.672 1.00 88.81 351 PRO A O 1
ATOM 2817 N N . ALA A 1 352 ? -13.696 19.501 16.513 1.00 92.75 352 ALA A N 1
ATOM 2818 C CA . ALA A 1 352 ? -12.750 20.360 15.810 1.00 92.75 352 ALA A CA 1
ATOM 2819 C C . ALA A 1 352 ? -11.697 19.556 15.028 1.00 92.75 352 ALA A C 1
ATOM 2821 O O . ALA A 1 352 ? -11.439 19.877 13.871 1.00 92.75 352 ALA A O 1
ATOM 2822 N N . LEU A 1 353 ? -11.133 18.485 15.608 1.00 93.38 353 LEU A N 1
ATOM 2823 C CA . LEU A 1 353 ? -10.165 17.634 14.902 1.00 93.38 353 LEU A CA 1
ATOM 2824 C C . LEU A 1 353 ? -10.814 16.861 13.754 1.00 93.38 353 LEU A C 1
ATOM 2826 O O . LEU A 1 353 ? -10.195 16.705 12.706 1.00 93.38 353 LEU A O 1
ATOM 2830 N N . VAL A 1 354 ? -12.062 16.414 13.924 1.00 92.00 354 VAL A N 1
ATOM 2831 C CA . VAL A 1 354 ? -12.820 15.763 12.843 1.00 92.00 354 VAL A CA 1
ATOM 2832 C C . VAL A 1 354 ? -13.078 16.749 11.707 1.00 92.00 354 VAL A C 1
ATOM 2834 O O . VAL A 1 354 ? -12.871 16.403 10.548 1.00 92.00 354 VAL A O 1
ATOM 2837 N N . ALA A 1 355 ? -13.502 17.976 12.024 1.00 91.88 355 ALA A N 1
ATOM 2838 C CA . ALA A 1 355 ? -13.729 19.009 11.020 1.00 91.88 355 ALA A CA 1
ATOM 2839 C C . ALA A 1 355 ? -12.430 19.352 10.278 1.00 91.88 355 ALA A C 1
ATOM 2841 O O . ALA A 1 355 ? -12.418 19.352 9.051 1.00 91.88 355 ALA A O 1
ATOM 2842 N N . LEU A 1 356 ? -11.324 19.560 11.003 1.00 94.50 356 LEU A N 1
ATOM 2843 C CA . LEU A 1 356 ? -10.002 19.807 10.420 1.00 94.50 356 LEU A CA 1
ATOM 2844 C C . LEU A 1 356 ? -9.567 18.660 9.495 1.00 94.50 356 LEU A C 1
ATOM 2846 O O . LEU A 1 356 ? -9.129 18.904 8.373 1.00 94.50 356 LEU A O 1
ATOM 2850 N N . PHE A 1 357 ? -9.729 17.413 9.945 1.00 93.88 357 PHE A N 1
ATOM 2851 C CA . PHE A 1 357 ? -9.432 16.226 9.147 1.00 93.88 357 PHE A CA 1
ATOM 2852 C C . PHE A 1 357 ? -10.306 16.155 7.886 1.00 93.88 357 PHE A C 1
ATOM 2854 O O . PHE A 1 357 ? -9.791 15.901 6.800 1.00 93.88 357 PHE A O 1
ATOM 2861 N N . GLY A 1 358 ? -11.608 16.432 8.004 1.00 93.25 358 GLY A N 1
ATOM 2862 C CA . GLY A 1 358 ? -12.544 16.465 6.881 1.00 93.25 358 GLY A CA 1
ATOM 2863 C C . GLY A 1 358 ? -12.204 17.545 5.851 1.00 93.25 358 GLY A C 1
ATOM 2864 O O . GLY A 1 358 ? -12.134 17.244 4.661 1.00 93.25 358 GLY A O 1
ATOM 2865 N N . TYR A 1 359 ? -11.926 18.776 6.293 1.00 94.50 359 TYR A N 1
ATOM 2866 C CA . TYR A 1 359 ? -11.517 19.868 5.404 1.00 94.50 359 TYR A CA 1
ATOM 2867 C C . TYR A 1 359 ? -10.210 19.562 4.683 1.00 94.50 359 TYR A C 1
ATOM 2869 O O . TYR A 1 359 ? -10.118 19.771 3.476 1.00 94.50 359 TYR A O 1
ATOM 2877 N N . GLY A 1 360 ? -9.216 19.023 5.389 1.00 92.44 360 GLY A N 1
ATOM 2878 C CA . GLY A 1 360 ? -7.965 18.657 4.744 1.00 92.44 360 GLY A CA 1
ATOM 2879 C C . GLY A 1 360 ? -8.112 17.465 3.790 1.00 92.44 360 GLY A C 1
ATOM 2880 O O . GLY A 1 360 ? -7.520 17.494 2.719 1.00 92.44 360 GLY A O 1
ATOM 2881 N N . CYS A 1 361 ? -8.983 16.485 4.076 1.00 92.75 361 CYS A N 1
ATOM 2882 C CA . CYS A 1 361 ? -9.331 15.451 3.090 1.00 92.75 361 CYS A CA 1
ATOM 2883 C C . CYS A 1 361 ? -9.941 16.064 1.820 1.00 92.75 361 CYS A C 1
ATOM 2885 O O . CYS A 1 361 ? -9.580 15.662 0.720 1.00 92.75 361 CYS A O 1
ATOM 2887 N N . MET A 1 362 ? -10.838 17.047 1.950 1.00 94.25 362 MET A N 1
ATOM 2888 C CA . MET A 1 362 ? -11.429 17.725 0.791 1.00 94.25 362 MET A CA 1
ATOM 2889 C C . MET A 1 362 ? -10.402 18.542 -0.001 1.00 94.25 362 MET A C 1
ATOM 2891 O O . MET A 1 362 ? -10.435 18.519 -1.231 1.00 94.25 362 MET A O 1
ATOM 2895 N N . ALA A 1 363 ? -9.478 19.225 0.678 1.00 93.12 363 ALA A N 1
ATOM 2896 C CA . ALA A 1 363 ? -8.383 19.938 0.024 1.00 93.12 363 ALA A CA 1
ATOM 2897 C C . ALA A 1 363 ? -7.497 18.979 -0.792 1.00 93.12 363 ALA A C 1
ATOM 2899 O O . ALA A 1 363 ? -7.215 19.251 -1.958 1.00 93.12 363 ALA A O 1
ATOM 2900 N N . GLU A 1 364 ? -7.148 17.820 -0.226 1.00 90.62 364 GLU A N 1
ATOM 2901 C CA . GLU A 1 364 ? -6.373 16.779 -0.914 1.00 90.62 364 GLU A CA 1
ATOM 2902 C C . GLU A 1 364 ? -7.120 16.165 -2.103 1.00 90.62 364 GLU A C 1
ATOM 2904 O O . GLU A 1 364 ? -6.522 15.911 -3.147 1.00 90.62 364 GLU A O 1
ATOM 2909 N N . VAL A 1 365 ? -8.440 15.963 -1.997 1.00 91.69 365 VAL A N 1
ATOM 2910 C CA . VAL A 1 365 ? -9.272 15.509 -3.126 1.00 91.69 365 VAL A CA 1
ATOM 2911 C C . VAL A 1 365 ? -9.196 16.502 -4.282 1.00 91.69 365 VAL A C 1
ATOM 2913 O O . VAL A 1 365 ? -8.951 16.099 -5.419 1.00 91.69 365 VAL A O 1
ATOM 2916 N N . LEU A 1 366 ? -9.393 17.793 -3.999 1.00 93.44 366 LEU A N 1
ATOM 2917 C CA . LEU A 1 366 ? -9.334 18.844 -5.015 1.00 93.44 366 LEU A CA 1
ATOM 2918 C C . LEU A 1 366 ? -7.944 18.925 -5.647 1.00 93.44 366 LEU A C 1
ATOM 2920 O O . LEU A 1 366 ? -7.842 19.015 -6.869 1.00 93.44 366 LEU A O 1
ATOM 2924 N N . PHE A 1 367 ? -6.888 18.817 -4.838 1.00 90.81 367 PHE A N 1
ATOM 2925 C CA . PHE A 1 367 ? -5.513 18.750 -5.320 1.00 90.81 367 PHE A CA 1
ATOM 2926 C C . PHE A 1 367 ? -5.285 17.538 -6.236 1.00 90.81 367 PHE A C 1
ATOM 2928 O O . PHE A 1 367 ? -4.793 17.704 -7.351 1.00 90.81 367 PHE A O 1
ATOM 2935 N N . CYS A 1 368 ? -5.700 16.335 -5.827 1.00 88.75 368 CYS A N 1
ATOM 2936 C CA . CYS A 1 368 ? -5.547 15.114 -6.623 1.00 88.75 368 CYS A CA 1
ATOM 2937 C C . CYS A 1 368 ? -6.299 15.193 -7.961 1.00 88.75 368 CYS A C 1
ATOM 2939 O O . CYS A 1 36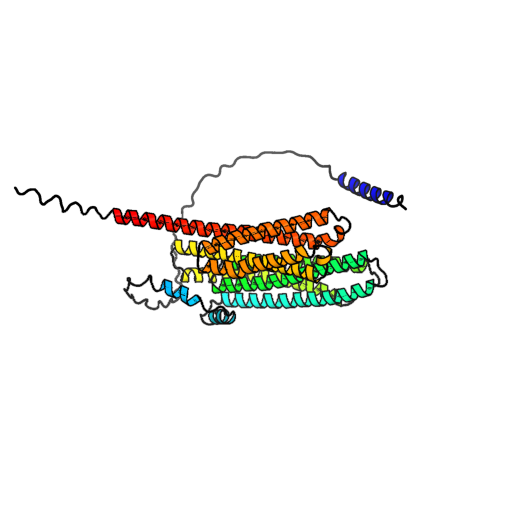8 ? -5.767 14.774 -8.989 1.00 88.75 368 CYS A O 1
ATOM 2941 N N . LEU A 1 369 ? -7.522 15.736 -7.965 1.00 90.44 369 LEU A N 1
ATOM 2942 C CA . LEU A 1 369 ? -8.313 15.924 -9.185 1.00 90.44 369 LEU A CA 1
ATOM 2943 C C . LEU A 1 369 ? -7.684 16.964 -10.111 1.00 90.44 369 LEU A C 1
ATOM 2945 O O . LEU A 1 369 ? -7.574 16.727 -11.312 1.00 90.44 369 LEU A O 1
ATOM 2949 N N . TYR A 1 370 ? -7.243 18.093 -9.557 1.00 90.62 370 TYR A N 1
ATOM 2950 C CA . TYR A 1 370 ? -6.543 19.123 -10.313 1.00 90.62 370 TYR A CA 1
ATOM 2951 C C . TYR A 1 370 ? -5.252 18.574 -10.934 1.00 90.62 370 TYR A C 1
ATOM 2953 O O . TYR A 1 370 ? -5.030 18.741 -12.131 1.00 90.62 370 TYR A O 1
ATOM 2961 N N . PHE A 1 371 ? -4.451 17.840 -10.158 1.00 86.38 371 PHE A N 1
ATOM 2962 C CA . PHE A 1 371 ? -3.223 17.199 -10.625 1.00 86.38 371 PHE A CA 1
ATOM 2963 C C . PHE A 1 371 ? -3.491 16.164 -11.728 1.00 86.38 371 PHE A C 1
ATOM 2965 O O . PHE A 1 371 ? -2.836 16.179 -12.770 1.00 86.38 371 PHE A O 1
ATOM 2972 N N . ALA A 1 372 ? -4.484 15.288 -11.542 1.00 87.00 372 ALA A N 1
ATOM 2973 C CA . ALA A 1 372 ? -4.852 14.287 -12.540 1.00 87.00 372 ALA A CA 1
ATOM 2974 C C . ALA A 1 372 ? -5.352 14.923 -13.850 1.00 87.00 372 ALA A C 1
ATOM 2976 O O . ALA A 1 372 ? -5.006 14.440 -14.931 1.00 87.00 372 ALA A O 1
ATOM 2977 N N . ASN A 1 373 ? -6.123 16.012 -13.756 1.00 88.44 373 ASN A N 1
ATOM 2978 C CA . ASN A 1 373 ? -6.600 16.773 -14.910 1.00 88.44 373 ASN A CA 1
ATOM 2979 C C . ASN A 1 373 ? -5.469 17.526 -15.618 1.00 88.44 373 ASN A C 1
ATOM 2981 O O . ASN A 1 373 ? -5.428 17.509 -16.844 1.00 88.44 373 ASN A O 1
ATOM 2985 N N . GLY A 1 374 ? -4.539 18.138 -14.879 1.00 84.75 374 GLY A N 1
ATOM 2986 C CA . GLY A 1 374 ? -3.358 18.788 -15.456 1.00 84.75 374 GLY A CA 1
ATOM 2987 C C . GLY A 1 374 ? -2.545 17.799 -16.285 1.00 84.75 374 GLY A C 1
ATOM 2988 O O . GLY A 1 374 ? -2.364 17.996 -17.483 1.00 84.75 374 GLY A O 1
ATOM 2989 N N . LEU A 1 375 ? -2.235 16.637 -15.695 1.00 80.50 375 LEU A N 1
ATOM 2990 C CA . LEU A 1 375 ? -1.585 15.551 -16.423 1.00 80.50 375 LEU A CA 1
ATOM 2991 C C . LEU A 1 375 ? -2.374 15.140 -17.673 1.00 80.50 375 LEU A C 1
ATOM 2993 O O . LEU A 1 375 ? -1.751 14.776 -18.668 1.00 80.50 375 LEU A O 1
ATOM 2997 N N . TRP A 1 376 ? -3.716 15.121 -17.625 1.00 81.94 376 TRP A N 1
ATOM 2998 C CA . TRP A 1 376 ? -4.583 14.798 -18.772 1.00 81.94 376 TRP A CA 1
ATOM 2999 C C . TRP A 1 376 ? -4.399 15.758 -19.936 1.00 81.94 376 TRP A C 1
ATOM 3001 O O . TRP A 1 376 ? -4.188 15.305 -21.062 1.00 81.94 376 TRP A O 1
ATOM 3011 N N . VAL A 1 377 ? -4.468 17.053 -19.648 1.00 84.12 377 VAL A N 1
ATOM 3012 C CA . VAL A 1 377 ? -4.333 18.104 -20.654 1.00 84.12 377 VAL A CA 1
ATOM 3013 C C . VAL A 1 377 ? -2.953 18.042 -21.299 1.00 84.12 377 VAL A C 1
ATOM 3015 O O . VAL A 1 377 ? -2.893 17.989 -22.523 1.00 84.12 377 VAL A O 1
ATOM 3018 N N . ASP A 1 378 ? -1.886 17.913 -20.508 1.00 77.00 378 ASP A N 1
ATOM 3019 C CA . ASP A 1 378 ? -0.508 17.914 -21.020 1.00 77.00 378 ASP A CA 1
ATOM 3020 C C . ASP A 1 378 ? -0.254 16.770 -22.020 1.00 77.00 378 ASP A C 1
ATOM 3022 O O . ASP A 1 378 ? 0.322 16.970 -23.090 1.00 77.00 378 ASP A O 1
ATOM 3026 N N . VAL A 1 379 ? -0.767 15.566 -21.733 1.00 74.12 379 VAL A N 1
ATOM 3027 C CA . VAL A 1 379 ? -0.675 14.423 -22.666 1.00 74.12 379 VAL A CA 1
ATOM 3028 C C . VAL A 1 379 ? -1.553 14.607 -23.901 1.00 74.12 379 VAL A C 1
ATOM 3030 O O . VAL A 1 379 ? -1.216 14.100 -24.967 1.00 74.12 379 VAL A O 1
ATOM 3033 N N . ALA A 1 380 ? -2.694 15.287 -23.778 1.00 78.19 380 ALA A N 1
ATOM 3034 C CA . ALA A 1 380 ? -3.563 15.546 -24.921 1.00 78.19 380 ALA A CA 1
ATOM 3035 C C . ALA A 1 380 ? -2.957 16.589 -25.872 1.00 78.19 380 ALA A C 1
ATOM 3037 O O . ALA A 1 380 ? -3.158 16.495 -27.083 1.00 78.19 380 ALA A O 1
ATOM 3038 N N . THR A 1 381 ? -2.218 17.564 -25.335 1.00 80.75 381 THR A N 1
ATOM 3039 C CA . THR A 1 381 ? -1.585 18.629 -26.117 1.00 80.75 381 THR A CA 1
ATOM 3040 C C . THR A 1 381 ? -0.293 18.190 -26.797 1.00 80.75 381 THR A C 1
ATOM 3042 O O . THR A 1 381 ? -0.033 18.635 -27.912 1.00 80.75 381 THR A O 1
ATOM 3045 N N . ASP A 1 382 ? 0.491 17.300 -26.182 1.00 73.25 382 ASP A N 1
ATOM 3046 C CA . ASP A 1 382 ? 1.835 16.961 -26.660 1.00 73.25 382 ASP A CA 1
ATOM 3047 C C . ASP A 1 382 ? 1.893 15.545 -27.271 1.00 73.25 382 ASP A C 1
ATOM 3049 O O . ASP A 1 382 ? 2.337 14.576 -26.651 1.00 73.25 382 ASP A O 1
ATOM 3053 N N . GLN A 1 383 ? 1.388 15.391 -28.505 1.00 60.03 383 GLN A N 1
ATOM 3054 C CA . GLN A 1 383 ? 1.235 14.082 -29.170 1.00 60.03 383 GLN A CA 1
ATOM 3055 C C . GLN A 1 383 ? 2.552 13.310 -29.382 1.00 60.03 383 GLN A C 1
ATOM 3057 O O . GLN A 1 383 ? 2.527 12.080 -29.460 1.00 60.03 383 GLN A O 1
ATOM 3062 N N . SER A 1 384 ? 3.694 13.997 -29.467 1.00 53.91 384 SER A N 1
ATOM 3063 C CA . SER A 1 384 ? 5.021 13.382 -29.622 1.00 53.91 384 SER A CA 1
ATOM 3064 C C . SER A 1 384 ? 5.547 12.793 -28.305 1.00 53.91 384 SER A C 1
ATOM 3066 O O . SER A 1 384 ? 6.101 11.693 -28.307 1.00 53.91 384 SER A O 1
ATOM 3068 N N . ALA A 1 385 ? 5.300 13.453 -27.168 1.00 51.88 385 ALA A N 1
ATOM 3069 C CA . ALA A 1 385 ? 5.627 12.951 -25.829 1.00 51.88 385 ALA A CA 1
ATOM 3070 C C . ALA A 1 385 ? 4.585 11.938 -25.296 1.00 51.88 385 ALA A C 1
ATOM 3072 O O . ALA A 1 385 ? 4.908 11.047 -24.499 1.00 51.88 385 ALA A O 1
ATOM 3073 N N . ALA A 1 386 ? 3.339 12.022 -25.782 1.00 48.88 386 ALA A N 1
ATOM 3074 C CA . ALA A 1 386 ? 2.207 11.197 -25.360 1.00 48.88 386 ALA A CA 1
ATOM 3075 C C . ALA A 1 386 ? 2.420 9.687 -25.555 1.00 48.88 386 ALA A C 1
ATOM 3077 O O . ALA A 1 386 ? 1.917 8.888 -24.762 1.00 48.88 386 ALA A O 1
ATOM 3078 N N . PHE A 1 387 ? 3.177 9.268 -26.576 1.00 49.94 387 PHE A N 1
ATOM 3079 C CA . PHE A 1 387 ? 3.358 7.843 -26.875 1.00 49.94 387 PHE A CA 1
ATOM 3080 C C . PHE A 1 387 ? 4.376 7.154 -25.954 1.00 49.94 387 PHE A C 1
ATOM 3082 O O . PHE A 1 387 ? 4.210 5.980 -25.624 1.00 49.94 387 PHE A O 1
ATOM 3089 N N . GLN A 1 388 ? 5.407 7.873 -25.497 1.00 53.31 388 GLN A N 1
ATOM 3090 C CA . GLN A 1 388 ? 6.470 7.286 -24.676 1.00 53.31 388 GLN A CA 1
ATOM 3091 C C . GLN A 1 388 ? 6.198 7.415 -23.168 1.00 53.31 388 GLN A C 1
ATOM 3093 O O . GLN A 1 388 ? 6.580 6.530 -22.411 1.00 53.31 388 GLN A O 1
ATOM 3098 N N . GLY A 1 389 ? 5.461 8.446 -22.730 1.00 58.66 389 GLY A N 1
ATOM 3099 C CA . GLY A 1 389 ? 5.120 8.701 -21.322 1.00 58.66 389 GLY A CA 1
ATOM 3100 C C . GLY A 1 389 ? 3.796 8.104 -20.821 1.00 58.66 389 GLY A C 1
ATOM 3101 O O . GLY A 1 389 ? 3.514 8.174 -19.621 1.00 58.66 389 GLY A O 1
ATOM 3102 N N . SER A 1 390 ? 2.991 7.498 -21.701 1.00 68.62 390 SER A N 1
ATOM 3103 C CA . SER A 1 390 ? 1.610 7.078 -21.410 1.00 68.62 390 SER A CA 1
ATOM 3104 C C . SER A 1 390 ? 1.466 6.197 -20.160 1.00 68.62 390 SER A C 1
ATOM 3106 O O . SER A 1 390 ? 0.557 6.416 -19.360 1.00 68.62 390 SER A O 1
ATOM 3108 N N . GLY A 1 391 ? 2.347 5.213 -19.952 1.00 75.00 391 GLY A N 1
ATOM 3109 C CA . GLY A 1 391 ? 2.195 4.218 -18.879 1.00 75.00 391 GLY A CA 1
ATOM 3110 C C . GLY A 1 391 ? 2.309 4.806 -17.468 1.00 75.00 391 GLY A C 1
ATOM 3111 O O . GLY A 1 391 ? 1.410 4.647 -16.648 1.00 75.00 391 GLY A O 1
ATOM 3112 N N . ILE A 1 392 ? 3.399 5.521 -17.199 1.00 76.00 392 ILE A N 1
ATOM 3113 C CA . ILE A 1 392 ? 3.688 6.233 -15.948 1.00 76.00 392 ILE A CA 1
ATOM 3114 C C . ILE A 1 392 ? 2.667 7.331 -15.705 1.00 76.00 392 ILE A C 1
ATOM 3116 O O . ILE A 1 392 ? 2.151 7.425 -14.595 1.00 76.00 392 ILE A O 1
ATOM 3120 N N . VAL A 1 393 ? 2.350 8.146 -16.716 1.00 80.12 393 VAL A N 1
ATOM 3121 C CA . VAL A 1 393 ? 1.370 9.223 -16.541 1.00 80.12 393 VAL A CA 1
ATOM 3122 C C . VAL A 1 393 ? 0.000 8.632 -16.212 1.00 80.12 393 VAL A C 1
ATOM 3124 O O . VAL A 1 393 ? -0.652 9.082 -15.274 1.00 80.12 393 VAL A O 1
ATOM 3127 N N . THR A 1 394 ? -0.409 7.561 -16.896 1.00 83.12 394 THR A N 1
ATOM 3128 C CA . THR A 1 394 ? -1.645 6.836 -16.568 1.00 83.12 394 THR A CA 1
ATOM 3129 C C . THR A 1 394 ? -1.588 6.240 -15.162 1.00 83.12 394 THR A C 1
ATOM 3131 O O . THR A 1 394 ? -2.540 6.398 -14.405 1.00 83.12 394 THR A O 1
ATOM 3134 N N . SER A 1 395 ? -0.469 5.622 -14.770 1.00 83.12 395 SER A N 1
ATOM 3135 C CA . SER A 1 395 ? -0.264 5.092 -13.416 1.00 83.12 395 SER A CA 1
ATOM 3136 C C . SER A 1 395 ? -0.390 6.182 -12.350 1.00 83.12 395 SER A C 1
ATOM 3138 O O . SER A 1 395 ? -1.080 5.982 -11.353 1.00 83.12 395 SER A O 1
ATOM 3140 N N . LEU A 1 396 ? 0.235 7.345 -12.551 1.00 84.19 396 LEU A N 1
ATOM 3141 C CA . LEU A 1 396 ? 0.156 8.480 -11.629 1.00 84.19 396 LEU A CA 1
ATOM 3142 C C . LEU A 1 396 ? -1.256 9.048 -11.544 1.00 84.19 396 LEU A C 1
ATOM 3144 O O . LEU A 1 396 ? -1.718 9.343 -10.447 1.00 84.19 396 LEU A O 1
ATOM 3148 N N . ARG A 1 397 ? -1.970 9.151 -12.669 1.00 87.62 397 ARG A N 1
ATOM 3149 C CA . ARG A 1 397 ? -3.376 9.577 -12.675 1.00 87.62 397 ARG A CA 1
ATOM 3150 C C . ARG A 1 397 ? -4.261 8.603 -11.917 1.00 87.62 397 ARG A C 1
ATOM 3152 O O . ARG A 1 397 ? -5.031 9.024 -11.064 1.00 87.62 397 ARG A O 1
ATOM 3159 N N . VAL A 1 398 ? -4.141 7.308 -12.203 1.00 88.50 398 VAL A N 1
ATOM 3160 C CA . VAL A 1 398 ? -4.903 6.268 -11.504 1.00 88.50 398 VAL A CA 1
ATOM 3161 C C . VAL A 1 398 ? -4.588 6.310 -10.007 1.00 88.50 398 VAL A C 1
ATOM 3163 O O . VAL A 1 398 ? -5.506 6.286 -9.194 1.00 88.50 398 VAL A O 1
ATOM 3166 N N . SER A 1 399 ? -3.316 6.469 -9.636 1.00 88.19 399 SER A N 1
ATOM 3167 C CA . SER A 1 399 ? -2.879 6.617 -8.245 1.00 88.19 399 SER A CA 1
ATOM 3168 C C . SER A 1 399 ? -3.476 7.861 -7.576 1.00 88.19 399 SER A C 1
ATOM 3170 O O . SER A 1 399 ? -4.033 7.750 -6.484 1.00 88.19 399 SER A O 1
ATOM 3172 N N . ALA A 1 400 ? -3.468 9.018 -8.246 1.00 89.75 400 ALA A N 1
ATOM 3173 C CA . ALA A 1 400 ? -4.080 10.253 -7.756 1.00 89.75 400 ALA A CA 1
ATOM 3174 C C . ALA A 1 400 ? -5.602 10.110 -7.577 1.00 89.75 400 ALA A C 1
ATOM 3176 O O . ALA A 1 400 ? -6.145 10.509 -6.550 1.00 89.75 400 ALA A O 1
ATOM 3177 N N . VAL A 1 401 ? -6.297 9.479 -8.529 1.00 92.62 401 VAL A N 1
ATOM 3178 C CA . VAL A 1 401 ? -7.750 9.243 -8.456 1.00 92.62 401 VAL A CA 1
ATOM 3179 C C . VAL A 1 401 ? -8.103 8.274 -7.327 1.00 92.62 401 VAL A C 1
ATOM 3181 O O . VAL A 1 401 ? -9.043 8.534 -6.574 1.00 92.62 401 VAL A O 1
ATOM 3184 N N . ILE A 1 402 ? -7.355 7.179 -7.167 1.00 92.50 402 ILE A N 1
ATOM 3185 C CA . ILE A 1 402 ? -7.550 6.221 -6.065 1.00 92.50 402 ILE A CA 1
ATOM 3186 C C . ILE A 1 402 ? -7.279 6.897 -4.718 1.00 92.50 402 ILE A C 1
ATOM 3188 O O . ILE A 1 402 ? -8.049 6.731 -3.769 1.00 92.50 402 ILE A O 1
ATOM 3192 N N . THR A 1 403 ? -6.215 7.695 -4.645 1.00 91.69 403 THR A N 1
ATOM 3193 C CA . THR A 1 403 ? -5.837 8.454 -3.452 1.00 91.69 403 THR A CA 1
ATOM 3194 C C . THR A 1 403 ? -6.938 9.448 -3.082 1.00 91.69 403 THR A C 1
ATOM 3196 O O . THR A 1 403 ? -7.480 9.362 -1.980 1.00 91.69 403 THR A O 1
ATOM 3199 N N . GLY A 1 404 ? -7.375 10.294 -4.020 1.00 91.69 404 GLY A N 1
ATOM 3200 C CA . GLY A 1 404 ? -8.497 11.219 -3.836 1.00 91.69 404 GLY A CA 1
ATOM 3201 C C . GLY A 1 404 ? -9.793 10.506 -3.436 1.00 91.69 404 GLY A C 1
ATOM 3202 O O . GLY A 1 404 ? -10.446 10.892 -2.471 1.00 91.69 404 GLY A O 1
ATOM 3203 N N . SER A 1 405 ? -10.139 9.395 -4.089 1.00 94.00 405 SER A N 1
ATOM 3204 C CA . SER A 1 405 ? -11.319 8.597 -3.720 1.00 94.00 405 SER A CA 1
ATOM 3205 C C . SER A 1 405 ? -11.225 8.072 -2.284 1.00 94.00 405 SER A C 1
ATOM 3207 O O . SER A 1 405 ? -12.211 8.079 -1.547 1.00 94.00 405 SER A O 1
ATOM 3209 N N . THR A 1 406 ? -10.029 7.668 -1.850 1.00 92.62 406 THR A N 1
ATOM 3210 C CA . THR A 1 406 ? -9.792 7.210 -0.477 1.00 92.62 406 THR A CA 1
ATOM 3211 C C . THR A 1 406 ? -9.936 8.351 0.529 1.00 92.62 406 THR A C 1
ATOM 3213 O O . THR A 1 406 ? -10.560 8.152 1.574 1.00 92.62 406 THR A O 1
ATOM 3216 N N . PHE A 1 407 ? -9.429 9.549 0.219 1.00 92.12 407 PHE A N 1
ATOM 3217 C CA . PHE A 1 407 ? -9.638 10.748 1.037 1.00 92.12 407 PHE A CA 1
ATOM 3218 C C . PHE A 1 407 ? -11.124 11.085 1.179 1.00 92.12 407 PHE A C 1
ATOM 3220 O O . PHE A 1 407 ? -11.594 11.307 2.294 1.00 92.12 407 PHE A O 1
ATOM 3227 N N . LEU A 1 408 ? -11.875 11.052 0.076 1.00 94.88 408 LEU A N 1
ATOM 3228 C CA . LEU A 1 408 ? -13.309 11.332 0.069 1.00 94.88 408 LEU A CA 1
ATOM 3229 C C . LEU A 1 408 ? -14.080 10.346 0.959 1.00 94.88 408 LEU A C 1
ATOM 3231 O O . LEU A 1 408 ? -14.860 10.761 1.817 1.00 94.88 408 LEU A O 1
ATOM 3235 N N . VAL A 1 409 ? -13.830 9.042 0.797 1.00 95.38 409 VAL A N 1
ATOM 3236 C CA . VAL A 1 409 ? -14.485 7.996 1.597 1.00 95.38 409 VAL A CA 1
ATOM 3237 C C . VAL A 1 409 ? -14.100 8.111 3.073 1.00 95.38 409 VAL A C 1
ATOM 3239 O O . VAL A 1 409 ? -14.974 8.057 3.938 1.00 95.38 409 VAL A O 1
ATOM 3242 N N . THR A 1 410 ? -12.816 8.312 3.378 1.00 93.31 410 THR A N 1
ATOM 3243 C CA . THR A 1 410 ? -12.328 8.393 4.765 1.00 93.31 410 THR A CA 1
ATOM 3244 C C . THR A 1 410 ? -12.862 9.639 5.470 1.00 93.31 410 THR A C 1
ATOM 3246 O O . THR A 1 410 ? -13.375 9.539 6.586 1.00 93.31 410 THR A O 1
ATOM 3249 N N . GLY A 1 411 ? -12.798 10.801 4.814 1.00 92.38 411 GLY A N 1
ATOM 3250 C CA . GLY A 1 411 ? -13.325 12.061 5.334 1.00 92.38 411 GLY A CA 1
ATOM 3251 C C . GLY A 1 411 ? -14.839 12.009 5.535 1.00 92.38 411 GLY A C 1
ATOM 3252 O O . GLY A 1 411 ? -15.327 12.336 6.617 1.00 92.38 411 GLY A O 1
ATOM 3253 N N . GLY A 1 412 ? -15.584 11.508 4.544 1.00 94.25 412 GLY A N 1
ATOM 3254 C CA . GLY A 1 412 ? -17.034 11.335 4.646 1.00 94.25 412 GLY A CA 1
ATOM 3255 C C . GLY A 1 412 ? -17.437 10.393 5.784 1.00 94.25 412 GLY A C 1
ATOM 3256 O O . GLY A 1 412 ? -18.337 10.706 6.566 1.00 94.25 412 GLY A O 1
ATOM 3257 N N . PHE A 1 413 ? -16.732 9.269 5.941 1.00 94.25 413 PHE A N 1
ATOM 3258 C CA . PHE A 1 413 ? -16.996 8.317 7.020 1.00 94.25 413 PHE A CA 1
ATOM 3259 C C . PHE A 1 413 ? -16.654 8.883 8.407 1.00 94.25 413 PHE A C 1
ATOM 3261 O O . PHE A 1 413 ? -17.392 8.645 9.365 1.00 94.25 413 PHE A O 1
ATOM 3268 N N . ALA A 1 414 ? -15.579 9.672 8.522 1.00 92.38 414 ALA A N 1
ATOM 3269 C CA . ALA A 1 414 ? -15.227 10.372 9.757 1.00 92.38 414 ALA A CA 1
ATOM 3270 C C . ALA A 1 414 ? -16.334 11.353 10.179 1.00 92.38 414 ALA A C 1
ATOM 3272 O O . ALA A 1 414 ? -16.808 11.293 11.314 1.00 92.38 414 ALA A O 1
ATOM 3273 N N . VAL A 1 415 ? -16.812 12.187 9.246 1.00 92.81 415 VAL A N 1
ATOM 3274 C CA . VAL A 1 415 ? -17.914 13.134 9.488 1.00 92.81 415 VAL A CA 1
ATOM 3275 C C . VAL A 1 415 ? -19.195 12.400 9.893 1.00 92.81 415 VAL A C 1
ATOM 3277 O O . VAL A 1 415 ? -19.846 12.793 10.862 1.00 92.81 415 VAL A O 1
ATOM 3280 N N . PHE A 1 416 ? -19.531 11.301 9.210 1.00 94.56 416 PHE A N 1
ATOM 3281 C CA . PHE A 1 416 ? -20.702 10.484 9.534 1.00 94.56 416 PHE A CA 1
ATOM 3282 C C . PHE A 1 416 ? -20.655 9.932 10.966 1.00 94.56 416 PHE A C 1
ATOM 3284 O O . PHE A 1 416 ? -21.637 10.043 11.703 1.00 94.56 416 PHE A O 1
ATOM 3291 N N . ILE A 1 417 ? -19.514 9.372 11.389 1.00 91.75 417 ILE A N 1
ATOM 3292 C CA . ILE A 1 417 ? -19.350 8.858 12.757 1.00 91.75 417 ILE A CA 1
ATOM 3293 C C . ILE A 1 417 ? -19.563 9.969 13.780 1.00 91.75 417 ILE A C 1
ATOM 3295 O O . ILE A 1 417 ? -20.254 9.761 14.776 1.00 91.75 417 ILE A O 1
ATOM 3299 N N . THR A 1 418 ? -18.988 11.144 13.545 1.00 90.56 418 THR A N 1
ATOM 3300 C CA . THR A 1 418 ? -19.101 12.267 14.475 1.00 90.56 418 THR A CA 1
ATOM 3301 C C . THR A 1 418 ? -20.524 12.797 14.554 1.00 90.56 418 THR A C 1
ATOM 3303 O O . THR A 1 418 ? -20.994 13.075 15.656 1.00 90.56 418 THR A O 1
ATOM 3306 N N . PHE A 1 419 ? -21.239 12.873 13.430 1.00 92.44 419 PHE A N 1
ATOM 3307 C CA . PHE A 1 419 ? -22.648 13.257 13.425 1.00 92.44 419 PHE A CA 1
ATOM 3308 C C . PHE A 1 419 ? -23.505 12.277 14.235 1.00 92.44 419 PHE A C 1
ATOM 3310 O O . PHE A 1 419 ? -24.314 12.700 15.063 1.00 92.44 419 PHE A O 1
ATOM 3317 N N . ASP A 1 420 ? -23.285 10.970 14.069 1.00 92.00 420 ASP A N 1
ATOM 3318 C CA . ASP A 1 420 ? -24.018 9.964 14.840 1.00 92.00 420 ASP A CA 1
ATOM 3319 C C . ASP A 1 420 ? -23.675 10.025 16.341 1.00 92.00 420 ASP A C 1
ATOM 3321 O O . ASP A 1 420 ? -24.569 9.958 17.185 1.00 92.00 420 ASP A O 1
ATOM 3325 N N . GLU A 1 421 ? -22.406 10.261 16.702 1.00 89.50 421 GLU A N 1
ATOM 3326 C CA . GLU A 1 421 ? -22.018 10.472 18.103 1.00 89.50 421 GLU A CA 1
ATOM 3327 C C . GLU A 1 421 ? -22.651 11.739 18.709 1.00 89.50 421 GLU A C 1
ATOM 3329 O O . GLU A 1 421 ? -23.033 11.728 19.884 1.00 89.50 421 GLU A O 1
ATOM 3334 N N . MET A 1 422 ? -22.794 12.827 17.942 1.00 90.00 422 MET A N 1
ATOM 3335 C CA . MET A 1 422 ? -23.505 14.027 18.401 1.00 90.00 422 MET A CA 1
ATOM 3336 C C . MET A 1 422 ? -24.998 13.753 18.590 1.00 90.00 422 MET A C 1
ATOM 3338 O O . MET A 1 422 ? -25.561 14.117 19.624 1.00 90.00 422 MET A O 1
ATOM 3342 N N . ARG A 1 423 ? -25.628 13.054 17.641 1.00 93.12 423 ARG A N 1
ATOM 3343 C CA . ARG A 1 423 ? -27.041 12.673 17.720 1.00 93.12 423 ARG A CA 1
ATOM 3344 C C . ARG A 1 423 ? -27.326 11.820 18.955 1.00 93.12 423 ARG A C 1
ATOM 3346 O O . ARG A 1 423 ? -28.275 12.107 19.684 1.00 93.12 423 ARG A O 1
ATOM 3353 N N . GLU A 1 424 ? -26.490 10.818 19.236 1.00 90.94 424 GLU A N 1
ATOM 3354 C CA . GLU A 1 424 ? -26.627 9.990 20.441 1.00 90.94 424 GLU A CA 1
ATOM 3355 C C . GLU A 1 424 ? -26.529 10.829 21.734 1.00 90.94 424 GLU A C 1
ATOM 3357 O O . GLU A 1 424 ? -27.273 10.580 22.686 1.00 90.94 424 GLU A O 1
ATOM 3362 N N . LYS A 1 425 ? -25.651 11.845 21.783 1.00 89.88 425 LYS A N 1
ATOM 3363 C CA . LYS A 1 425 ? -25.533 12.748 22.944 1.00 89.88 425 LYS A CA 1
ATOM 3364 C C . LYS A 1 425 ? -26.787 13.600 23.138 1.00 89.88 425 LYS A C 1
ATOM 3366 O O . LYS A 1 425 ? -27.262 13.699 24.267 1.00 89.88 425 LYS A O 1
ATOM 3371 N N . VAL A 1 426 ? -27.342 14.163 22.064 1.00 92.88 426 VAL A N 1
ATOM 3372 C CA . VAL A 1 426 ? -28.556 14.998 22.122 1.00 92.88 426 VAL A CA 1
ATOM 3373 C C . VAL A 1 426 ? -29.757 14.192 22.627 1.00 92.88 426 VAL A C 1
ATOM 3375 O O . VAL A 1 426 ? -30.456 14.642 23.534 1.00 92.88 426 VAL A O 1
ATOM 3378 N N . ILE A 1 427 ? -29.951 12.968 22.121 1.00 92.62 427 ILE A N 1
ATOM 3379 C CA . ILE A 1 427 ? -31.045 12.084 22.561 1.00 92.62 427 ILE A CA 1
ATOM 3380 C C . ILE A 1 427 ? -30.915 11.752 24.055 1.00 92.62 427 ILE A C 1
ATOM 3382 O O . ILE A 1 427 ? -31.890 11.837 24.802 1.00 92.62 427 ILE A O 1
ATOM 3386 N N . ASN A 1 428 ? -29.704 11.426 24.517 1.00 90.12 428 ASN A N 1
ATOM 3387 C CA . ASN A 1 428 ? -29.473 11.092 25.923 1.00 90.12 428 ASN A CA 1
ATOM 3388 C C . ASN A 1 428 ? -29.728 12.291 26.859 1.00 90.12 428 ASN A C 1
ATOM 3390 O O . ASN A 1 428 ? -30.242 12.103 27.962 1.00 90.12 428 ASN A O 1
ATOM 3394 N N . VAL A 1 429 ? -29.399 13.518 26.436 1.00 92.00 429 VAL A N 1
ATOM 3395 C CA . VAL A 1 429 ? -29.691 14.736 27.214 1.00 92.00 429 VAL A CA 1
ATOM 3396 C C . VAL A 1 429 ? -31.202 14.963 27.315 1.00 92.00 429 VAL A C 1
ATOM 3398 O O . VAL A 1 429 ? -31.699 15.182 28.418 1.00 92.00 429 VAL A O 1
ATOM 3401 N N . GLY A 1 430 ? -31.940 14.806 26.210 1.00 89.19 430 GLY A N 1
ATOM 3402 C CA . GLY A 1 430 ? -33.403 14.927 26.200 1.00 89.19 430 GLY A CA 1
ATOM 3403 C C . GLY A 1 430 ? -34.118 13.877 27.060 1.00 89.19 430 GLY A C 1
ATOM 3404 O O . GLY A 1 430 ? -35.094 14.186 27.733 1.00 89.19 430 GLY A O 1
ATOM 3405 N N . SER A 1 431 ? -33.610 12.640 27.118 1.00 88.75 431 SER A N 1
ATOM 3406 C CA . SER A 1 431 ? -34.208 11.607 27.981 1.00 88.75 431 SER A CA 1
ATOM 3407 C C . SER A 1 431 ? -34.050 11.892 29.480 1.00 88.75 431 SER A C 1
ATOM 3409 O O . SER A 1 431 ? -34.923 11.539 30.271 1.00 88.75 431 SER A O 1
ATOM 3411 N N . ARG A 1 432 ? -32.959 12.561 29.884 1.00 84.38 432 ARG A N 1
ATOM 3412 C CA . ARG A 1 432 ? -32.699 12.865 31.299 1.00 84.38 432 ARG A CA 1
ATOM 3413 C C . ARG A 1 432 ? -33.599 13.979 31.816 1.00 84.38 432 ARG A C 1
ATOM 3415 O O . ARG A 1 432 ? -34.100 13.854 32.931 1.00 84.38 432 ARG A O 1
ATOM 3422 N N . SER A 1 433 ? -33.847 15.013 31.010 1.00 81.38 433 SER A N 1
ATOM 3423 C CA . SER A 1 433 ? -34.719 16.123 31.410 1.00 81.38 433 SER A CA 1
ATOM 3424 C C . SER A 1 433 ? -36.169 15.680 31.637 1.00 81.38 433 SER A C 1
ATOM 3426 O O . SER A 1 433 ? -36.807 16.170 32.565 1.00 81.38 433 SER A O 1
ATOM 3428 N N . ILE A 1 434 ? -36.662 14.706 30.862 1.00 78.25 434 ILE A N 1
ATOM 3429 C CA . ILE A 1 434 ? -38.014 14.141 31.024 1.00 78.25 434 ILE A CA 1
ATOM 3430 C C . ILE A 1 434 ? -38.106 13.269 32.287 1.00 78.25 434 ILE A C 1
ATOM 3432 O O . ILE A 1 434 ? -39.092 13.336 33.016 1.00 78.25 434 ILE A O 1
ATOM 3436 N N . SER A 1 435 ? -37.069 12.483 32.601 1.00 73.94 435 SER A N 1
ATOM 3437 C CA . SER A 1 435 ? -37.069 11.675 33.831 1.00 73.94 435 SER A CA 1
ATOM 3438 C C . SER A 1 435 ? -37.013 12.515 35.113 1.00 73.94 435 SER A C 1
ATOM 3440 O O . SER A 1 435 ? -37.557 12.097 36.129 1.00 73.94 435 SER A O 1
ATOM 3442 N N . SER A 1 436 ? -36.399 13.705 35.073 1.00 67.19 436 SER A N 1
ATOM 3443 C CA . SER A 1 436 ? -36.325 14.596 36.238 1.00 67.19 436 SER A CA 1
ATOM 3444 C C . SER A 1 436 ? -37.584 15.437 36.460 1.00 67.19 436 SER A C 1
ATOM 3446 O O . SER A 1 436 ? -37.814 15.874 37.581 1.00 67.19 436 SER A O 1
ATOM 3448 N N . SER A 1 437 ? -38.403 15.675 35.429 1.00 63.31 437 SER A N 1
ATOM 3449 C CA . SER A 1 437 ? -39.659 16.430 35.571 1.00 63.31 437 SER A CA 1
ATOM 3450 C C . SER A 1 437 ? -40.844 15.563 36.015 1.00 63.31 437 SER A C 1
ATOM 3452 O O . SER A 1 437 ? -41.827 16.092 36.529 1.00 63.31 437 SER A O 1
ATOM 3454 N N . GLY A 1 438 ? -40.749 14.235 35.882 1.00 58.84 438 GLY A N 1
ATOM 3455 C CA . GLY A 1 438 ? -41.787 13.290 36.311 1.00 58.84 438 GLY A CA 1
ATOM 3456 C C . GLY A 1 438 ? -41.826 12.977 37.814 1.00 58.84 438 GLY A C 1
ATOM 3457 O O . GLY A 1 438 ? -42.781 12.355 38.264 1.00 58.84 438 GLY A O 1
ATOM 3458 N N . SER A 1 439 ? -40.832 13.396 38.609 1.00 56.34 439 SER A N 1
ATOM 3459 C CA . SER A 1 439 ? -40.783 13.130 40.061 1.00 56.34 439 SER A CA 1
ATOM 3460 C C . SER A 1 439 ? -41.261 14.298 40.935 1.00 56.34 439 SER A C 1
ATOM 3462 O O . SER A 1 439 ? -41.102 14.262 42.152 1.00 56.34 439 SER A O 1
ATOM 3464 N N . SER A 1 440 ? -41.853 15.338 40.342 1.00 54.88 440 SER A N 1
ATOM 3465 C CA . SER A 1 440 ? -42.386 16.509 41.058 1.00 54.88 440 SER A CA 1
ATOM 3466 C C . SER A 1 440 ? -43.897 16.431 41.317 1.00 54.88 440 SER A C 1
ATOM 3468 O O . SER A 1 440 ? -44.539 17.456 41.516 1.00 54.88 440 SER A O 1
ATOM 3470 N N . SER A 1 441 ? -44.481 15.230 41.363 1.00 55.62 441 SER A N 1
ATOM 3471 C CA . SER A 1 441 ? -45.864 15.008 41.816 1.00 55.62 441 SER A CA 1
ATOM 3472 C C . SER A 1 441 ? -45.973 14.727 43.324 1.00 55.62 441 SER A C 1
ATOM 3474 O O . SER A 1 441 ? -46.943 14.126 43.774 1.00 55.62 441 SER A O 1
ATOM 3476 N N . SER A 1 442 ? -45.021 15.218 44.127 1.00 53.44 442 SER A N 1
ATOM 3477 C CA . SER A 1 442 ? -45.185 15.372 45.584 1.00 53.44 442 SER A CA 1
ATOM 3478 C C . SER A 1 442 ? -45.943 16.655 45.967 1.00 53.44 442 SER A C 1
ATOM 3480 O O . SER A 1 442 ? -45.980 17.021 47.136 1.00 53.44 442 SER A O 1
ATOM 3482 N N . ILE A 1 443 ? -46.632 17.308 45.019 1.00 55.56 443 ILE A N 1
ATOM 3483 C CA . ILE A 1 443 ? -47.645 18.350 45.292 1.00 55.56 443 ILE A CA 1
ATOM 3484 C C . ILE A 1 443 ? -49.002 17.703 45.663 1.00 55.56 443 ILE A C 1
ATOM 3486 O O . ILE A 1 443 ? -50.067 18.183 45.296 1.00 55.56 443 ILE A O 1
ATOM 3490 N N . SER A 1 444 ? -48.976 16.583 46.392 1.00 52.38 444 SER A N 1
ATOM 3491 C CA . SER A 1 444 ? -50.172 15.979 46.999 1.00 52.38 444 SER A CA 1
ATOM 3492 C C . SER A 1 444 ? -50.161 16.053 48.531 1.00 52.38 444 SER A C 1
ATOM 3494 O O . SER A 1 444 ? -51.155 15.683 49.148 1.00 52.38 444 SER A O 1
ATOM 3496 N N . SER A 1 445 ? -49.095 16.557 49.168 1.00 53.03 445 SER A N 1
ATOM 3497 C CA . SER A 1 445 ? -49.042 16.728 50.633 1.00 53.03 445 SER A CA 1
ATOM 3498 C C . SER A 1 445 ? -49.310 18.157 51.120 1.00 53.03 445 SER A C 1
ATOM 3500 O O . SER A 1 445 ? -49.335 18.382 52.325 1.00 53.03 445 SER A O 1
ATOM 3502 N N . LEU A 1 446 ? -49.556 19.121 50.222 1.00 49.56 446 LEU A N 1
ATOM 3503 C CA . LEU A 1 446 ? -49.836 20.518 50.599 1.00 49.56 446 LEU A CA 1
ATOM 3504 C C . LEU A 1 446 ? -51.319 20.926 50.515 1.00 49.56 446 LEU A C 1
ATOM 3506 O O . LEU A 1 446 ? -51.642 22.072 50.805 1.00 49.56 446 LEU A O 1
ATOM 3510 N N . ILE A 1 447 ? -52.228 20.006 50.163 1.00 54.31 447 ILE A N 1
ATOM 3511 C CA . ILE A 1 447 ? -53.680 20.280 50.082 1.00 54.31 447 ILE A CA 1
ATOM 3512 C C . ILE A 1 447 ? -54.471 19.639 51.246 1.00 54.31 447 ILE A C 1
ATOM 3514 O O . ILE A 1 447 ? -55.640 19.955 51.438 1.00 54.31 447 ILE A O 1
ATOM 3518 N N . SER A 1 448 ? -53.858 18.822 52.113 1.00 50.94 448 SER A N 1
ATOM 3519 C CA . SER A 1 448 ? -54.583 18.187 53.233 1.00 50.94 448 SER A CA 1
ATOM 3520 C C . SER A 1 448 ? -54.571 18.962 54.559 1.00 50.94 448 SER A C 1
ATOM 3522 O O . SER A 1 448 ? -55.056 18.431 55.552 1.00 50.94 448 SER A O 1
ATOM 3524 N N . HIS A 1 449 ? -54.043 20.192 54.618 1.00 51.38 449 HIS A N 1
ATOM 3525 C CA . HIS A 1 449 ? -53.939 20.953 55.878 1.00 51.38 449 HIS A CA 1
ATOM 3526 C C . HIS A 1 449 ? -54.861 22.178 56.007 1.00 51.38 449 HIS A C 1
ATOM 3528 O O . HIS A 1 449 ? -54.722 22.923 56.971 1.00 51.38 449 HIS A O 1
ATOM 3534 N N . HIS A 1 450 ? -55.838 22.370 55.110 1.00 50.16 450 HIS A N 1
ATOM 3535 C CA . HIS A 1 450 ? -56.747 23.531 55.161 1.00 50.16 450 HIS A CA 1
ATOM 3536 C C . HIS A 1 450 ? -58.234 23.212 55.423 1.00 50.16 450 HIS A C 1
ATOM 3538 O O . HIS A 1 450 ? -59.097 24.027 55.117 1.00 50.16 450 HIS A O 1
ATOM 3544 N N . SER A 1 451 ? -58.544 22.062 56.034 1.00 45.69 451 SER A N 1
ATOM 3545 C CA . SER A 1 451 ? -59.912 21.677 56.436 1.00 45.69 451 SER A CA 1
ATOM 3546 C C . SER A 1 451 ? -59.997 21.344 57.935 1.00 45.69 451 SER A C 1
ATOM 3548 O O . SER A 1 451 ? -60.353 20.232 58.320 1.00 45.69 451 SER A O 1
ATOM 3550 N N . ALA A 1 452 ? -59.648 22.305 58.786 1.00 48.31 452 ALA A N 1
ATOM 3551 C CA . ALA A 1 452 ? -60.054 22.327 60.190 1.00 48.31 452 ALA A CA 1
ATOM 3552 C C . ALA A 1 452 ? -60.273 23.792 60.591 1.00 48.31 452 ALA A C 1
ATOM 3554 O O . ALA A 1 452 ? -59.333 24.498 60.952 1.00 48.31 452 ALA A O 1
ATOM 3555 N N . GLY A 1 453 ? -61.514 24.238 60.427 1.00 46.94 453 GLY A N 1
ATOM 3556 C CA . GLY A 1 453 ? -62.050 25.534 60.822 1.00 46.94 453 GLY A CA 1
ATOM 3557 C C . GLY A 1 453 ? -63.556 25.408 60.874 1.00 46.94 453 GLY A C 1
ATOM 3558 O O . GLY A 1 453 ? -64.114 25.059 59.810 1.00 46.94 453 GLY A O 1
#

InterPro domains:
  IPR040410 UPF0658 Golgi apparatus membrane protein [PTHR34391] (104-415)

pLDDT: mean 77.96, std 19.69, range [33.62, 98.12]

Nearest PDB structures (foldseek):
  7sqc-assembly1_1J  TM=1.730E-01  e=8.116E+00  Chlamydomonas reinhardtii

Foldseek 3Di:
DPPPVVVVVVVVVVVVVVVVVPPDDDDDDDDDDDDDDDDDDDDDDDDDDDDDDDDDPPPPPDPPPDPPPPPPPPPVVVVVVVVVPPDPPPVVLVVVCVPPPAPPLLVVVLVLLVVLLVVLLVLLVVLLVLLVVLLVVLLVVCPPDDDPVLSLLLVLLSLLLNLLSVLVNLLSVLLSVLSSVCSSLLQLVSLVVSLVSLVVQLVSLVVSLVSLVVSVVSSCVRPVPDDSPPSSVVSNVSSVVSNVSSVVSNVVCVVSVVVSNVSSVVVCCVVQPDDPVSVVLVNLLSVLVNLLSVLLSLLVSLLVLLVSCVVVCVCVVQPPVVCSVVVNVLSVVSNCLSVPLSVVCSVPVDVVSLVVSLVSLVVLLVVLVVLLVSLVVSLVPCVPVVVSCVPSNVVSNVSSNVSSVSSNVSSVSSVVSSVVVVVVVVVVVVVVVVVVVVPPVPVPVPPPPPPDD

Organism: Gonapodya prolifera (strain JEL478) (NCBI:txid1344416)

Sequence (453 aa):
MDSHYGSLRDHSLRSMRSVLAEGGGRRGSQSPVTTVGDYGTTAPRIKPSHTAEDDQEEIVMEDFRDDSTMGRSTTIGRRQLEQSDNNWRFWPAIVRLWRKKPRLWLRIGFWVAITQTLLMMILSGASLALNSRLIVRVTSAYDDTVTEDAKMSMEYSFLVLRLYEIIVFMAMIFQLNLFIRASEESNRTELLAAAAFMIIPFCFGAFHVVQQLQVFRRIARTLPDFKLGAN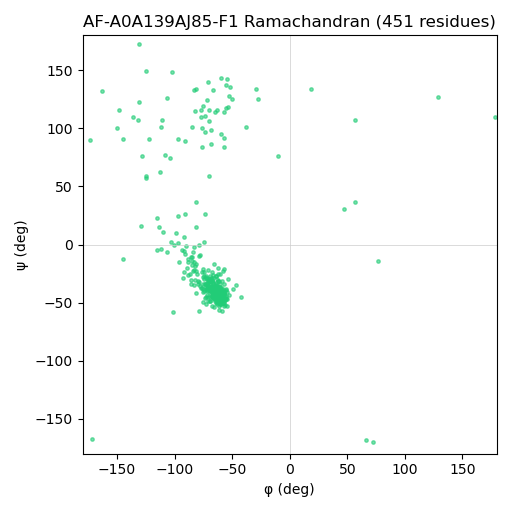YTVALFLAYALFVATCLFILIWAAIGTGVYGGLRWNLYKRVGADTRTRRRIGRRHILQLFTSIGTFFIFGFTLQFYFLALTGLAATLVPPFFLTLGGLMLLGGIFLFVFVARQMMKESSPALVALFGYGCMAEVLFCLYFANGLWVDVATDQSAAFQGSGIVTSLRVSAVITGSTFLVTGGFAVFITFDEMREKVINVGSRSISSSGSSSSISSLISHHSAG

Secondary structure (DSSP, 8-state):
--SHHHHHHHHHHHHHHHHHSS-----------------------------------------------TT-HHHHHHHHHHTTTT---HHHHHHHHHHS---HHHHHHHHHHHHHHHHHHHHHHHHHHHHHHHHHHHHHHHTTTS-HHHHHHHHHHHHHHHHHHHHHHHHHHHHHHHHHHHHHHT-HHHHHHHHHHTHHHHHHHHHHHHHHHHHHHHHHHH-TT----HHHHHHHHHHHHHHHHHHHHHHHHHHHHHHHHHHHHHHHHHHH-S-HHHHHHHHHHHHHHHHHHHHHHHHHHHHHHHHHHHHTSHHHHHS-HHHHHHHHHHHHHHHHIIIIIHHHHHHH--HHHHHHHHHHHHHHHHHHHHHHHHHHHHHHH-HHHHHHHHHHHHHHHHHHHHHHHHHHHHHHHHHHHHHHHHHHHHHHHHHHHHHHHTT---TTSSSTTS---

Solvent-accessible surface area (backbone atoms only — not comparable to full-atom values): 26069 Å² total; per-residue (Å²): 131,76,77,68,63,58,60,61,55,55,56,54,56,54,56,57,54,59,66,68,68,74,76,82,83,87,86,88,77,90,86,82,90,81,81,93,76,89,79,80,93,75,84,85,82,84,76,89,76,89,78,90,78,91,77,86,74,84,73,82,74,74,82,79,73,86,76,88,64,94,83,60,74,78,64,59,66,57,56,63,62,62,73,66,72,84,66,84,52,72,62,63,50,54,54,52,56,64,70,55,84,56,57,68,44,55,53,52,52,49,53,50,43,50,52,50,38,53,53,50,45,51,47,49,49,51,43,50,55,49,52,53,54,49,46,56,56,51,56,66,65,38,79,82,79,59,61,68,70,61,53,54,53,47,55,47,56,52,50,53,51,51,54,52,53,53,52,46,52,51,49,40,56,49,35,43,50,32,43,52,51,15,62,76,71,32,32,64,64,29,41,53,46,30,58,58,54,53,51,53,56,37,57,44,23,55,50,48,40,54,50,53,53,50,53,51,56,46,48,52,69,77,38,72,86,63,76,72,59,72,63,50,59,51,52,53,49,44,33,48,49,48,26,52,50,40,53,51,49,52,54,51,44,64,64,50,43,59,50,32,51,53,52,29,53,51,52,40,44,71,73,66,51,87,51,63,68,62,50,54,54,51,51,52,51,46,50,52,52,39,41,46,52,52,38,43,49,38,48,52,52,43,44,50,52,51,50,52,38,44,74,69,49,59,32,67,78,74,38,61,71,66,57,53,54,52,48,51,50,49,47,52,49,53,49,46,44,46,66,49,47,48,49,48,28,72,71,69,69,41,69,68,46,47,50,53,48,30,53,51,24,52,52,48,26,53,49,23,51,52,51,34,48,50,56,49,51,55,42,69,72,35,68,83,58,31,74,73,47,43,68,62,55,49,50,52,31,53,42,29,51,52,32,21,52,37,28,49,53,39,26,52,50,52,52,51,53,52,51,52,56,49,51,56,51,52,54,54,54,57,55,51,57,55,62,65,64,69,71,67,76,72,80,68,74,80,73,79,79,82,86,84,129

Radius of gyration: 32.18 Å; Cα contacts (8 Å, |Δi|>4): 260; chains: 1; bounding box: 89×64×112 Å

Mean predicted aligned error: 12.73 Å